Protein 5B8F (pdb70)

InterPro domains:
  IPR003526 2-C-methyl-D-erythritol 2,4-cyclodiphosphate synthase [MF_00107] (1-156)
  IPR003526 2-C-methyl-D-erythritol 2,4-cyclodiphosphate synthase [PF02542] (1-154)
  IPR003526 2-C-methyl-D-erythritol 2,4-cyclodiphosphate synthase [PTHR43181] (1-156)
  IPR003526 2-C-methyl-D-erythritol 2,4-cyclodiphosphate synthase [TIGR00151] (2-155)
  IPR003526 2-C-methyl-D-erythritol 2,4-cyclodiphosphate synthase [cd00554] (2-154)
  IPR020555 2-C-methyl-D-erythritol 2,4-cyclodiphosphate synthase, conserved site [PS01350] (35-50)
  IPR036571 2-C-methyl-D-erythritol 2,4-cyclodiphosphate synthase superfamily [G3DSA:3.30.1330.50] (1-157)
  IPR036571 2-C-methyl-D-erythritol 2,4-cyclodiphosphate synthase superfamily [SSF69765] (1-155)

Foldseek 3Di:
DDKFKFKFKDKWFWAADQFEAELNDTGGDRTYTDDQASRHQNLQGVLRGLCRRLVNHGLCVVVPSVDNVRGNNDSLVSLLVSLVVSVVSFKAFQAKEKEKEAPDDDCVVCQLVSLVSNCVSRVHDSVRYYYYYDYPCLDDCRSVRRIMMMMMMTMIDGD/DKFKFKFKFKWFWDQDQWEAELNDTGGDRTYTDDQESRHQHLQGVLRGLCRRLVNHGLCVVVPSPDNVRRNNDSLVSLLVSLVVSVVSFKAFQAKEKEKEAPDDDCVVCQLVSLVSVCVSRVHDSVRYHYYYDYPCLDDCRSVRGIMMMMMMTMIDGD/DPDDAFDKFKFKFKFKFFWAADQFAAELNDTGGDRTYTDDQARNHQHLQGVLRGLCRRLVNHGLCSVDPCVDPVCRRNDSLVSSLVSLVVSVVSFKAFQAKEKEKEAPDDDCVVCFLVSLVSVCVSRVHDSVRYYYYYDYPCLDDCRSVRGIMMMMMMTMITGD

Nearest PDB structures (foldseek):
  5b8f-assembly1_B  TM=1.006E+00  e=1.164E-39  Pseudomonas aeruginosa PAO1
  2gzl-assembly1_A-3  TM=9.829E-01  e=2.157E-30  Escherichia coli
  1t0a-assembly1_C  TM=9.832E-01  e=1.492E-29  Shewanella oneidensis MR-1
  5iwx-assembly1_A  TM=9.856E-01  e=6.471E-29  Bacillus subtilis subsp. subtilis str. 168
  8xhu-assembly1_B  TM=9.749E-01  e=6.629E-24  Helicobacter pylori 26695

Sequence (481 aa):
HHMRIGHGYDDVHHRFGEGDFITLGGVRIPHKHGLVAHSDGDVVLLHHALSDALLLGAAALGDIGKHFPDTDPRFKGADSRALLRHVVAIVAEKGWKVGNVDATIVAQAPKMAPHIETMRGLIAEDLGVAVDQVNVKATTTERLGFTGREEGIAVHAVALLMMARHMRIIGHGYDVHHRFGEGDFITLGGVRRIPHKHGLVAHSDGDVVLLHHALSDALLGAAALGDIGKHFPDTDPRFKGADSRALLRHVVAIVAEKGWKVGNVDATIVAQAPKMAPHIETMRGLIAEEDLGVAVDDQVNVKATTTERLGFTGREEEGIAVHAVALLMARAHHHHHHMRIIGHGYDVHRFGEGDFITLGGVRIPHKHGLVAHSSDGDVLLHALSDALLLGAAALGDIGKHFPDTDPRFKGADSRALLRHVVAIIVAEKGWKVGNVDATIVAQAPKMAPHIETMRGLIAEDLGVAVDDQVNVKATTTERLGFTGREEGIAVHAVALLMAR

Radius of gyration: 20.6 Å; Cα contacts (8 Å, |Δi|>4): 1347; chains: 3; bounding box: 56×55×56 Å

Secondary structure (DSSP, 8-state):
--EEEEEEEEEEEEES-SEEEETTEEEE-SSEE--SSS--HHHHHHHHHHHHHTT---HHHHS-TT-GGGTT--HHHHHHHHHHHHHHTTEEEEEEEEEEE-SSS--GGGHHHHHHHHHHHHTS-GGGEEEEEE--TT-HHHHTTSEEEEEEEEEEEE-/-EEEEEEEEEEEEES-SEEEETTEEEE-SSEE--SSS--HHHHHHHHHHHHHTT---HHHHS-TT-GGGTT--HHHHHHHHHHHHHHTTEEEEEEEEEEE-SSS--GGGHHHHHHHHHHHHTS-GGGEEEEEE--TT-HHHHTTSEEEEEEEEEEEE-/-----S-EEEEEEEEEEEEES-SEEEETTEEEE-S-EE-SSS---HHHHHHHHHHHHHTT---HHHHS-TT-GGGTT--HHHHHHHHHHHHHHTTEEEEEEEEEEE-SSS--GGGHHHHHHHHHHHHTS-GGGEEEEEE--TT-HHHHTTSEEEEEEEEEEEE-

Structure (mmCIF, N/CA/C/O backbone):
data_5B8F
#
_entry.id   5B8F
#
_cell.length_a   80.560
_cell.length_b   100.210
_cell.length_c   54.810
_cell.angle_alpha   90.000
_cell.angle_beta   90.000
_cell.angle_gamma   90.000
#
_symmetry.space_group_name_H-M   'P 21 21 2'
#
loop_
_entity.id
_entity.type
_entity.pdbx_description
1 polymer '2-C-methyl-D-erythritol 2,4-cyclodiphosphate synthase'
2 non-polymer 'MAGNESIUM ION'
3 non-polymer "CYTIDINE-5'-MONOPHOSPHATE"
4 non-polymer (4S)-2-METHYL-2,4-PENTANEDIOL
5 non-polymer 'PHOSPHATE ION'
6 water water
#
loop_
_atom_site.group_PDB
_atom_site.id
_atom_site.type_symbol
_atom_site.label_atom_id
_atom_site.label_alt_id
_atom_site.label_comp_id
_atom_site.label_asym_id
_atom_site.label_entity_id
_atom_site.label_seq_id
_atom_site.pdbx_PDB_ins_code
_atom_site.Cartn_x
_atom_site.Cartn_y
_atom_site.Cartn_z
_atom_site.occupancy
_atom_site.B_iso_or_equiv
_atom_site.auth_seq_id
_atom_site.auth_comp_id
_atom_site.auth_asym_id
_atom_site.auth_atom_id
_atom_site.pdbx_PDB_model_num
ATOM 1 N N . HIS A 1 6 ? 41.500 12.865 8.485 1.00 48.75 -1 HIS A N 1
ATOM 2 C CA . HIS A 1 6 ? 40.888 12.389 9.723 1.00 44.66 -1 HIS A CA 1
ATOM 3 C C . HIS A 1 6 ? 39.388 12.220 9.518 1.00 39.47 -1 HIS A C 1
ATOM 4 O O . HIS A 1 6 ? 38.651 13.204 9.466 1.00 53.64 -1 HIS A O 1
ATOM 6 N N . HIS A 1 7 ? 38.921 10.981 9.396 1.00 35.75 0 HIS A N 1
ATOM 7 C CA . HIS A 1 7 ? 37.542 10.831 8.983 1.00 29.47 0 HIS A CA 1
ATOM 8 C C . HIS A 1 7 ? 36.516 10.837 10.107 1.00 25.39 0 HIS A C 1
ATOM 9 O O . HIS A 1 7 ? 36.747 10.394 11.231 1.00 25.81 0 HIS A O 1
ATOM 16 N N . MET A 1 8 ? 35.361 11.376 9.761 1.00 20.17 1 MET A N 1
ATOM 17 C CA . MET A 1 8 ? 34.275 11.554 10.708 1.00 17.42 1 MET A CA 1
ATOM 18 C C . MET A 1 8 ? 32.958 11.259 10.016 1.00 14.44 1 MET A C 1
ATOM 19 O O . MET A 1 8 ? 32.869 11.294 8.778 1.00 15.25 1 MET A O 1
ATOM 24 N N . ARG A 1 9 ? 31.935 10.995 10.824 1.00 12.56 2 ARG A N 1
ATOM 25 C CA . ARG A 1 9 ? 30.593 10.667 10.312 1.00 11.39 2 ARG A CA 1
ATOM 26 C C . ARG A 1 9 ? 29.535 11.323 11.165 1.00 10.58 2 ARG A C 1
ATOM 27 O O . ARG A 1 9 ? 29.681 11.368 12.388 1.00 12.64 2 ARG A O 1
ATOM 35 N N . ILE A 1 10 ? 28.445 11.772 10.548 1.00 9.95 3 ILE A N 1
ATOM 36 C CA . ILE A 1 10 ? 27.305 12.349 11.265 1.00 11.13 3 ILE A CA 1
ATOM 37 C C . ILE A 1 10 ? 26.112 11.409 11.290 1.00 9.29 3 ILE A C 1
ATOM 38 O O . ILE A 1 10 ? 25.873 10.663 10.331 1.00 9.42 3 ILE A O 1
ATOM 43 N N . GLY A 1 11 ? 25.337 11.462 12.375 1.00 8.94 4 GLY A N 1
ATOM 44 C CA . GLY A 1 11 ? 24.077 10.740 12.416 1.00 9.55 4 GLY A CA 1
ATOM 45 C C . GLY A 1 11 ? 23.020 11.502 13.203 1.00 8.93 4 GLY A C 1
ATOM 46 O O . GLY A 1 11 ? 23.348 12.367 14.035 1.00 8.92 4 GLY A O 1
ATOM 47 N N . HIS A 1 12 ? 21.754 11.164 12.971 1.00 8.54 5 HIS A N 1
ATOM 48 C CA . HIS A 1 12 ? 20.628 11.823 13.636 1.00 9.01 5 HIS A CA 1
ATOM 49 C C . HIS A 1 12 ? 19.588 10.777 13.976 1.00 9.18 5 HIS A C 1
ATOM 50 O O . HIS A 1 12 ? 19.231 9.951 13.134 1.00 10.54 5 HIS A O 1
ATOM 57 N N . GLY A 1 13 ? 19.094 10.820 15.203 1.00 8.46 6 GLY A N 1
ATOM 58 C CA . GLY A 1 13 ? 18.017 9.932 15.633 1.00 8.45 6 GLY A CA 1
ATOM 59 C C . GLY A 1 13 ? 16.820 10.720 16.136 1.00 9.02 6 GLY A C 1
ATOM 60 O O . GLY A 1 13 ? 16.963 11.739 16.817 1.00 9.04 6 GLY A O 1
ATOM 61 N N . TYR A 1 14 ? 15.631 10.250 15.777 1.00 10.00 7 TYR A N 1
ATOM 62 C CA . TYR A 1 14 ? 14.377 10.831 16.278 1.00 9.66 7 TYR A CA 1
ATOM 63 C C . TYR A 1 14 ? 13.485 9.699 16.731 1.00 10.55 7 TYR A C 1
ATOM 64 O O . TYR A 1 14 ? 13.249 8.765 15.959 1.00 12.02 7 TYR A O 1
ATOM 73 N N . ASP A 1 15 ? 13.000 9.741 17.972 1.00 10.48 8 ASP A N 1
ATOM 74 C CA A ASP A 1 15 ? 12.147 8.680 18.513 0.60 10.97 8 ASP A CA 1
ATOM 75 C CA B ASP A 1 15 ? 12.087 8.700 18.399 0.40 11.00 8 ASP A CA 1
ATOM 76 C C . ASP A 1 15 ? 11.021 9.296 19.321 1.00 10.62 8 ASP A C 1
ATOM 77 O O . ASP A 1 15 ? 11.185 10.381 19.900 1.00 11.58 8 ASP A O 1
ATOM 86 N N . VAL A 1 16 ? 9.893 8.593 19.376 1.00 11.06 9 VAL A N 1
ATOM 87 C CA . VAL A 1 16 ? 8.694 9.015 20.089 1.00 11.98 9 VAL A CA 1
ATOM 88 C C . VAL A 1 16 ? 8.096 7.837 20.820 1.00 12.89 9 VAL A C 1
ATOM 89 O O . VAL A 1 16 ? 7.963 6.774 20.215 1.00 14.64 9 VAL A O 1
ATOM 93 N N . HIS A 1 17 ? 7.736 7.999 22.096 1.00 13.37 10 HIS A N 1
ATOM 94 C CA A HIS A 1 17 ? 6.861 7.022 22.751 0.70 14.55 10 HIS A CA 1
ATOM 95 C CA B HIS A 1 17 ? 6.903 7.008 22.781 0.30 14.09 10 HIS A CA 1
ATOM 96 C C . HIS A 1 17 ? 5.678 7.711 23.391 1.00 14.47 10 HIS A C 1
ATOM 97 O O . HIS A 1 17 ? 5.790 8.852 23.878 1.00 14.47 10 HIS A O 1
ATOM 110 N N . ARG A 1 18 ? 4.526 7.039 23.354 1.00 16.61 11 ARG A N 1
ATOM 111 C CA . ARG A 1 18 ? 3.312 7.512 24.021 1.00 18.69 11 ARG A CA 1
ATOM 112 C C . ARG A 1 18 ? 3.357 7.250 25.522 1.00 18.64 11 ARG A C 1
ATOM 113 O O . ARG A 1 18 ? 3.963 6.274 25.975 1.00 19.91 11 ARG A O 1
ATOM 121 N N . PHE A 1 19 ? 2.671 8.091 26.286 1.00 18.18 12 PHE A N 1
ATOM 122 C CA . PHE A 1 19 ? 2.431 7.789 27.686 1.00 18.90 12 PHE A CA 1
ATOM 123 C C . PHE A 1 19 ? 1.392 6.675 27.823 1.00 20.81 12 PHE A C 1
ATOM 124 O O . PHE A 1 19 ? 0.475 6.535 26.997 1.00 21.37 12 PHE A O 1
ATOM 132 N N . GLY A 1 20 ? 1.547 5.883 28.877 1.00 22.00 13 GLY A N 1
ATOM 133 C CA . GLY A 1 20 ? 0.572 4.871 29.237 1.00 24.76 13 GLY A CA 1
ATOM 134 C C . GLY A 1 20 ? 0.561 4.676 30.743 1.00 27.13 13 GLY A C 1
ATOM 135 O O . GLY A 1 20 ? 1.149 5.461 31.480 1.00 26.33 13 GLY A O 1
ATOM 136 N N . GLU A 1 21 ? -0.095 3.625 31.212 1.00 30.81 14 GLU A N 1
ATOM 137 C CA . GLU A 1 21 ? -0.166 3.401 32.646 1.00 34.24 14 GLU A CA 1
ATOM 138 C C . GLU A 1 21 ? 1.221 3.080 33.201 1.00 33.09 14 GLU A C 1
ATOM 139 O O . GLU A 1 21 ? 2.028 2.432 32.536 1.00 33.57 14 GLU A O 1
ATOM 145 N N . GLY A 1 22 ? 1.506 3.562 34.406 1.00 31.72 15 GLY A N 1
ATOM 146 C CA . GLY A 1 22 ? 2.790 3.308 35.041 1.00 31.10 15 GLY A CA 1
ATOM 147 C C . GLY A 1 22 ? 3.170 4.368 36.055 1.00 30.24 15 GLY A C 1
ATOM 148 O O . GLY A 1 22 ? 2.510 5.397 36.138 1.00 31.01 15 GLY A O 1
ATOM 149 N N . ASP A 1 23 ? 4.234 4.119 36.819 1.00 28.93 16 ASP A N 1
ATOM 150 C CA . ASP A 1 23 ? 4.610 4.978 37.937 1.00 28.58 16 ASP A CA 1
ATOM 151 C C . ASP A 1 23 ? 5.942 5.685 37.738 1.00 25.46 16 ASP A C 1
ATOM 152 O O . ASP A 1 23 ? 6.419 6.387 38.625 1.00 25.50 16 ASP A O 1
ATOM 157 N N . PHE A 1 24 ? 6.561 5.466 36.589 1.00 22.42 17 PHE A N 1
ATOM 158 C CA . PHE A 1 24 ? 7.848 6.085 36.299 1.00 21.09 17 PHE A CA 1
ATOM 159 C C . PHE A 1 24 ? 8.149 5.999 34.824 1.00 19.40 17 PHE A C 1
ATOM 160 O O . PHE A 1 24 ? 7.591 5.156 34.108 1.00 18.99 17 PHE A O 1
ATOM 168 N N . ILE A 1 25 ? 9.040 6.872 34.377 1.00 17.94 18 ILE A N 1
ATOM 169 C CA . ILE A 1 25 ? 9.615 6.770 33.040 1.00 16.24 18 ILE A CA 1
ATOM 170 C C . ILE A 1 25 ? 11.104 6.544 33.188 1.00 15.66 18 ILE A C 1
ATOM 171 O O . ILE A 1 25 ? 11.690 6.860 34.232 1.00 16.52 18 ILE A O 1
ATOM 176 N N . THR A 1 26 ? 11.726 6.017 32.139 1.00 15.83 19 THR A N 1
ATOM 177 C CA . THR A 1 26 ? 13.168 5.830 32.135 1.00 15.22 19 THR A CA 1
ATOM 178 C C . THR A 1 26 ? 13.738 6.651 30.985 1.00 14.20 19 THR A C 1
ATOM 179 O O . THR A 1 26 ? 13.375 6.408 29.841 1.00 14.63 19 THR A O 1
ATOM 183 N N . LEU A 1 27 ? 14.595 7.624 31.302 1.00 14.04 20 LEU A N 1
ATOM 184 C CA . LEU A 1 27 ? 15.253 8.439 30.276 1.00 13.80 20 LEU A CA 1
ATOM 185 C C . LEU A 1 27 ? 16.736 8.577 30.573 1.00 13.41 20 LEU A C 1
ATOM 186 O O . LEU A 1 27 ? 17.120 8.919 31.693 1.00 13.93 20 LEU A O 1
ATOM 191 N N . GLY A 1 28 ? 17.573 8.310 29.572 1.00 12.77 21 GLY A N 1
ATOM 192 C CA . GLY A 1 28 ? 19.012 8.393 29.766 1.00 12.97 21 GLY A CA 1
ATOM 193 C C . GLY A 1 28 ? 19.516 7.458 30.849 1.00 13.67 21 GLY A C 1
ATOM 194 O O . GLY A 1 28 ? 20.530 7.736 31.488 1.00 14.89 21 GLY A O 1
ATOM 195 N N . GLY A 1 29 ? 18.803 6.346 31.063 1.00 13.32 22 GLY A N 1
ATOM 196 C CA . GLY A 1 29 ? 19.182 5.363 32.073 1.00 14.18 22 GLY A CA 1
ATOM 197 C C . GLY A 1 29 ? 18.670 5.696 33.464 1.00 14.64 22 GLY A C 1
ATOM 198 O O . GLY A 1 29 ? 18.913 4.940 34.401 1.00 16.64 22 GLY A O 1
ATOM 199 N N . VAL A 1 30 ? 17.939 6.813 33.592 1.00 14.65 23 VAL A N 1
ATOM 200 C CA . VAL A 1 30 ? 17.458 7.282 34.901 1.00 15.69 23 VAL A CA 1
ATOM 201 C C . VAL A 1 30 ? 15.969 7.026 35.086 1.00 16.20 23 VAL A C 1
ATOM 202 O O . VAL A 1 30 ? 15.170 7.429 34.230 1.00 16.05 23 VAL A O 1
ATOM 206 N N . ARG A 1 31 ? 15.590 6.414 36.215 1.00 18.31 24 ARG A N 1
ATOM 207 C CA . ARG A 1 31 ? 14.180 6.233 36.534 1.00 20.93 24 ARG A CA 1
ATOM 208 C C . ARG A 1 31 ? 13.628 7.483 37.203 1.00 19.76 24 ARG A C 1
ATOM 209 O O . ARG A 1 31 ? 14.099 7.877 38.271 1.00 20.79 24 ARG A O 1
ATOM 217 N N . ILE A 1 32 ? 12.647 8.116 36.558 1.00 19.11 25 ILE A N 1
ATOM 218 C CA . ILE A 1 32 ? 12.030 9.342 37.065 1.00 17.90 25 ILE A CA 1
ATOM 219 C C . ILE A 1 32 ? 10.589 9.026 37.459 1.00 19.14 25 ILE A C 1
ATOM 220 O O . ILE A 1 32 ? 9.781 8.672 36.594 1.00 18.84 25 ILE A O 1
ATOM 225 N N . PRO A 1 33 ? 10.266 9.112 38.763 1.00 20.06 26 PRO A N 1
ATOM 226 C CA . PRO A 1 33 ? 8.869 8.913 39.154 1.00 20.70 26 PRO A CA 1
ATOM 227 C C . PRO A 1 33 ? 7.960 9.858 38.37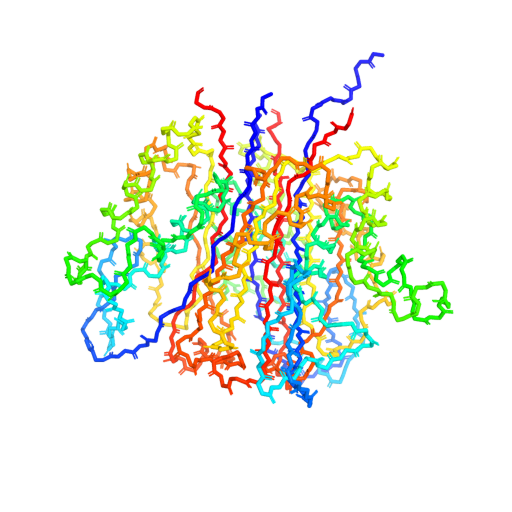4 1.00 21.16 26 PRO A C 1
ATOM 228 O O . PRO A 1 33 ? 8.293 11.034 38.197 1.00 20.66 26 PRO A O 1
ATOM 232 N N . HIS A 1 34 ? 6.827 9.346 37.914 1.00 21.00 27 HIS A N 1
ATOM 233 C CA . HIS A 1 34 ? 5.919 10.141 37.107 1.00 21.79 27 HIS A CA 1
ATOM 234 C C . HIS A 1 34 ? 4.507 9.551 37.158 1.00 23.98 27 HIS A C 1
ATOM 235 O O . HIS A 1 34 ? 4.336 8.374 37.494 1.00 24.65 27 HIS A O 1
ATOM 242 N N . LYS A 1 35 ? 3.508 10.363 36.815 1.00 25.11 28 LYS A N 1
ATOM 243 C CA . LYS A 1 35 ? 2.095 9.952 36.818 1.00 26.23 28 LYS A CA 1
ATOM 244 C C . LYS A 1 35 ? 1.772 8.893 35.761 1.00 26.01 28 LYS A C 1
ATOM 245 O O . LYS A 1 35 ? 0.765 8.187 35.859 1.00 27.29 28 LYS A O 1
ATOM 247 N N . HIS A 1 36 ? 2.629 8.792 34.750 1.00 24.78 29 HIS A N 1
ATOM 248 C CA . HIS A 1 36 ? 2.459 7.823 33.675 1.00 25.01 29 HIS A CA 1
ATOM 249 C C . HIS A 1 36 ? 3.781 7.162 33.362 1.00 22.09 29 HIS A C 1
ATOM 250 O O . HIS A 1 36 ? 4.835 7.714 33.668 1.00 22.74 29 HIS A O 1
ATOM 257 N N . GLY A 1 37 ? 3.729 5.989 32.740 1.00 20.53 30 GLY A N 1
ATOM 258 C CA . GLY A 1 37 ? 4.920 5.412 32.141 1.00 19.88 30 GLY A CA 1
ATOM 259 C C . GLY A 1 37 ? 4.974 5.691 30.649 1.00 18.98 30 GLY A C 1
ATOM 260 O O . GLY A 1 37 ? 4.114 6.374 30.104 1.00 18.51 30 GLY A O 1
ATOM 261 N N . LEU A 1 38 ? 5.979 5.141 29.986 1.00 18.97 31 LEU A N 1
ATOM 262 C CA . LEU A 1 38 ? 6.057 5.209 28.536 1.00 18.91 31 LEU A CA 1
ATOM 263 C C . LEU A 1 38 ? 5.796 3.825 27.952 1.00 20.07 31 LEU A C 1
ATOM 264 O O . LEU A 1 38 ? 6.288 2.825 28.464 1.00 20.69 31 LEU A O 1
ATOM 269 N N . VAL A 1 39 ? 5.006 3.775 26.891 1.00 21.09 32 VAL A N 1
ATOM 270 C CA . VAL A 1 39 ? 4.671 2.517 26.239 1.00 22.75 32 VAL A CA 1
ATOM 271 C C . VAL A 1 39 ? 5.753 2.100 25.258 1.00 22.20 32 VAL A C 1
ATOM 272 O O . VAL A 1 39 ? 6.083 2.847 24.354 1.00 22.39 32 VAL A O 1
ATOM 276 N N . ALA A 1 40 ? 6.259 0.880 25.390 1.00 22.32 33 ALA A N 1
ATOM 277 C CA . ALA A 1 40 ? 7.324 0.427 24.498 1.00 22.48 33 ALA A CA 1
ATOM 278 C C . ALA A 1 40 ? 7.553 -1.059 24.682 1.00 22.77 33 ALA A C 1
ATOM 279 O O . ALA A 1 40 ? 7.244 -1.596 25.745 1.00 23.58 33 ALA A O 1
ATOM 281 N N . HIS A 1 41 ? 8.108 -1.707 23.661 1.00 22.51 34 HIS A N 1
ATOM 282 C CA . HIS A 1 41 ? 8.497 -3.110 23.773 1.00 22.28 34 HIS A CA 1
ATOM 283 C C . HIS A 1 41 ? 9.608 -3.246 24.798 1.00 21.68 34 HIS A C 1
ATOM 284 O O . HIS A 1 41 ? 9.587 -4.149 25.633 1.00 22.10 34 HIS A O 1
ATOM 291 N N . SER A 1 42 ? 10.576 -2.339 24.706 1.00 19.99 35 SER A N 1
ATOM 292 C CA . SER A 1 42 ? 11.701 -2.264 25.630 1.00 19.38 35 SER A CA 1
ATOM 293 C C . SER A 1 42 ? 11.276 -1.530 26.902 1.00 18.48 35 SER A C 1
ATOM 294 O O . SER A 1 42 ? 10.077 -1.365 27.170 1.00 18.31 35 SER A O 1
ATOM 297 N N . ASP A 1 43 ? 12.252 -1.051 27.667 1.00 17.61 36 ASP A N 1
ATOM 298 C CA . ASP A 1 43 ? 11.945 -0.209 28.821 1.00 17.10 36 ASP A CA 1
ATOM 299 C C . ASP A 1 43 ? 11.429 1.196 28.449 1.00 17.42 36 ASP A C 1
ATOM 300 O O . ASP A 1 43 ? 11.081 1.981 29.324 1.00 18.71 36 ASP A O 1
ATOM 305 N N . GLY A 1 44 ? 11.418 1.533 27.164 1.00 16.68 37 GLY A N 1
ATOM 306 C CA . GLY A 1 44 ? 10.824 2.791 26.742 1.00 16.52 37 GLY A CA 1
ATOM 307 C C . GLY A 1 44 ? 11.711 4.025 26.820 1.00 15.17 37 GLY A C 1
ATOM 308 O O . GLY A 1 44 ? 11.216 5.146 26.787 1.00 15.37 37 GLY A O 1
ATOM 309 N N . ASP A 1 45 ? 13.022 3.833 26.918 1.00 13.04 38 ASP A N 1
ATOM 310 C CA . ASP A 1 45 ? 13.940 4.954 27.109 1.00 12.12 38 ASP A CA 1
ATOM 311 C C . ASP A 1 45 ? 14.117 5.678 25.774 1.00 11.65 38 ASP A C 1
ATOM 312 O O . ASP A 1 45 ? 15.023 5.354 25.003 1.00 11.97 38 ASP A O 1
ATOM 317 N N . VAL A 1 46 ? 13.246 6.651 25.495 1.00 11.42 39 VAL A N 1
ATOM 318 C CA A VAL A 1 46 ? 13.212 7.386 24.223 0.56 11.88 39 VAL A CA 1
ATOM 319 C CA B VAL A 1 46 ? 13.254 7.252 24.172 0.44 11.67 39 VAL A CA 1
ATOM 320 C C . VAL A 1 46 ? 14.559 8.039 23.935 1.00 11.32 39 VAL A C 1
ATOM 321 O O . VAL A 1 46 ? 15.002 8.156 22.791 1.00 10.79 39 VAL A O 1
ATOM 328 N N . LEU A 1 47 ? 15.192 8.536 24.991 1.00 10.65 40 LEU A N 1
ATOM 329 C CA . LEU A 1 47 ? 16.482 9.219 24.842 1.00 9.98 40 LEU A CA 1
ATOM 330 C C . LEU A 1 47 ? 17.592 8.250 24.403 1.00 10.01 40 LEU A C 1
ATOM 331 O O . LEU A 1 47 ? 18.348 8.547 23.466 1.00 10.12 40 LEU A O 1
ATOM 336 N N . LEU A 1 48 ? 17.706 7.096 25.053 1.00 10.72 41 LEU A N 1
ATOM 337 C CA . LEU A 1 48 ? 18.730 6.156 24.619 1.00 10.53 41 LEU A CA 1
ATOM 338 C C . LEU A 1 48 ? 18.394 5.567 23.244 1.00 11.32 41 LEU A C 1
ATOM 339 O O . LEU A 1 48 ? 19.309 5.275 22.467 1.00 11.64 41 LEU A O 1
ATOM 344 N N . HIS A 1 49 ? 17.111 5.391 22.928 1.00 11.17 42 HIS A N 1
ATOM 345 C CA A HIS A 1 49 ? 16.753 4.931 21.582 0.58 10.44 42 HIS A CA 1
ATOM 346 C CA B HIS A 1 49 ? 16.670 4.961 21.598 0.42 11.33 42 HIS A CA 1
ATOM 347 C C . HIS A 1 49 ? 17.180 5.927 20.510 1.00 10.71 42 HIS A C 1
ATOM 348 O O . HIS A 1 49 ? 17.766 5.530 19.496 1.00 10.39 42 HIS A O 1
ATOM 361 N N . ALA A 1 50 ? 16.906 7.209 20.710 1.00 10.40 43 ALA A N 1
ATOM 362 C CA . ALA A 1 50 ? 17.316 8.195 19.716 1.00 9.96 43 ALA A CA 1
ATOM 363 C C . ALA A 1 50 ? 18.839 8.281 19.603 1.00 9.78 43 ALA A C 1
ATOM 364 O O . ALA A 1 50 ? 19.362 8.401 18.484 1.00 10.10 43 ALA A O 1
ATOM 366 N N . LEU A 1 51 ? 19.550 8.219 20.731 1.00 9.78 44 LEU A N 1
ATOM 367 C CA . LEU A 1 51 ? 21.022 8.200 20.682 1.00 9.94 44 LEU A CA 1
ATOM 368 C C . LEU A 1 51 ? 21.512 6.972 19.926 1.00 9.83 44 LEU A C 1
ATOM 369 O O . LEU A 1 51 ? 22.444 7.058 19.109 1.00 10.27 44 LEU A O 1
ATOM 374 N N . SER A 1 52 ? 20.886 5.819 20.180 1.00 10.14 45 SER A N 1
ATOM 375 C CA . SER A 1 52 ? 21.272 4.594 19.468 1.00 10.86 45 SER A CA 1
ATOM 376 C C . SER A 1 52 ? 21.097 4.747 17.966 1.00 9.86 45 SER A C 1
ATOM 377 O O . SER A 1 52 ? 21.959 4.325 17.188 1.00 10.83 45 SER A O 1
ATOM 380 N N . ASP A 1 53 ? 19.982 5.344 17.557 1.00 9.69 46 ASP A N 1
ATOM 381 C CA . ASP A 1 53 ? 19.737 5.520 16.138 1.00 10.00 46 ASP A CA 1
ATOM 382 C C . ASP A 1 53 ? 20.683 6.554 15.520 1.00 10.19 46 ASP A C 1
ATOM 383 O O . ASP A 1 53 ? 21.037 6.433 14.345 1.00 10.16 46 ASP A O 1
ATOM 388 N N . ALA A 1 54 ? 21.095 7.572 16.271 1.00 10.25 47 ALA A N 1
ATOM 389 C CA . ALA A 1 54 ? 22.082 8.519 15.737 1.00 9.21 47 ALA A CA 1
ATOM 390 C C . ALA A 1 54 ? 23.410 7.817 15.499 1.00 9.79 47 ALA A C 1
ATOM 391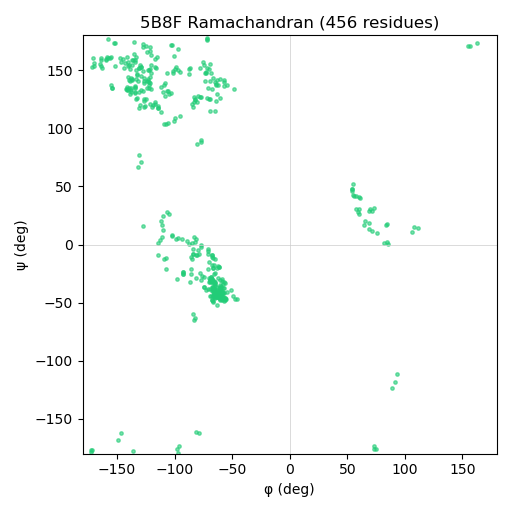 O O . ALA A 1 54 ? 24.058 8.068 14.482 1.00 10.68 47 ALA A O 1
ATOM 393 N N . LEU A 1 55 ? 23.817 6.936 16.419 1.00 9.45 48 LEU A N 1
ATOM 394 C CA A LEU A 1 55 ? 25.077 6.235 16.267 0.53 9.85 48 LEU A CA 1
ATOM 395 C CA B LEU A 1 55 ? 25.082 6.193 16.272 0.47 9.77 48 LEU A CA 1
ATOM 396 C C . LEU A 1 55 ? 25.015 5.219 15.108 1.00 9.90 48 LEU A C 1
ATOM 397 O O . LEU A 1 55 ? 25.932 5.163 14.260 1.00 10.07 48 LEU A O 1
ATOM 406 N N . LEU A 1 56 ? 23.944 4.415 15.077 1.00 9.28 49 LEU A N 1
ATOM 407 C CA . LEU A 1 56 ? 23.765 3.465 13.964 1.00 9.55 49 LEU A CA 1
ATOM 408 C C . LEU A 1 56 ? 23.669 4.225 12.637 1.00 9.48 49 LEU A C 1
ATOM 409 O O . LEU A 1 56 ? 24.205 3.776 11.628 1.00 9.87 49 LEU A O 1
ATOM 414 N N . GLY A 1 57 ? 22.983 5.366 12.643 1.00 8.46 50 GLY A N 1
ATOM 415 C CA . GLY A 1 57 ? 22.819 6.130 11.413 1.00 8.36 50 GLY A CA 1
ATOM 416 C C . GLY A 1 57 ? 24.144 6.666 10.881 1.00 8.33 50 GLY A C 1
ATOM 417 O O . GLY A 1 57 ? 24.446 6.575 9.677 1.00 9.12 50 GLY A O 1
ATOM 418 N N . ALA A 1 58 ? 24.975 7.191 11.784 1.00 9.06 51 ALA A N 1
ATOM 419 C CA . ALA A 1 58 ? 26.300 7.666 11.392 1.00 9.29 51 ALA A CA 1
ATOM 420 C C . ALA A 1 58 ? 27.147 6.551 10.809 1.00 9.60 51 ALA A C 1
ATOM 421 O O . ALA A 1 58 ? 27.920 6.794 9.877 1.00 10.72 51 ALA A O 1
ATOM 423 N N . ALA A 1 59 ? 27.015 5.336 11.350 1.00 9.66 52 ALA A N 1
ATOM 424 C CA . ALA A 1 59 ? 27.835 4.191 10.908 1.00 9.64 52 ALA A CA 1
ATOM 425 C C . ALA A 1 59 ? 27.194 3.420 9.742 1.00 10.07 52 ALA A C 1
ATOM 426 O O . ALA A 1 59 ? 27.723 2.405 9.298 1.00 12.23 52 ALA A O 1
ATOM 428 N N . ALA A 1 60 ? 26.058 3.908 9.255 1.00 9.47 53 ALA A N 1
ATOM 429 C CA . ALA A 1 60 ? 25.279 3.238 8.204 1.00 10.42 53 ALA A CA 1
ATOM 430 C C . ALA A 1 60 ? 24.960 1.788 8.580 1.00 10.83 53 ALA A C 1
ATOM 431 O O . ALA A 1 60 ? 25.095 0.845 7.756 1.00 12.46 53 ALA A O 1
ATOM 433 N N . LEU A 1 61 ? 24.482 1.616 9.814 1.00 10.44 54 LEU A N 1
ATOM 434 C CA . LEU A 1 61 ? 24.063 0.296 10.297 1.00 11.31 54 LEU A CA 1
ATOM 435 C C . LEU A 1 61 ? 22.548 0.206 10.524 1.00 11.90 54 LEU A C 1
ATOM 436 O O . LEU A 1 61 ? 22.073 -0.698 11.225 1.00 13.63 54 LEU A O 1
ATOM 441 N N . GLY A 1 62 ? 21.775 1.103 9.902 1.00 11.27 55 GLY A N 1
ATOM 442 C CA . GLY A 1 62 ? 20.324 1.011 9.953 1.00 11.81 55 GLY A CA 1
ATOM 443 C C . GLY A 1 62 ? 19.691 1.729 11.125 1.00 12.21 55 GLY A C 1
ATOM 444 O O . GLY A 1 62 ? 19.877 2.936 11.279 1.00 12.22 55 GLY A O 1
ATOM 445 N N . ASP A 1 63 ? 18.922 1.002 11.936 1.00 13.30 56 ASP A N 1
ATOM 446 C CA . ASP A 1 63 ? 18.332 1.590 13.139 1.00 13.97 56 ASP A CA 1
ATOM 447 C C . ASP A 1 63 ? 18.146 0.492 14.179 1.00 13.62 56 ASP A C 1
ATOM 448 O O . ASP A 1 63 ? 18.396 -0.683 13.902 1.00 13.79 56 ASP A O 1
ATOM 453 N N . ILE A 1 64 ? 17.751 0.878 15.388 1.00 14.73 57 ILE A N 1
ATOM 454 C CA . ILE A 1 64 ? 17.766 -0.068 16.484 1.00 16.87 57 ILE A CA 1
ATOM 455 C C . ILE A 1 64 ? 16.699 -1.147 16.252 1.00 18.04 57 ILE A C 1
ATOM 456 O O . ILE A 1 64 ? 16.898 -2.295 16.650 1.00 19.94 57 ILE A O 1
ATOM 461 N N . GLY A 1 65 ? 15.622 -0.809 15.537 1.00 17.12 58 GLY A N 1
ATOM 462 C CA . GLY A 1 65 ? 14.565 -1.768 15.223 1.00 18.87 58 GLY A CA 1
ATOM 463 C C . GLY A 1 65 ? 15.020 -2.906 14.326 1.00 20.06 58 GLY A C 1
ATOM 464 O O . GLY A 1 65 ? 14.412 -3.978 14.329 1.00 22.30 58 GLY A O 1
ATOM 465 N N . LYS A 1 66 ? 16.077 -2.671 13.544 1.00 19.02 59 LYS A N 1
ATOM 466 C CA . LYS A 1 66 ? 16.668 -3.715 12.698 1.00 19.69 59 LYS A CA 1
ATOM 467 C C . LYS A 1 66 ? 17.426 -4.711 13.551 1.00 19.04 59 LYS A C 1
ATOM 468 O O . LYS A 1 66 ? 17.376 -5.911 13.301 1.00 21.35 59 LYS A O 1
ATOM 474 N N . HIS A 1 67 ? 18.128 -4.215 14.569 1.00 16.79 60 HIS A N 1
ATOM 475 C CA . HIS A 1 67 ? 18.990 -5.054 15.400 1.00 17.43 60 HIS A CA 1
ATOM 476 C C . HIS A 1 67 ? 18.254 -5.704 16.553 1.00 18.58 60 HIS A C 1
ATOM 477 O O . HIS A 1 67 ? 18.595 -6.825 16.959 1.00 19.62 60 HIS A O 1
ATOM 484 N N . PHE A 1 68 ? 17.247 -5.003 17.067 1.00 18.54 61 PHE A N 1
ATOM 485 C CA . PHE A 1 68 ? 16.453 -5.480 18.207 1.00 20.79 61 PHE A CA 1
ATOM 486 C C . PHE A 1 68 ? 14.968 -5.378 17.862 1.00 17.83 61 PHE A C 1
ATOM 487 O O . PHE A 1 68 ? 14.258 -4.533 18.391 1.00 20.41 61 PHE A O 1
ATOM 495 N N . PRO A 1 69 ? 14.497 -6.250 16.959 1.00 19.79 62 PRO A N 1
ATOM 496 C CA . PRO A 1 69 ? 13.114 -6.188 16.475 1.00 20.30 62 PRO A CA 1
ATOM 497 C C . PRO A 1 69 ? 12.070 -6.417 17.577 1.00 19.26 62 PRO A C 1
ATOM 498 O O . PRO A 1 69 ? 12.242 -7.287 18.449 1.00 19.83 62 PRO A O 1
ATOM 502 N N . ASP A 1 70 ? 10.968 -5.678 17.518 1.00 21.00 63 ASP A N 1
ATOM 503 C CA . ASP A 1 70 ? 9.963 -5.819 18.564 1.00 22.49 63 ASP A CA 1
ATOM 504 C C . ASP A 1 70 ? 9.131 -7.091 18.381 1.00 23.04 63 ASP A C 1
ATOM 505 O O . ASP A 1 70 ? 8.257 -7.389 19.193 1.00 24.32 63 ASP A O 1
ATOM 510 N N . THR A 1 71 ? 9.429 -7.847 17.326 1.00 22.48 64 THR A N 1
ATOM 511 C CA . THR A 1 71 ? 8.824 -9.167 17.105 1.00 23.27 64 THR A CA 1
ATOM 512 C C . THR A 1 71 ? 9.545 -10.285 17.856 1.00 23.18 64 THR A C 1
ATOM 513 O O . THR A 1 71 ? 9.073 -11.431 17.892 1.00 24.25 64 THR A O 1
ATOM 517 N N . ASP A 1 72 ? 10.691 -9.959 18.445 1.00 20.99 65 ASP A N 1
ATOM 518 C CA . ASP A 1 72 ? 11.491 -10.929 19.208 1.00 21.52 65 ASP A CA 1
ATOM 519 C C . ASP A 1 72 ? 11.243 -10.770 20.707 1.00 21.11 65 ASP A C 1
ATOM 520 O O . ASP A 1 72 ? 11.679 -9.772 21.309 1.00 20.62 65 ASP A O 1
ATOM 525 N N . PRO A 1 73 ? 10.536 -11.741 21.321 1.00 21.22 66 PRO A N 1
ATOM 526 C CA . PRO A 1 73 ? 10.203 -11.570 22.741 1.00 21.14 66 PRO A CA 1
ATOM 527 C C . PRO A 1 73 ? 11.425 -11.490 23.651 1.00 19.23 66 PRO A C 1
ATOM 528 O O . PRO A 1 73 ? 11.310 -10.996 24.777 1.00 19.37 66 PRO A O 1
ATOM 532 N N . ARG A 1 74 ? 12.579 -11.946 23.184 1.00 18.75 67 ARG A N 1
ATOM 533 C CA . ARG A 1 74 ? 13.777 -11.885 24.020 1.00 18.05 67 ARG A CA 1
ATOM 534 C C . ARG A 1 74 ? 14.148 -10.450 24.391 1.00 18.10 67 ARG A C 1
ATOM 535 O O . ARG A 1 74 ? 14.885 -10.239 25.355 1.00 18.66 67 ARG A O 1
ATOM 543 N N . PHE A 1 75 ? 13.649 -9.463 23.634 1.00 17.34 68 PHE A N 1
ATOM 544 C CA . PHE A 1 75 ? 13.982 -8.059 23.910 1.00 17.40 68 PHE A CA 1
ATOM 545 C C . PHE A 1 75 ? 12.859 -7.315 24.634 1.00 18.64 68 PHE A C 1
ATOM 546 O O . PHE A 1 75 ? 12.948 -6.104 24.853 1.00 18.59 68 PHE A O 1
ATOM 554 N N . LYS A 1 76 ? 11.825 -8.045 25.055 1.00 19.79 69 LYS A N 1
ATOM 555 C CA . LYS A 1 76 ? 10.746 -7.439 25.826 1.00 21.63 69 LYS A CA 1
ATOM 556 C C . LYS A 1 76 ? 11.278 -6.905 27.155 1.00 21.92 69 LYS A C 1
ATOM 557 O O . LYS A 1 76 ? 11.970 -7.610 27.898 1.00 22.98 69 LYS A O 1
ATOM 563 N N . GLY A 1 77 ? 10.955 -5.646 27.437 1.00 21.93 70 GLY A N 1
ATOM 564 C CA . GLY A 1 77 ? 11.402 -4.978 28.642 1.00 21.32 70 GLY A CA 1
ATOM 565 C C . GLY A 1 77 ? 12.892 -4.700 28.690 1.00 20.15 70 GLY A C 1
ATOM 566 O O . GLY A 1 77 ? 13.416 -4.37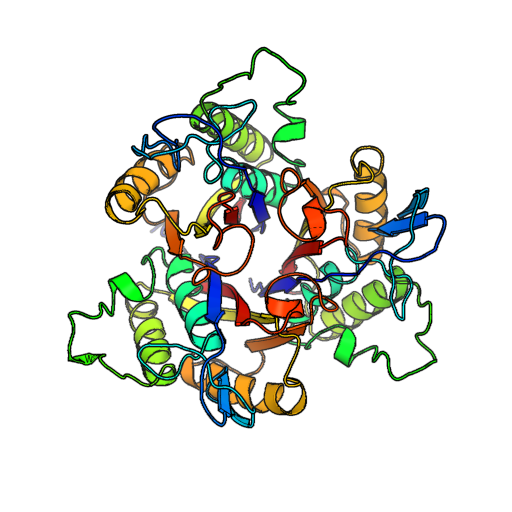4 29.760 1.00 20.28 70 GLY A O 1
ATOM 567 N N . ALA A 1 78 ? 13.580 -4.835 27.555 1.00 18.85 71 ALA A N 1
ATOM 568 C CA . ALA A 1 78 ? 15.043 -4.712 27.557 1.00 17.80 71 ALA A CA 1
ATOM 569 C C . ALA A 1 78 ? 15.519 -3.372 28.112 1.00 17.53 71 ALA A C 1
ATOM 570 O O . ALA A 1 78 ? 14.922 -2.309 27.871 1.00 18.14 71 ALA A O 1
ATOM 572 N N . ASP A 1 79 ? 16.612 -3.456 28.855 1.00 16.59 72 ASP A N 1
ATOM 573 C CA . ASP A 1 79 ? 17.314 -2.288 29.354 1.00 16.48 72 ASP A CA 1
ATOM 574 C C . ASP A 1 79 ? 17.972 -1.576 28.175 1.00 15.27 72 ASP A C 1
ATOM 575 O O . ASP A 1 79 ? 18.876 -2.125 27.550 1.00 15.76 72 ASP A O 1
ATOM 580 N N . SER A 1 80 ? 17.529 -0.355 27.868 1.00 13.90 73 SER A N 1
ATOM 581 C CA . SER A 1 80 ? 18.041 0.358 26.706 1.00 13.80 73 SER A CA 1
ATOM 582 C C . SER A 1 80 ? 19.514 0.713 26.851 1.00 13.82 73 SER A C 1
ATOM 583 O O . SER A 1 80 ? 20.168 0.960 25.846 1.00 14.37 73 SER A O 1
ATOM 586 N N . ARG A 1 81 ? 20.059 0.692 28.070 1.00 13.79 74 ARG A N 1
ATOM 587 C CA . ARG A 1 81 ? 21.491 0.899 28.218 1.00 14.64 74 ARG A CA 1
ATOM 588 C C . ARG A 1 81 ? 22.251 -0.281 27.619 1.00 14.85 74 ARG A C 1
ATOM 589 O O . ARG A 1 81 ? 23.325 -0.108 27.025 1.00 14.32 74 ARG A O 1
ATOM 597 N N . ALA A 1 82 ? 21.719 -1.488 27.812 1.00 15.59 75 ALA A N 1
ATOM 598 C CA . ALA A 1 82 ? 22.326 -2.677 27.224 1.00 15.45 75 ALA A CA 1
ATOM 599 C C . ALA A 1 82 ? 22.215 -2.657 25.699 1.00 14.57 75 ALA A C 1
ATOM 600 O O . ALA A 1 82 ? 23.153 -3.038 25.000 1.00 14.71 75 ALA A O 1
ATOM 602 N N . LEU A 1 83 ? 21.087 -2.183 25.174 1.00 13.18 76 LEU A N 1
ATOM 603 C CA . LEU A 1 83 ? 20.943 -2.066 23.730 1.00 13.68 76 LEU A CA 1
ATOM 604 C C . LEU A 1 83 ? 21.961 -1.062 23.194 1.00 13.86 76 LEU A C 1
ATOM 605 O O . LEU A 1 83 ? 22.603 -1.310 22.163 1.00 13.68 76 LEU A O 1
ATOM 610 N N . LEU A 1 84 ? 22.108 0.070 23.890 1.00 12.67 77 LEU A N 1
ATOM 611 C CA . LEU A 1 84 ? 23.081 1.091 23.492 1.00 12.06 77 LEU A CA 1
ATOM 612 C C . LEU A 1 84 ? 24.525 0.558 23.536 1.00 12.65 77 LEU A C 1
ATOM 613 O O . LEU A 1 84 ? 25.324 0.827 22.631 1.00 12.49 77 LEU A O 1
ATOM 618 N N . ARG A 1 85 ? 24.864 -0.207 24.574 1.00 13.81 78 ARG A N 1
ATOM 619 C CA . ARG A 1 85 ? 26.209 -0.769 24.630 1.00 14.46 78 ARG A CA 1
ATOM 620 C C . ARG A 1 85 ? 26.467 -1.706 23.443 1.00 14.45 78 ARG A C 1
ATOM 621 O O . ARG A 1 85 ? 27.588 -1.746 22.906 1.00 15.23 78 ARG A O 1
ATOM 629 N N . HIS A 1 86 ? 25.458 -2.471 23.021 1.00 14.42 79 HIS A N 1
ATOM 630 C CA . HIS A 1 86 ? 25.637 -3.290 21.823 1.00 14.40 79 HIS A CA 1
ATOM 631 C C . HIS A 1 86 ? 25.877 -2.421 20.580 1.00 13.38 79 HIS A C 1
ATOM 632 O O . HIS A 1 86 ? 26.755 -2.726 19.745 1.00 13.42 79 HIS A O 1
ATOM 639 N N . VAL A 1 87 ? 25.109 -1.345 20.447 1.00 12.85 80 VAL A N 1
ATOM 640 C CA . VAL A 1 87 ? 25.308 -0.421 19.337 1.00 12.43 80 VAL A CA 1
ATOM 641 C C . VAL A 1 87 ? 26.734 0.109 19.304 1.00 12.42 80 VAL A C 1
ATOM 642 O O . VAL A 1 87 ? 27.370 0.113 18.257 1.00 13.65 80 VAL A O 1
ATOM 646 N N . VAL A 1 88 ? 27.233 0.548 20.456 1.00 12.33 81 VAL A N 1
ATOM 647 C CA . VAL A 1 88 ? 28.602 1.054 20.559 1.00 13.27 81 VAL A CA 1
ATOM 648 C C . VAL A 1 88 ? 29.591 -0.015 20.114 1.00 14.00 81 VAL A C 1
ATOM 649 O O . VAL A 1 88 ? 30.548 0.278 19.381 1.00 14.07 81 VAL A O 1
ATOM 653 N N . ALA A 1 89 ? 29.348 -1.262 20.517 1.00 13.71 82 ALA A N 1
ATOM 654 C CA . ALA A 1 89 ? 30.268 -2.342 20.135 1.00 14.67 82 ALA A CA 1
ATOM 655 C C . ALA A 1 89 ? 30.291 -2.587 18.612 1.00 14.74 82 ALA A C 1
ATOM 656 O O . ALA A 1 89 ? 31.371 -2.762 18.008 1.00 15.78 82 ALA A O 1
ATOM 658 N N . ILE A 1 90 ? 29.126 -2.631 17.971 1.00 13.76 83 ILE A N 1
ATOM 659 C CA . ILE A 1 90 ? 29.140 -2.941 16.543 1.00 14.20 83 ILE A CA 1
ATOM 660 C C . ILE A 1 90 ? 29.559 -1.728 15.717 1.00 14.62 83 ILE A C 1
ATOM 661 O O . ILE A 1 90 ? 30.098 -1.893 14.633 1.00 16.34 83 ILE A O 1
ATOM 666 N N . VAL A 1 91 ? 29.368 -0.519 16.236 1.00 12.85 84 VAL A N 1
ATOM 667 C CA . VAL A 1 91 ? 29.949 0.664 15.595 1.00 14.00 84 VAL A CA 1
ATOM 668 C C . VAL A 1 91 ? 31.478 0.630 15.685 1.00 14.62 84 VAL A C 1
ATOM 669 O O . VAL A 1 91 ? 32.166 0.935 14.702 1.00 14.00 84 VAL A O 1
ATOM 673 N N . ALA A 1 92 ? 32.010 0.193 16.829 1.00 15.62 85 ALA A N 1
ATOM 674 C CA . ALA A 1 92 ? 33.455 0.073 16.988 1.00 16.74 85 ALA A CA 1
ATOM 675 C C . ALA A 1 92 ? 34.018 -0.989 16.032 1.00 18.71 85 ALA A C 1
ATOM 676 O O . ALA A 1 92 ? 35.089 -0.813 15.447 1.00 19.54 85 ALA A O 1
ATOM 678 N N . GLU A 1 93 ? 33.290 -2.093 15.877 1.00 19.81 86 GLU A N 1
ATOM 679 C CA . GLU A 1 93 ? 33.688 -3.173 14.975 1.00 22.66 86 GLU A CA 1
ATOM 680 C C . GLU A 1 93 ? 33.826 -2.658 13.541 1.00 22.28 86 GLU A C 1
ATOM 681 O O . GLU A 1 93 ? 34.647 -3.146 12.761 1.00 23.71 86 GLU A O 1
ATOM 687 N N . LYS A 1 94 ? 33.019 -1.658 13.208 1.00 21.77 87 LYS A N 1
ATOM 688 C CA . LYS A 1 94 ? 33.052 -1.054 11.895 1.00 21.55 87 LYS A CA 1
ATOM 689 C C . LYS A 1 94 ? 34.128 0.032 11.773 1.00 22.12 87 LYS A C 1
ATOM 690 O O . LYS A 1 94 ? 34.333 0.589 10.691 1.00 24.41 87 LYS A O 1
ATOM 696 N N . GLY A 1 95 ? 34.821 0.322 12.873 1.00 20.37 88 GLY A N 1
ATOM 697 C CA . GLY A 1 95 ? 35.975 1.213 12.850 1.00 19.22 88 GLY A CA 1
ATOM 698 C C . GLY A 1 95 ? 35.781 2.606 13.432 1.00 18.07 88 GLY A C 1
ATOM 699 O O . GLY A 1 95 ? 36.653 3.463 13.267 1.00 18.90 88 GLY A O 1
ATOM 700 N N . TRP A 1 96 ? 34.660 2.837 14.120 1.00 16.38 89 TRP A N 1
ATOM 701 C CA . TRP A 1 96 ? 34.309 4.177 14.616 1.00 16.78 89 TRP A CA 1
ATOM 702 C C . TRP A 1 96 ? 34.133 4.207 16.134 1.00 15.73 89 TRP A C 1
ATOM 703 O O . TRP A 1 96 ? 33.632 3.240 16.731 1.00 16.19 89 TRP A O 1
ATOM 714 N N . LYS A 1 97 ? 34.548 5.314 16.755 1.00 14.66 90 LYS A N 1
ATOM 715 C CA . LYS A 1 97 ? 34.223 5.597 18.156 1.00 15.27 90 LYS A CA 1
ATOM 716 C C . LYS A 1 97 ? 33.470 6.925 18.234 1.00 13.15 90 LYS A C 1
ATOM 717 O O . LYS A 1 97 ? 33.410 7.667 17.254 1.00 12.87 90 LYS A O 1
ATOM 723 N N . VAL A 1 98 ? 32.915 7.229 19.400 1.00 13.07 91 VAL A N 1
ATOM 724 C CA . VAL A 1 98 ? 32.137 8.452 19.571 1.00 12.62 91 VAL A CA 1
ATOM 725 C C . VAL A 1 98 ? 33.028 9.684 19.731 1.00 12.39 91 VAL A C 1
ATOM 726 O O . VAL A 1 98 ? 33.940 9.694 20.547 1.00 14.19 91 VAL A O 1
ATOM 730 N N . GLY A 1 99 ? 32.779 10.705 18.911 1.00 10.91 92 GLY A N 1
ATOM 731 C CA . GLY A 1 99 ? 33.394 12.015 19.090 1.00 11.31 92 GLY A CA 1
ATOM 732 C C . GLY A 1 99 ? 32.608 12.818 20.125 1.00 11.19 92 GLY A C 1
ATOM 733 O O . GLY A 1 99 ? 33.109 13.151 21.202 1.00 12.53 92 GLY A O 1
ATOM 734 N N . ASN A 1 100 ? 31.364 13.148 19.803 1.00 9.86 93 ASN A N 1
ATOM 735 C CA . ASN A 1 100 ? 30.477 13.728 20.809 1.00 9.70 93 ASN A CA 1
ATOM 736 C C . ASN A 1 100 ? 29.033 13.448 20.424 1.00 9.55 93 ASN A C 1
ATOM 737 O O . ASN A 1 100 ? 28.732 13.116 19.264 1.00 9.58 93 ASN A O 1
ATOM 742 N N . VAL A 1 101 ? 28.144 13.561 21.398 1.00 9.05 94 VAL A N 1
ATOM 743 C CA . VAL A 1 101 ? 26.698 13.489 21.145 1.00 8.71 94 VAL A CA 1
ATOM 744 C C . VAL A 1 101 ? 25.979 14.666 21.799 1.00 8.56 94 VAL A C 1
ATOM 745 O O . VAL A 1 101 ? 26.454 15.233 22.791 1.00 8.96 94 VAL A O 1
ATOM 749 N N . ASP A 1 102 ? 24.824 15.015 21.233 1.00 7.38 95 ASP A N 1
ATOM 750 C CA . ASP A 1 102 ? 23.967 16.079 21.769 1.00 7.79 95 ASP A CA 1
ATOM 751 C C . ASP A 1 102 ? 22.527 15.628 21.576 1.00 8.61 95 ASP A C 1
ATOM 752 O O . ASP A 1 102 ? 22.171 15.125 20.529 1.00 10.60 95 ASP A O 1
ATOM 757 N N . ALA A 1 103 ? 21.700 15.757 22.596 1.00 9.48 96 ALA A N 1
ATOM 758 C CA . ALA A 1 103 ? 20.322 15.294 22.511 1.00 9.58 96 ALA A CA 1
ATOM 759 C C . ALA A 1 103 ? 19.384 16.300 23.159 1.00 8.63 96 ALA A C 1
ATOM 760 O O . ALA A 1 103 ? 19.777 17.009 24.096 1.00 10.27 96 ALA A O 1
ATOM 762 N N . THR A 1 104 ? 18.155 16.338 22.654 1.00 8.45 97 THR A N 1
ATOM 763 C CA . THR A 1 104 ? 17.111 17.190 23.202 1.00 9.58 97 THR A CA 1
ATOM 764 C C . THR A 1 104 ? 15.888 16.363 23.544 1.00 9.53 97 THR A C 1
ATOM 765 O O . THR A 1 104 ? 15.298 15.727 22.666 1.00 10.07 97 THR A O 1
ATOM 769 N N . ILE A 1 105 ? 15.526 16.365 24.824 1.00 10.92 98 ILE A N 1
ATOM 770 C CA . ILE A 1 105 ? 14.283 15.756 25.288 1.00 10.73 98 ILE A CA 1
ATOM 771 C C . ILE A 1 105 ? 13.150 16.745 25.094 1.00 10.95 98 ILE A C 1
ATOM 772 O O . ILE A 1 105 ? 13.185 17.842 25.640 1.00 12.80 98 ILE A O 1
ATOM 777 N N . VAL A 1 106 ? 12.127 16.354 24.344 1.00 10.14 99 VAL A N 1
ATOM 778 C CA . VAL A 1 106 ? 11.007 17.250 24.091 1.00 10.27 99 VAL A CA 1
ATOM 779 C C . VAL A 1 106 ? 9.834 16.713 24.901 1.00 10.75 99 VAL A C 1
ATOM 780 O O . VAL A 1 106 ? 9.215 15.700 24.553 1.00 11.38 99 VAL A O 1
ATOM 784 N N . ALA A 1 107 ? 9.564 17.381 26.011 1.00 10.96 100 ALA A N 1
ATOM 785 C CA . ALA A 1 107 ? 8.599 16.912 26.999 1.00 11.96 100 ALA A CA 1
ATOM 786 C C . ALA A 1 107 ? 8.022 18.070 27.795 1.00 12.34 100 ALA A C 1
ATOM 787 O O . ALA A 1 107 ? 8.753 18.960 28.245 1.00 12.88 100 ALA A O 1
ATOM 789 N N . GLN A 1 108 ? 6.703 18.055 27.962 1.00 12.64 101 GLN A N 1
ATOM 790 C CA . GLN A 1 108 ? 6.049 19.087 28.728 1.00 14.72 101 GLN A CA 1
ATOM 791 C C . GLN A 1 108 ? 6.275 18.813 30.223 1.00 16.54 101 GLN A C 1
ATOM 792 O O . GLN A 1 108 ? 6.339 19.741 31.029 1.00 20.46 101 GLN A O 1
ATOM 798 N N . ALA A 1 109 ? 6.405 17.531 30.569 1.00 16.92 102 ALA A N 1
ATOM 799 C CA . ALA A 1 109 ? 6.494 17.050 31.959 1.00 17.78 102 ALA A CA 1
ATOM 800 C C . ALA A 1 109 ? 7.030 15.624 31.900 1.00 17.97 102 ALA A C 1
ATOM 801 O O . ALA A 1 109 ? 6.882 14.967 30.877 1.00 16.97 102 ALA A O 1
ATOM 803 N N . PRO A 1 110 ? 7.700 15.150 32.965 1.00 18.89 103 PRO A N 1
ATOM 804 C CA . PRO A 1 110 ? 8.148 15.875 34.158 1.00 18.90 103 PRO A CA 1
ATOM 805 C C . PRO A 1 110 ? 9.320 16.807 33.854 1.00 17.65 103 PRO A C 1
ATOM 806 O O . PRO A 1 110 ? 9.796 16.858 32.714 1.00 17.42 103 PRO A O 1
ATOM 810 N N . LYS A 1 111 ? 9.760 17.568 34.847 1.00 19.56 104 LYS A N 1
ATOM 811 C CA . LYS A 1 111 ? 10.954 18.382 34.685 1.00 20.43 104 LYS A CA 1
ATOM 812 C C . LYS A 1 111 ? 12.187 17.493 34.656 1.00 18.61 104 LYS A C 1
ATOM 813 O O . LYS A 1 111 ? 12.423 16.683 35.552 1.00 18.71 104 LYS A O 1
ATOM 819 N N . MET A 1 112 ? 12.984 17.649 33.613 1.00 17.05 105 MET A N 1
ATOM 820 C CA . MET A 1 112 ? 14.176 16.850 33.470 1.00 16.14 105 MET A CA 1
ATOM 821 C C . MET A 1 112 ? 15.372 17.447 34.195 1.00 16.43 105 MET A C 1
ATOM 822 O O . MET A 1 112 ? 16.339 16.734 34.461 1.00 16.97 105 MET A O 1
ATOM 827 N N . ALA A 1 113 ? 15.327 18.751 34.477 1.00 16.10 106 ALA A N 1
ATOM 828 C CA . ALA A 1 113 ? 16.504 19.477 35.003 1.00 17.15 106 ALA A CA 1
ATOM 829 C C . ALA A 1 113 ? 17.264 18.779 36.143 1.00 17.38 106 ALA A C 1
ATOM 830 O O . ALA A 1 113 ? 18.492 18.728 36.095 1.00 16.84 106 ALA A O 1
ATOM 832 N N . PRO A 1 114 ? 16.557 18.261 37.175 1.00 17.10 107 PRO A N 1
ATOM 833 C CA . PRO A 1 114 ? 17.299 17.649 38.292 1.00 17.04 107 PRO A CA 1
ATOM 834 C C . PRO A 1 114 ? 18.039 16.360 37.924 1.00 16.84 107 PRO A C 1
ATOM 835 O O . PRO A 1 114 ? 18.839 15.877 38.739 1.00 17.82 107 PRO A O 1
ATOM 839 N N . HIS A 1 115 ? 17.798 15.840 36.717 1.00 15.73 108 HIS A N 1
ATOM 840 C CA . HIS A 1 115 ? 18.302 14.520 36.317 1.00 15.13 108 HIS A CA 1
ATOM 841 C C . HIS A 1 115 ? 19.324 14.552 35.193 1.00 15.19 108 HIS A C 1
ATOM 842 O O . HIS A 1 115 ? 19.927 13.514 34.880 1.00 14.53 108 HIS A O 1
ATOM 849 N N . ILE A 1 116 ? 19.513 15.728 34.584 1.00 15.44 109 ILE A N 1
ATOM 850 C CA . ILE A 1 116 ? 20.356 15.846 33.396 1.00 16.02 109 ILE A CA 1
ATOM 851 C C . ILE A 1 116 ? 21.779 15.346 33.636 1.00 15.04 109 ILE A C 1
ATOM 852 O O . ILE A 1 116 ? 22.315 14.571 32.845 1.00 14.64 109 ILE A O 1
ATOM 857 N N . GLU A 1 117 ? 22.402 15.786 34.725 1.00 15.28 110 GLU A N 1
ATOM 858 C CA . GLU A 1 117 ? 23.790 15.406 34.959 1.00 15.60 110 GLU A CA 1
ATOM 859 C C . GLU A 1 117 ? 23.916 13.904 35.235 1.00 15.97 110 GLU A C 1
ATOM 860 O O . GLU A 1 117 ? 24.876 13.279 34.787 1.00 16.25 110 GLU A O 1
ATOM 866 N N . THR A 1 118 ? 22.940 13.321 35.933 1.00 15.58 111 THR A N 1
ATOM 867 C CA . THR A 1 118 ? 22.928 11.872 36.105 1.00 16.21 111 THR A CA 1
ATOM 868 C C . THR A 1 118 ? 22.880 11.155 34.746 1.00 14.64 111 THR A C 1
ATOM 869 O O . THR A 1 118 ? 23.643 10.198 34.512 1.00 15.03 111 THR A O 1
ATOM 873 N N . MET A 1 119 ? 21.988 11.603 33.855 1.00 13.79 112 MET A N 1
ATOM 874 C CA . MET A 1 119 ? 21.886 11.019 32.516 1.00 12.51 112 MET A CA 1
ATOM 875 C C . MET A 1 119 ? 23.203 11.110 31.765 1.00 13.32 112 MET A C 1
ATOM 876 O O . MET A 1 119 ? 23.622 10.139 31.136 1.00 13.60 112 MET A O 1
ATOM 881 N N . ARG A 1 120 ? 23.850 12.280 31.829 1.00 12.91 113 ARG A N 1
ATOM 882 C CA . ARG A 1 120 ? 25.113 12.449 31.111 1.00 13.22 113 ARG A CA 1
ATOM 883 C C . ARG A 1 120 ? 26.148 11.421 31.570 1.00 12.79 113 ARG A C 1
ATOM 884 O O . ARG A 1 120 ? 26.896 10.876 30.746 1.00 13.67 113 ARG A O 1
ATOM 892 N N . GLY A 1 121 ? 26.229 11.173 32.879 1.00 13.26 114 GLY A N 1
ATOM 893 C CA . GLY A 1 121 ? 27.228 10.237 33.354 1.00 13.78 114 GLY A CA 1
ATOM 894 C C . GLY A 1 121 ? 26.975 8.811 32.873 1.00 14.04 114 GLY A C 1
ATOM 895 O O . GLY A 1 121 ? 27.915 8.107 32.486 1.00 15.08 114 GLY A O 1
ATOM 896 N N . LEU A 1 122 ? 25.712 8.379 32.877 1.00 13.42 115 LEU A N 1
ATOM 897 C CA . LEU A 1 122 ? 25.398 7.002 32.448 1.00 13.46 115 LEU A CA 1
ATOM 898 C C . LEU A 1 122 ? 25.633 6.855 30.950 1.00 13.08 115 LEU A C 1
ATOM 899 O O . LEU A 1 122 ? 26.218 5.871 30.493 1.00 13.92 115 LEU A O 1
ATOM 904 N N . ILE A 1 123 ? 25.180 7.843 30.187 1.00 12.76 116 ILE A N 1
ATOM 905 C CA . ILE A 1 123 ? 25.373 7.826 28.745 1.00 12.19 116 ILE A CA 1
ATOM 906 C C . ILE A 1 123 ? 26.870 7.797 28.417 1.00 12.93 116 ILE A C 1
ATOM 907 O O . ILE A 1 123 ? 27.300 6.994 27.586 1.00 12.43 116 ILE A O 1
ATOM 912 N N . ALA A 1 124 ? 27.669 8.646 29.069 1.00 12.53 117 ALA A N 1
ATOM 913 C CA . ALA A 1 124 ? 29.117 8.656 28.808 1.00 13.03 117 ALA A CA 1
ATOM 914 C C . ALA A 1 124 ? 29.748 7.297 29.093 1.00 13.84 117 ALA A C 1
ATOM 915 O O . ALA A 1 124 ? 30.578 6.820 28.318 1.00 13.70 117 ALA A O 1
ATOM 917 N N . GLU A 1 125 ? 29.328 6.657 30.176 1.00 14.72 118 GLU A N 1
ATOM 918 C CA . GLU A 1 125 ? 29.836 5.329 30.495 1.00 16.84 118 GLU A CA 1
ATOM 919 C C . GLU A 1 125 ? 29.500 4.321 29.379 1.00 16.37 118 GLU A C 1
ATOM 920 O O . GLU A 1 125 ? 30.371 3.574 28.928 1.00 17.77 118 GLU A O 1
ATOM 926 N N . ASP A 1 126 ? 28.251 4.307 28.924 1.00 14.89 119 ASP A N 1
ATOM 927 C CA . ASP A 1 126 ? 27.844 3.360 27.890 1.00 14.86 119 ASP A CA 1
ATOM 928 C C . ASP A 1 126 ? 28.510 3.636 26.550 1.00 14.62 119 ASP A C 1
ATOM 929 O O . ASP A 1 126 ? 28.697 2.703 25.752 1.00 15.51 119 ASP A O 1
ATOM 934 N N . LEU A 1 127 ? 28.826 4.910 26.290 1.00 14.09 120 LEU A N 1
ATOM 935 C CA . LEU A 1 127 ? 29.463 5.294 25.038 1.00 13.83 120 LEU A CA 1
ATOM 936 C C . LEU A 1 127 ? 30.967 5.154 25.083 1.00 14.14 120 LEU A C 1
ATOM 937 O O . LEU A 1 127 ? 31.621 5.296 24.058 1.00 15.90 120 LEU A O 1
ATOM 942 N N . GLY A 1 128 ? 31.531 4.921 26.267 1.00 14.79 121 GLY A N 1
ATOM 943 C CA . GLY A 1 128 ? 32.977 4.848 26.392 1.00 16.36 121 GLY A CA 1
ATOM 944 C C . GLY A 1 128 ? 33.705 6.185 26.247 1.00 16.01 121 GLY A C 1
ATOM 945 O O . GLY A 1 128 ? 34.863 6.223 25.808 1.00 17.23 121 GLY A O 1
ATOM 946 N N . VAL A 1 129 ? 33.035 7.281 26.615 1.00 15.43 122 VAL A N 1
ATOM 947 C CA . VAL A 1 129 ? 33.613 8.611 26.474 1.00 15.09 122 VAL A CA 1
ATOM 948 C C . VAL A 1 129 ? 33.604 9.365 27.802 1.00 15.93 122 VAL A C 1
ATOM 949 O O . VAL A 1 129 ? 33.023 8.914 28.797 1.00 17.00 122 VAL A O 1
ATOM 953 N N . ALA A 1 130 ? 34.273 10.513 27.826 1.00 15.76 123 ALA A N 1
ATOM 954 C CA . ALA A 1 130 ? 34.199 11.397 28.977 1.00 15.11 123 ALA A CA 1
ATOM 955 C C . ALA A 1 130 ? 32.846 12.114 29.001 1.00 14.42 123 ALA A C 1
ATOM 956 O O . ALA A 1 130 ? 32.198 12.301 27.952 1.00 13.68 123 ALA A O 1
ATOM 958 N N . VAL A 1 131 ? 32.412 12.520 30.189 1.00 14.90 124 VAL A N 1
ATOM 959 C CA . VAL A 1 131 ? 31.140 13.232 30.321 1.00 14.92 124 VAL A CA 1
ATOM 960 C C . VAL A 1 131 ? 31.115 14.508 29.462 1.00 14.36 124 VAL A C 1
ATOM 961 O O . VAL A 1 131 ? 30.070 14.879 28.921 1.00 13.55 124 VAL A O 1
ATOM 965 N N . ASP A 1 132 ? 32.262 15.156 29.285 1.00 14.53 125 ASP A N 1
ATOM 966 C CA . ASP A 1 132 ? 32.312 16.373 28.477 1.00 14.52 125 ASP A CA 1
ATOM 967 C C . ASP A 1 132 ? 32.049 16.132 26.974 1.00 13.08 125 ASP A C 1
ATOM 968 O O . ASP A 1 132 ? 31.884 17.081 26.212 1.00 13.67 125 ASP A O 1
ATOM 973 N N . GLN A 1 133 ? 31.986 14.878 26.549 1.00 12.06 126 GLN A N 1
ATOM 974 C CA . GLN A 1 133 ? 31.621 14.562 25.161 1.00 12.13 126 GLN A CA 1
ATOM 975 C C . GLN A 1 133 ? 30.117 14.290 24.999 1.00 10.89 126 GLN A C 1
ATOM 976 O O . GLN A 1 133 ? 29.666 13.945 23.912 1.00 10.91 126 GLN A O 1
ATOM 982 N N . VAL A 1 134 ? 29.357 14.463 26.079 1.00 10.75 127 VAL A N 1
ATOM 983 C CA . VAL A 1 134 ? 27.920 14.194 26.092 1.00 9.98 127 VAL A CA 1
ATOM 984 C C . VAL A 1 134 ? 27.142 15.408 26.541 1.00 9.03 127 VAL A C 1
ATOM 985 O O . VAL A 1 134 ? 27.417 15.938 27.624 1.00 10.21 127 VAL A O 1
ATOM 989 N N . ASN A 1 135 ? 26.171 15.846 25.731 1.00 8.95 128 ASN A N 1
ATOM 990 C CA . ASN A 1 135 ? 25.262 16.913 26.145 1.00 9.46 128 ASN A CA 1
ATOM 991 C C . ASN A 1 135 ? 23.825 16.421 26.091 1.00 8.94 128 ASN A C 1
ATOM 992 O O . ASN A 1 135 ? 23.413 15.794 25.107 1.00 9.76 128 ASN A O 1
ATOM 997 N N . VAL A 1 136 ? 23.050 16.726 27.139 1.00 8.52 129 VAL A N 1
ATOM 998 C CA . VAL A 1 136 ? 21.604 16.462 27.139 1.00 9.30 129 VAL A CA 1
ATOM 999 C C . VAL A 1 136 ? 20.901 17.744 27.547 1.00 10.19 129 VAL A C 1
ATOM 1000 O O . VAL A 1 136 ? 21.297 18.372 28.533 1.00 11.13 129 VAL A O 1
ATOM 1004 N N . LYS A 1 137 ? 19.869 18.113 26.804 1.00 9.99 130 LYS A N 1
ATOM 1005 C CA . LYS A 1 137 ? 19.047 19.251 27.184 1.00 11.49 130 LYS A CA 1
ATOM 1006 C C . LYS A 1 137 ? 17.574 18.890 27.024 1.00 10.67 130 LYS A C 1
ATOM 1007 O O . LYS A 1 137 ? 17.234 17.868 26.443 1.00 10.28 130 LYS A O 1
ATOM 1013 N N . ALA A 1 138 ? 16.705 19.679 27.631 1.00 14.00 131 ALA A N 1
ATOM 1014 C CA . ALA A 1 138 ? 15.286 19.396 27.579 1.00 15.23 131 ALA A CA 1
ATOM 1015 C C . ALA A 1 138 ? 14.554 20.666 27.219 1.00 16.41 131 ALA A C 1
ATOM 1016 O O . ALA A 1 138 ? 14.997 21.767 27.575 1.00 20.33 131 ALA A O 1
ATOM 1018 N N . THR A 1 139 ? 13.466 20.519 26.484 1.00 14.42 132 THR A N 1
ATOM 1019 C CA . THR A 1 139 ? 12.644 21.674 26.151 1.00 14.87 132 THR A CA 1
ATOM 1020 C C . THR A 1 139 ? 11.165 21.300 26.060 1.00 13.76 132 THR A C 1
ATOM 1021 O O . THR A 1 139 ? 10.820 20.129 25.861 1.00 14.67 132 THR A O 1
ATOM 1025 N N . THR A 1 140 ? 10.287 22.277 26.238 1.00 14.84 133 THR A N 1
ATOM 1026 C CA . THR A 1 140 ? 8.877 22.047 25.975 1.00 15.55 133 THR A CA 1
ATOM 1027 C C . THR A 1 140 ? 8.545 22.662 24.631 1.00 15.89 133 THR A C 1
ATOM 1028 O O . THR A 1 140 ? 9.371 23.372 24.033 1.00 18.01 133 THR A O 1
ATOM 1032 N N . THR A 1 141 ? 7.328 22.395 24.169 1.00 14.67 134 THR A N 1
ATOM 1033 C CA . THR A 1 141 ? 6.773 23.030 22.986 1.00 13.67 134 THR A CA 1
ATOM 1034 C C . THR A 1 141 ? 5.645 23.987 23.385 1.00 14.19 134 THR A C 1
ATOM 1035 O O . THR A 1 141 ? 4.730 24.241 22.602 1.00 14.62 134 THR A O 1
ATOM 1039 N N . GLU A 1 142 ? 5.686 24.473 24.623 1.00 14.71 135 GLU A N 1
ATOM 1040 C CA . GLU A 1 142 ? 4.757 25.521 25.054 1.00 16.06 135 GLU A CA 1
ATOM 1041 C C . GLU A 1 142 ? 3.304 25.062 24.934 1.00 15.34 135 GLU A C 1
ATOM 1042 O O . GLU A 1 142 ? 2.420 25.824 24.512 1.00 14.95 135 GLU A O 1
ATOM 1048 N N . ARG A 1 143 ? 3.087 23.802 25.323 1.00 13.86 136 ARG A N 1
ATOM 1049 C CA . ARG A 1 143 ? 1.772 23.132 25.314 1.00 13.74 136 ARG A CA 1
ATOM 1050 C C . ARG A 1 143 ? 1.190 22.959 23.902 1.00 12.73 136 ARG A C 1
ATOM 1051 O O . ARG A 1 143 ? 0.013 22.630 23.754 1.00 13.86 136 ARG A O 1
ATOM 1059 N N . LEU A 1 144 ? 2.028 23.098 22.868 1.00 11.73 137 LEU A N 1
ATOM 1060 C CA . LEU A 1 144 ? 1.597 22.799 21.506 1.00 12.17 137 LEU A CA 1
ATOM 1061 C C . LEU A 1 144 ? 1.942 21.381 21.057 1.00 12.05 137 LEU A C 1
ATOM 1062 O O . LEU A 1 144 ? 2.979 20.811 21.436 1.00 12.51 137 LEU A O 1
ATOM 1067 N N . GLY A 1 145 ? 1.100 20.826 20.194 1.00 11.75 138 GLY A N 1
ATOM 1068 C CA . GLY A 1 145 ? 1.409 19.534 19.596 1.00 12.18 138 GLY A CA 1
ATOM 1069 C C . GLY A 1 145 ? 1.258 18.358 20.550 1.00 12.18 138 GLY A C 1
ATOM 1070 O O . GLY A 1 145 ? 0.802 18.504 21.672 1.00 11.80 138 GLY A O 1
ATOM 1071 N N . PHE A 1 146 ? 1.650 17.171 20.103 1.00 13.54 139 PHE A N 1
ATOM 1072 C CA . PHE A 1 146 ? 1.407 15.985 20.926 1.00 13.29 139 PHE A CA 1
ATOM 1073 C C . PHE A 1 146 ? 2.273 15.981 22.186 1.00 12.64 139 PHE A C 1
ATOM 1074 O O . PHE A 1 146 ? 1.856 15.448 23.211 1.00 12.99 139 PHE A O 1
ATOM 1082 N N . THR A 1 147 ? 3.455 16.580 22.149 1.00 12.27 140 THR A N 1
ATOM 1083 C CA . THR A 1 147 ? 4.216 16.652 23.402 1.00 12.95 140 THR A CA 1
ATOM 1084 C C . THR A 1 147 ? 3.599 17.703 24.325 1.00 12.16 140 THR A C 1
ATOM 1085 O O . THR A 1 147 ? 3.536 17.515 25.557 1.00 11.92 140 THR A O 1
ATOM 1089 N N . GLY A 1 148 ? 3.108 18.794 23.753 1.00 12.37 141 GLY A N 1
ATOM 1090 C CA . GLY A 1 148 ? 2.504 19.837 24.562 1.00 12.82 141 GLY A CA 1
ATOM 1091 C C . GLY A 1 148 ? 1.238 19.406 25.282 1.00 13.19 141 GLY A C 1
ATOM 1092 O O . GLY A 1 148 ? 0.930 19.910 26.373 1.00 13.54 141 GLY A O 1
ATOM 1093 N N . ARG A 1 149 ? 0.478 18.517 24.644 1.00 12.87 142 ARG A N 1
ATOM 1094 C CA . ARG A 1 149 ? -0.738 17.963 25.249 1.00 12.32 142 ARG A CA 1
ATOM 1095 C C . ARG A 1 149 ? -0.424 16.800 26.200 1.00 13.00 142 ARG A C 1
ATOM 1096 O O . ARG A 1 149 ? -1.339 16.174 26.732 1.00 14.45 142 ARG A O 1
ATOM 1104 N N . GLU A 1 150 ? 0.856 16.499 26.374 1.00 12.94 143 GLU A N 1
ATOM 1105 C CA . GLU A 1 150 ? 1.325 15.410 27.239 1.00 12.32 143 GLU A CA 1
ATOM 1106 C C . GLU A 1 150 ? 0.799 14.050 26.758 1.00 13.01 143 GLU A C 1
ATOM 1107 O O . GLU A 1 150 ? 0.422 13.188 27.547 1.00 14.66 143 GLU A O 1
ATOM 1113 N N . GLU A 1 151 ? 0.782 13.864 25.439 1.00 12.48 144 GLU A N 1
ATOM 1114 C CA . GLU A 1 151 ? 0.419 12.576 24.859 1.00 12.97 144 GLU A CA 1
ATOM 1115 C C . GLU A 1 151 ? 1.620 11.638 24.774 1.00 12.61 144 GLU A C 1
ATOM 1116 O O . GLU A 1 151 ? 1.465 10.429 24.740 1.00 13.26 144 GLU A O 1
ATOM 1122 N N . GLY A 1 152 ? 2.821 12.216 24.721 1.00 12.66 145 GLY A N 1
ATOM 1123 C CA . GLY A 1 152 ? 4.047 11.446 24.620 1.00 12.90 145 GLY A CA 1
ATOM 1124 C C . GLY A 1 152 ? 5.271 12.320 24.755 1.00 12.28 145 GLY A C 1
ATOM 1125 O O . GLY A 1 152 ? 5.143 13.532 24.979 1.00 12.41 145 GLY A O 1
ATOM 1126 N N . ILE A 1 153 ? 6.442 11.693 24.642 1.00 11.36 146 ILE A N 1
ATOM 1127 C CA . ILE A 1 153 ? 7.750 12.349 24.689 1.00 11.04 146 ILE A CA 1
ATOM 1128 C C . ILE A 1 153 ? 8.494 12.042 23.398 1.00 10.58 146 ILE A C 1
ATOM 1129 O O . ILE A 1 153 ? 8.450 10.906 22.903 1.00 12.29 146 ILE A O 1
ATOM 1134 N N . ALA A 1 154 ? 9.147 13.060 22.841 1.00 10.09 147 ALA A N 1
ATOM 1135 C CA . ALA A 1 154 ? 10.016 12.906 21.676 1.00 10.56 147 ALA A CA 1
ATOM 1136 C C . ALA A 1 154 ? 11.456 13.244 22.030 1.00 10.33 147 ALA A C 1
ATOM 1137 O O . ALA A 1 154 ? 11.690 14.013 22.940 1.00 10.86 147 ALA A O 1
ATOM 1139 N N . VAL A 1 155 ? 12.415 12.643 21.329 1.00 9.37 148 VAL A N 1
ATOM 1140 C CA . VAL A 1 155 ? 13.819 13.017 21.482 1.00 8.87 148 VAL A CA 1
ATOM 1141 C C . VAL A 1 155 ? 14.462 13.149 20.118 1.00 8.83 148 VAL A C 1
ATOM 1142 O O . VAL A 1 155 ? 14.267 12.279 19.243 1.00 9.23 148 VAL A O 1
ATOM 1146 N N . HIS A 1 156 ? 15.236 14.225 19.951 1.00 8.60 149 HIS A N 1
ATOM 1147 C CA . HIS A 1 156 ? 16.165 14.376 18.824 1.00 7.80 149 HIS A CA 1
ATOM 1148 C C . HIS A 1 156 ? 17.571 14.192 19.322 1.00 8.79 149 HIS A C 1
ATOM 1149 O O . HIS A 1 156 ? 17.943 14.838 20.305 1.00 10.59 149 HIS A O 1
ATOM 1156 N N . ALA A 1 157 ? 18.370 13.387 18.640 1.00 8.51 150 ALA A N 1
ATOM 1157 C CA . ALA A 1 157 ? 19.778 13.238 19.022 1.00 8.63 150 ALA A CA 1
ATOM 1158 C C . ALA A 1 157 ? 20.673 13.344 17.802 1.00 8.38 150 ALA A C 1
ATOM 1159 O O . ALA A 1 157 ? 20.304 12.877 16.723 1.00 9.43 150 ALA A O 1
ATOM 1161 N N . VAL A 1 158 ? 21.864 13.910 17.982 1.00 8.03 151 VAL A N 1
ATOM 1162 C CA . VAL A 1 158 ? 22.868 13.927 16.923 1.00 8.07 151 VAL A CA 1
ATOM 1163 C C . VAL A 1 158 ? 24.175 13.368 17.458 1.00 8.93 151 VAL A C 1
ATOM 1164 O O . VAL A 1 158 ? 24.499 13.498 18.636 1.00 8.93 151 VAL A O 1
ATOM 1168 N N . ALA A 1 159 ? 24.936 12.733 16.567 1.00 9.11 152 ALA A N 1
ATOM 1169 C CA . ALA A 1 159 ? 26.198 12.117 16.925 1.00 9.22 152 ALA A CA 1
ATOM 1170 C C . ALA A 1 159 ? 27.235 12.412 15.869 1.00 8.46 152 ALA A C 1
ATOM 1171 O O . ALA A 1 159 ? 26.933 12.425 14.670 1.00 9.98 152 ALA A O 1
ATOM 1173 N N . LEU A 1 160 ? 28.464 12.632 16.322 1.00 9.07 153 LEU A N 1
ATOM 1174 C CA . LEU A 1 160 ? 29.610 12.698 15.434 1.00 9.74 153 LEU A CA 1
ATOM 1175 C C . LEU A 1 160 ? 30.551 11.561 15.805 1.00 10.44 153 LEU A C 1
ATOM 1176 O O . LEU A 1 160 ? 30.989 11.479 16.952 1.00 11.55 153 LEU A O 1
ATOM 1181 N N . LEU A 1 161 ? 30.850 10.698 14.838 1.00 11.40 154 LEU A N 1
ATOM 1182 C CA . LEU A 1 161 ? 31.804 9.603 15.027 1.00 11.68 154 LEU A CA 1
ATOM 1183 C C . LEU A 1 161 ? 33.178 9.973 14.503 1.00 13.00 154 LEU A C 1
ATOM 1184 O O . LEU A 1 161 ? 33.281 10.747 13.558 1.00 12.85 154 LEU A O 1
ATOM 1189 N N . MET A 1 162 ? 34.223 9.403 15.108 1.00 14.39 155 MET A N 1
ATOM 1190 C CA A MET A 1 162 ? 35.611 9.576 14.675 0.41 15.98 155 MET A CA 1
ATOM 1191 C CA B MET A 1 162 ? 35.581 9.583 14.610 0.59 16.21 155 MET A CA 1
ATOM 1192 C C . MET A 1 162 ? 36.223 8.214 14.409 1.00 16.94 155 MET A C 1
ATOM 1193 O O . MET A 1 162 ? 35.781 7.226 14.993 1.00 16.44 155 MET A O 1
ATOM 1202 N N . ALA A 1 163 ? 37.256 8.164 13.571 1.00 20.09 156 ALA A N 1
ATOM 1203 C CA . ALA A 1 163 ? 37.950 6.912 13.310 1.00 23.16 156 ALA A CA 1
ATOM 1204 C C . ALA A 1 163 ? 38.572 6.390 14.600 1.00 25.65 156 ALA A C 1
ATOM 1205 O O . ALA A 1 163 ? 39.140 7.158 15.381 1.00 25.92 156 ALA A O 1
ATOM 1207 N N . ARG A 1 164 ? 38.440 5.083 14.823 1.00 28.17 157 ARG A N 1
ATOM 1208 C CA . ARG A 1 164 ? 39.140 4.410 15.903 1.00 32.37 157 ARG A CA 1
ATOM 1209 C C . ARG A 1 164 ? 40.632 4.381 15.629 1.00 35.32 157 ARG A C 1
ATOM 1210 O O . ARG A 1 164 ? 41.055 4.201 14.480 1.00 35.67 157 ARG A O 1
ATOM 1219 N N . HIS B 1 7 ? 39.914 18.708 15.587 1.00 28.89 0 HIS B N 1
ATOM 1220 C CA . HIS B 1 7 ? 38.735 18.192 16.280 1.00 26.59 0 HIS B CA 1
ATOM 1221 C C . HIS B 1 7 ? 37.508 19.065 16.005 1.00 22.67 0 HIS B C 1
ATOM 1222 O O . HIS B 1 7 ? 37.586 20.291 15.872 1.00 21.68 0 HIS B O 1
ATOM 1224 N N . MET B 1 8 ? 36.374 18.396 15.881 1.00 19.21 1 MET B N 1
ATOM 1225 C CA . MET B 1 8 ? 35.105 19.054 15.616 1.00 17.00 1 MET B CA 1
ATOM 1226 C C . MET B 1 8 ? 34.032 18.495 16.544 1.00 15.06 1 MET B C 1
ATOM 1227 O O . MET B 1 8 ? 34.202 17.428 17.125 1.00 16.47 1 MET B O 1
ATOM 1232 N N . ARG B 1 9 ? 32.946 19.240 16.698 1.00 11.87 2 ARG B N 1
ATOM 1233 C CA . ARG B 1 9 ? 31.833 18.860 17.566 1.00 10.61 2 ARG B CA 1
ATOM 1234 C C . ARG B 1 9 ? 30.517 19.181 16.879 1.00 9.75 2 ARG B C 1
ATOM 1235 O O . ARG B 1 9 ? 30.408 20.244 16.266 1.00 10.43 2 ARG B O 1
ATOM 1243 N N . ILE B 1 10 ? 29.516 18.304 17.028 1.00 9.74 3 ILE B N 1
ATOM 1244 C CA A ILE B 1 10 ? 28.179 18.524 16.481 0.62 9.62 3 ILE B CA 1
ATOM 1245 C CA B ILE B 1 10 ? 28.174 18.531 16.474 0.38 9.66 3 ILE B CA 1
ATOM 1246 C C . ILE B 1 10 ? 27.193 18.976 17.553 1.00 9.58 3 ILE B C 1
ATOM 1247 O O . ILE B 1 10 ? 27.276 18.526 18.679 1.00 9.77 3 ILE B O 1
ATOM 1256 N N . GLY B 1 11 ? 26.246 19.849 17.192 1.00 8.21 4 GLY B N 1
ATOM 1257 C CA . GLY B 1 11 ? 25.161 20.215 18.093 1.00 7.91 4 GLY B CA 1
ATOM 1258 C C . GLY B 1 11 ? 23.860 20.415 17.338 1.00 8.18 4 GLY B C 1
ATOM 1259 O O . GLY B 1 11 ? 23.859 20.701 16.117 1.00 8.32 4 GLY B O 1
ATOM 1260 N N . HIS B 1 12 ? 22.741 20.267 18.050 1.00 7.76 5 HIS B N 1
ATOM 1261 C CA . HIS B 1 12 ? 21.422 20.464 17.465 1.00 8.64 5 HIS B CA 1
ATOM 1262 C C . HIS B 1 12 ? 20.510 21.202 18.430 1.00 9.05 5 HIS B C 1
ATOM 1263 O O . HIS B 1 12 ? 20.477 20.886 19.615 1.00 10.68 5 HIS B O 1
ATOM 1270 N N . GLY B 1 13 ? 19.793 22.201 17.930 1.00 8.17 6 GLY B N 1
ATOM 1271 C CA . GLY B 1 13 ? 18.809 22.912 18.733 1.00 8.17 6 GLY B CA 1
ATOM 1272 C C . GLY B 1 13 ? 17.438 22.891 18.119 1.00 8.09 6 GLY B C 1
ATOM 1273 O O . GLY B 1 13 ? 17.283 22.976 16.891 1.00 9.67 6 GLY B O 1
ATOM 1274 N N . TYR B 1 14 ? 16.432 22.740 18.969 1.00 10.28 7 TYR B N 1
ATOM 1275 C CA . TYR B 1 14 ? 15.052 22.756 18.524 1.00 11.00 7 TYR B CA 1
ATOM 1276 C C . TYR B 1 14 ? 14.300 23.654 19.483 1.00 12.18 7 TYR B C 1
ATOM 1277 O O . TYR B 1 14 ? 14.345 23.416 20.690 1.00 14.80 7 TYR B O 1
ATOM 1286 N N . ASP B 1 15 ? 13.604 24.672 18.974 1.00 11.81 8 ASP B N 1
ATOM 1287 C CA . ASP B 1 15 ? 12.826 25.549 19.852 1.00 11.66 8 ASP B CA 1
ATOM 1288 C C . ASP B 1 15 ? 11.468 25.840 19.221 1.00 11.11 8 ASP B C 1
ATOM 1289 O O . ASP B 1 15 ? 11.326 25.800 17.993 1.00 11.60 8 ASP B O 1
ATOM 1294 N N . VAL B 1 16 ? 10.485 26.148 20.067 1.00 12.49 9 VAL B N 1
ATOM 1295 C CA . VAL B 1 16 ? 9.109 26.397 19.663 1.00 13.60 9 VAL B CA 1
ATOM 1296 C C . VAL B 1 16 ? 8.567 27.530 20.493 1.00 14.24 9 VAL B C 1
ATOM 1297 O O . VAL B 1 16 ? 8.790 27.539 21.703 1.00 15.20 9 VAL B O 1
ATOM 1301 N N . HIS B 1 17 ? 7.896 28.500 19.872 1.00 14.13 10 HIS B N 1
ATOM 1302 C CA A HIS B 1 17 ? 7.103 29.459 20.643 0.66 15.71 10 HIS B CA 1
ATOM 1303 C CA B HIS B 1 17 ? 7.129 29.506 20.613 0.34 15.89 10 HIS B CA 1
ATOM 1304 C C . HIS B 1 17 ? 5.710 29.550 20.054 1.00 14.61 10 HIS B C 1
ATOM 1305 O O . HIS B 1 17 ? 5.526 29.411 18.831 1.00 13.75 10 HIS B O 1
ATOM 1318 N N . ARG B 1 18 ? 4.727 29.760 20.928 1.00 15.91 11 ARG B N 1
ATOM 1319 C CA . ARG B 1 18 ? 3.344 29.900 20.481 1.00 17.39 11 ARG B CA 1
ATOM 1320 C C . ARG B 1 18 ? 3.052 31.347 20.113 1.00 16.73 11 ARG B C 1
ATOM 1321 O O . ARG B 1 18 ? 3.690 32.260 20.627 1.00 17.60 11 ARG B O 1
ATOM 1329 N N . PHE B 1 19 ? 2.109 31.551 19.191 1.00 15.68 12 PHE B N 1
ATOM 1330 C CA . PHE B 1 19 ? 1.666 32.906 18.858 1.00 17.00 12 PHE B CA 1
ATOM 1331 C C . PHE B 1 19 ? 0.821 33.500 19.982 1.00 20.10 12 PHE B C 1
ATOM 1332 O O . PHE B 1 19 ? 0.080 32.794 20.688 1.00 21.81 12 PHE B O 1
ATOM 1340 N N . GLY B 1 20 ? 0.936 34.813 20.135 1.00 21.13 13 GLY B N 1
ATOM 1341 C CA . GLY B 1 20 ? 0.100 35.573 21.044 1.00 22.89 13 GLY B CA 1
ATOM 1342 C C . GLY B 1 20 ? -0.362 36.838 20.359 1.00 25.88 13 GLY B C 1
ATOM 1343 O O . GLY B 1 20 ? -0.065 37.075 19.189 1.00 26.54 13 GLY B O 1
ATOM 1344 N N . GLU B 1 21 ? -1.102 37.669 21.076 1.00 29.03 14 GLU B N 1
ATOM 1345 C CA . GLU B 1 21 ? -1.557 38.903 20.463 1.00 30.96 14 GLU B CA 1
ATOM 1346 C C . GLU B 1 21 ? -0.305 39.795 20.257 1.00 31.11 14 GLU B C 1
ATOM 1347 O O . GLU B 1 21 ? 0.626 39.760 21.063 1.00 31.14 14 GLU B O 1
ATOM 1353 N N . GLY B 1 22 ? -0.238 40.502 19.126 1.00 30.71 15 GLY B N 1
ATOM 1354 C CA . GLY B 1 22 ? 0.906 41.352 18.793 1.00 30.02 15 GLY B CA 1
ATOM 1355 C C . GLY B 1 22 ? 0.937 41.707 17.312 1.00 29.86 15 GLY B C 1
ATOM 1356 O O . GLY B 1 22 ? 0.118 41.181 16.569 1.00 30.70 15 GLY B O 1
ATOM 1357 N N . ASP B 1 23 ? 1.843 42.583 16.863 1.00 28.95 16 ASP B N 1
ATOM 1358 C CA . ASP B 1 23 ? 1.858 42.922 15.427 1.00 28.85 16 ASP B CA 1
ATOM 1359 C C . ASP B 1 23 ? 3.217 42.768 14.736 1.00 25.93 16 ASP B C 1
ATOM 1360 O O . ASP B 1 23 ? 3.409 43.247 13.615 1.00 25.59 16 ASP B O 1
ATOM 1365 N N . PHE B 1 24 ? 4.134 42.051 15.375 1.00 22.65 17 PHE B N 1
ATOM 1366 C CA . PHE B 1 24 ? 5.381 41.669 14.724 1.00 20.65 17 PHE B CA 1
ATOM 1367 C C . PHE B 1 24 ? 5.988 40.489 15.455 1.00 18.24 17 PHE B C 1
ATOM 1368 O O . PHE B 1 24 ? 5.677 40.255 16.631 1.00 18.47 17 PHE B O 1
ATOM 1376 N N . ILE B 1 25 ? 6.861 39.753 14.764 1.00 16.73 18 ILE B N 1
ATOM 1377 C CA . ILE B 1 25 ? 7.717 38.770 15.407 1.00 16.08 18 ILE B CA 1
ATOM 1378 C C . ILE B 1 25 ? 9.170 39.158 15.140 1.00 16.13 18 ILE B C 1
ATOM 1379 O O . ILE B 1 25 ? 9.452 39.937 14.238 1.00 16.69 18 ILE B O 1
ATOM 1384 N N . THR B 1 26 ? 10.088 38.595 15.916 1.00 14.83 19 THR B N 1
ATOM 1385 C CA . THR B 1 26 ? 11.520 38.826 15.714 1.00 14.27 19 THR B CA 1
ATOM 1386 C C . THR B 1 26 ? 12.167 37.493 15.412 1.00 13.82 19 THR B C 1
ATOM 1387 O O . THR B 1 26 ? 12.073 36.580 16.219 1.00 14.23 19 THR B O 1
ATOM 1391 N N . LEU B 1 27 ? 12.791 37.364 14.242 1.00 12.79 20 LEU B N 1
ATOM 1392 C CA . LEU B 1 27 ? 13.449 36.098 13.879 1.00 12.83 20 LEU B CA 1
ATOM 1393 C C . LEU B 1 27 ? 14.782 36.374 13.226 1.00 11.61 20 LEU B C 1
ATOM 1394 O O . LEU B 1 27 ? 14.863 37.194 12.313 1.00 11.96 20 LEU B O 1
ATOM 1399 N N . GLY B 1 28 ? 15.829 35.693 13.679 1.00 10.85 21 GLY B N 1
ATOM 1400 C CA . GLY B 1 28 ? 17.160 35.945 13.138 1.00 11.30 21 GLY B CA 1
ATOM 1401 C C . GLY B 1 28 ? 17.586 37.399 13.286 1.00 12.13 21 GLY B C 1
ATOM 1402 O O . GLY B 1 28 ? 18.340 37.920 12.461 1.00 13.35 21 GLY B O 1
ATOM 1403 N N . GLY B 1 29 ? 17.101 38.064 14.339 1.00 11.80 22 GLY B N 1
ATOM 1404 C CA . GLY B 1 29 ? 17.404 39.472 14.563 1.00 13.88 22 GLY B CA 1
ATOM 1405 C C . GLY B 1 29 ? 16.578 40.487 13.788 1.00 13.98 22 GLY B C 1
ATOM 1406 O O . GLY B 1 29 ? 16.814 41.695 13.908 1.00 15.59 22 GLY B O 1
ATOM 1407 N N . VAL B 1 30 ? 15.622 40.004 12.992 1.00 14.48 23 VAL B N 1
ATOM 1408 C CA . VAL B 1 30 ? 14.837 40.851 12.085 1.00 14.98 23 VAL B CA 1
ATOM 1409 C C . VAL B 1 30 ? 13.394 40.982 12.550 1.00 15.49 23 VAL B C 1
ATOM 1410 O O . VAL B 1 30 ? 12.746 39.973 12.849 1.00 14.69 23 VAL B O 1
ATOM 1414 N N . ARG B 1 31 ? 12.895 42.217 12.592 1.00 17.54 24 ARG B N 1
ATOM 1415 C CA A ARG B 1 31 ? 11.503 42.480 12.926 0.55 19.87 24 ARG B CA 1
ATOM 1416 C CA B ARG B 1 31 ? 11.502 42.480 12.924 0.45 19.88 24 ARG B CA 1
ATOM 1417 C C . ARG B 1 31 ? 10.629 42.250 11.699 1.00 19.20 24 ARG B C 1
ATOM 1418 O O . ARG B 1 31 ? 10.785 42.936 10.695 1.00 21.34 24 ARG B O 1
ATOM 1433 N N . ILE B 1 32 ? 9.723 41.275 11.788 1.00 17.14 25 ILE B N 1
ATOM 1434 C CA . ILE B 1 32 ? 8.826 40.930 10.689 1.00 17.09 25 ILE B CA 1
ATOM 1435 C C . ILE B 1 32 ? 7.382 41.232 11.066 1.00 17.79 25 ILE B C 1
ATOM 1436 O O . ILE B 1 32 ? 6.860 40.644 12.004 1.00 17.71 25 ILE B O 1
ATOM 1441 N N . PRO B 1 33 ? 6.726 42.147 10.335 1.00 20.05 26 PRO B N 1
ATOM 1442 C CA . PRO B 1 33 ? 5.312 42.439 10.613 1.00 20.82 26 PRO B CA 1
ATOM 1443 C C . PRO B 1 33 ? 4.471 41.166 10.518 1.00 21.40 26 PRO B C 1
ATOM 1444 O O . PRO B 1 33 ? 4.708 40.315 9.654 1.00 22.03 26 PRO B O 1
ATOM 1448 N N . HIS B 1 34 ? 3.519 41.018 11.430 1.00 21.41 27 HIS B N 1
ATOM 1449 C CA . HIS B 1 34 ? 2.651 39.855 11.417 1.00 21.08 27 HIS B CA 1
ATOM 1450 C C . HIS B 1 34 ? 1.379 40.150 12.201 1.00 23.47 27 HIS B C 1
ATOM 1451 O O . HIS B 1 34 ? 1.354 41.058 13.019 1.00 24.71 27 HIS B O 1
ATOM 1458 N N . LYS B 1 35 ? 0.328 39.379 11.948 1.00 24.02 28 LYS B N 1
ATOM 1459 C CA . LYS B 1 35 ? -0.947 39.547 12.644 1.00 25.41 28 LYS B CA 1
ATOM 1460 C C . LYS B 1 35 ? -0.893 39.122 14.113 1.00 24.83 28 LYS B C 1
ATOM 1461 O O . LYS B 1 35 ? -1.805 39.438 14.883 1.00 25.47 28 LYS B O 1
ATOM 1463 N N . HIS B 1 36 ? 0.163 38.390 14.481 1.00 23.78 29 HIS B N 1
ATOM 1464 C CA . HIS B 1 36 ? 0.403 37.952 15.857 1.00 23.68 29 HIS B CA 1
ATOM 1465 C C . HIS B 1 36 ? 1.853 38.186 16.249 1.00 21.25 29 HIS B C 1
ATOM 1466 O O . HIS B 1 36 ? 2.717 38.273 15.382 1.00 20.91 29 HIS B O 1
ATOM 1473 N N . GLY B 1 37 ? 2.104 38.255 17.553 1.00 19.91 30 GLY B N 1
ATOM 1474 C CA . GLY B 1 37 ? 3.451 38.202 18.089 1.00 19.09 30 GLY B CA 1
ATOM 1475 C C . GLY B 1 37 ? 3.762 36.778 18.539 1.00 18.46 30 GLY B C 1
ATOM 1476 O O . GLY B 1 37 ? 2.939 35.876 18.371 1.00 19.39 30 GLY B O 1
ATOM 1477 N N . LEU B 1 38 ? 4.958 36.559 19.074 1.00 18.44 31 LEU B N 1
ATOM 1478 C CA . LEU B 1 38 ? 5.302 35.281 19.696 1.00 18.76 31 LEU B CA 1
ATOM 1479 C C . LEU B 1 38 ? 5.375 35.450 21.219 1.00 19.76 31 LEU B C 1
ATOM 1480 O O . LEU B 1 38 ? 5.880 36.455 21.720 1.00 21.22 31 LEU B O 1
ATOM 1485 N N . VAL B 1 39 ? 4.854 34.470 21.941 1.00 20.94 32 VAL B N 1
ATOM 1486 C CA . VAL B 1 39 ? 4.874 34.487 23.402 1.00 21.45 32 VAL B CA 1
ATOM 1487 C C . VAL B 1 39 ? 6.216 33.982 23.905 1.00 22.00 32 VAL B C 1
ATOM 1488 O O . VAL B 1 39 ? 6.649 32.880 23.549 1.00 22.73 32 VAL B O 1
ATOM 1492 N N . ALA B 1 40 ? 6.877 34.780 24.736 1.00 20.45 33 ALA B N 1
ATOM 1493 C CA . ALA B 1 40 ? 8.206 34.422 25.221 1.00 21.14 33 ALA B CA 1
ATOM 1494 C C . ALA B 1 40 ? 8.659 35.337 26.335 1.00 20.86 33 ALA B C 1
ATOM 1495 O O . ALA B 1 40 ? 8.231 36.491 26.409 1.00 21.06 33 ALA B O 1
ATOM 1497 N N . HIS B 1 41 ? 9.538 34.823 27.188 1.00 20.70 34 HIS B N 1
ATOM 1498 C CA . HIS B 1 41 ? 10.150 35.627 28.237 1.00 21.13 34 HIS B CA 1
ATOM 1499 C C . HIS B 1 41 ? 11.064 36.665 27.607 1.00 20.19 34 HIS B C 1
ATOM 1500 O O . HIS B 1 41 ? 11.009 37.840 27.965 1.00 20.43 34 HIS B O 1
ATOM 1507 N N . SER B 1 42 ? 11.895 36.207 26.669 1.00 19.26 35 SER B N 1
ATOM 1508 C CA . SER B 1 42 ? 12.778 37.052 25.871 1.00 18.49 35 SER B CA 1
ATOM 1509 C C . SER B 1 42 ? 11.997 37.736 24.748 1.00 17.20 35 SER B C 1
ATOM 1510 O O . SER B 1 42 ? 10.773 37.777 24.774 1.00 17.10 35 SER B O 1
ATOM 1513 N N . ASP B 1 43 ? 12.710 38.239 23.743 1.00 15.31 36 ASP B N 1
ATOM 1514 C CA . ASP B 1 43 ? 12.054 38.795 22.558 1.00 13.97 36 ASP B CA 1
ATOM 1515 C C . ASP B 1 43 ? 11.410 37.717 21.664 1.00 14.64 36 ASP B C 1
ATOM 1516 O O . ASP B 1 43 ? 10.758 38.044 20.674 1.00 16.06 36 ASP B O 1
ATOM 1521 N N . GLY B 1 44 ? 11.579 36.442 22.004 1.00 13.89 37 GLY B N 1
ATOM 1522 C CA . GLY B 1 44 ? 10.872 35.400 21.289 1.00 13.99 37 GLY B CA 1
ATOM 1523 C C . GLY B 1 44 ? 11.499 34.913 19.994 1.00 13.70 37 GLY B C 1
ATOM 1524 O O . GLY B 1 44 ? 10.831 34.236 19.205 1.00 13.79 37 GLY B O 1
ATOM 1525 N N . ASP B 1 45 ? 12.782 35.212 19.790 1.00 11.98 38 ASP B N 1
ATOM 1526 C CA . ASP B 1 45 ? 13.457 34.869 18.549 1.00 10.54 38 ASP B CA 1
ATOM 1527 C C . ASP B 1 45 ? 13.805 33.381 18.542 1.00 9.75 38 ASP B C 1
ATOM 1528 O O . ASP B 1 45 ? 14.895 32.958 18.969 1.00 10.72 38 ASP B O 1
ATOM 1533 N N . VAL B 1 46 ? 12.867 32.582 18.035 1.00 9.79 39 VAL B N 1
ATOM 1534 C CA A VAL B 1 46 ? 13.022 31.139 18.125 0.48 11.01 39 VAL B CA 1
ATOM 1535 C CA B VAL B 1 46 ? 12.958 31.120 18.005 0.52 9.83 39 VAL B CA 1
ATOM 1536 C C . VAL B 1 46 ? 14.222 30.677 17.275 1.00 9.27 39 VAL B C 1
ATOM 1537 O O . VAL B 1 46 ? 14.868 29.670 17.614 1.00 9.82 39 VAL B O 1
ATOM 1544 N N . LEU B 1 47 ? 14.544 31.402 16.205 1.00 9.18 40 LEU B N 1
ATOM 1545 C CA . LEU B 1 47 ? 15.716 31.055 15.386 1.00 9.02 40 LEU B CA 1
ATOM 1546 C C . LEU B 1 47 ? 17.025 31.261 16.158 1.00 9.20 40 LEU B C 1
ATOM 1547 O O . LEU B 1 47 ? 17.888 30.367 16.185 1.00 9.53 40 LEU B O 1
ATOM 1552 N N . LEU B 1 48 ? 17.186 32.418 16.799 1.00 9.00 41 LEU B N 1
ATOM 1553 C CA . LEU B 1 48 ? 18.414 32.604 17.565 1.00 9.03 41 LEU B CA 1
ATOM 1554 C C . LEU B 1 48 ? 18.479 31.673 18.788 1.00 9.13 41 LEU B C 1
ATOM 1555 O O . LEU B 1 48 ? 19.570 31.222 19.162 1.00 10.04 41 LEU B O 1
ATOM 1560 N N . HIS B 1 49 ? 17.331 31.362 19.384 1.00 9.73 42 HIS B N 1
ATOM 1561 C CA A HIS B 1 49 ? 17.327 30.422 20.497 0.58 9.75 42 HIS B CA 1
ATOM 1562 C CA B HIS B 1 49 ? 17.264 30.427 20.506 0.42 10.35 42 HIS B CA 1
ATOM 1563 C C . HIS B 1 49 ? 17.779 29.046 20.066 1.00 9.01 42 HIS B C 1
ATOM 1564 O O . HIS B 1 49 ? 18.614 28.432 20.754 1.00 9.51 42 HIS B O 1
ATOM 1577 N N . ALA B 1 50 ? 17.257 28.550 18.938 1.00 9.00 43 ALA B N 1
ATOM 1578 C CA . ALA B 1 50 ? 17.674 27.238 18.458 1.00 8.66 43 ALA B CA 1
ATOM 1579 C C . ALA B 1 50 ? 19.164 27.216 18.107 1.00 8.74 43 ALA B C 1
ATOM 1580 O O . ALA B 1 50 ? 19.865 26.229 18.399 1.00 9.40 43 ALA B O 1
ATOM 1582 N N . LEU B 1 51 ? 19.649 28.291 17.480 1.00 9.26 44 LEU B N 1
ATOM 1583 C CA . LEU B 1 51 ? 21.075 28.371 17.149 1.00 10.16 44 LEU B CA 1
ATOM 1584 C C . LEU B 1 51 ? 21.903 28.372 18.430 1.00 9.74 44 LEU B C 1
ATOM 1585 O O . LEU B 1 51 ? 22.929 27.717 18.491 1.00 10.17 44 LEU B O 1
ATOM 1590 N N . SER B 1 52 ? 21.468 29.132 19.435 1.00 9.00 45 SER B N 1
ATOM 1591 C CA . SER B 1 52 ? 22.157 29.162 20.723 1.00 9.70 45 SER B CA 1
ATOM 1592 C C . SER B 1 52 ? 22.247 27.747 21.299 1.00 9.49 45 SER B C 1
ATOM 1593 O O . SER B 1 52 ? 23.322 27.333 21.780 1.00 10.05 45 SER B O 1
ATOM 1596 N N . ASP B 1 53 ? 21.139 27.005 21.263 1.00 9.53 46 ASP B N 1
ATOM 1597 C CA . ASP B 1 53 ? 21.157 25.664 21.844 1.00 9.33 46 ASP B CA 1
ATOM 1598 C C . ASP B 1 53 ? 22.020 24.692 21.023 1.00 8.71 46 ASP B C 1
ATOM 1599 O O . ASP B 1 53 ? 22.600 23.775 21.597 1.00 9.68 46 ASP B O 1
ATOM 1604 N N . ALA B 1 54 ? 22.105 24.880 19.704 1.00 8.43 47 ALA B N 1
ATOM 1605 C CA . ALA B 1 54 ? 22.998 24.030 18.918 1.00 8.31 47 ALA B CA 1
ATOM 1606 C C . ALA B 1 54 ? 24.470 24.279 19.309 1.00 8.96 47 ALA B C 1
ATOM 1607 O O . ALA B 1 54 ? 25.252 23.331 19.383 1.00 9.43 47 ALA B O 1
ATOM 1609 N N . LEU B 1 55 ? 24.848 25.553 19.480 1.00 8.96 48 LEU B N 1
ATOM 1610 C CA . LEU B 1 55 ? 26.213 25.886 19.905 1.00 9.16 48 LEU B CA 1
ATOM 1611 C C . LEU B 1 55 ? 26.517 25.330 21.291 1.00 9.42 48 LEU B C 1
ATOM 1612 O O . LEU B 1 55 ? 27.562 24.683 21.498 1.00 9.93 48 LEU B O 1
ATOM 1617 N N . LEU B 1 56 ? 25.638 25.624 22.247 1.00 9.14 49 LEU B N 1
ATOM 1618 C CA . LEU B 1 56 ? 25.826 25.104 23.611 1.00 8.83 49 LEU B CA 1
ATOM 1619 C C . LEU B 1 56 ? 25.834 23.576 23.636 1.00 9.18 49 LEU B C 1
ATOM 1620 O O . LEU B 1 56 ? 26.609 22.961 24.385 1.00 10.21 49 LEU B O 1
ATOM 1625 N N . GLY B 1 57 ? 24.970 22.959 22.821 1.00 9.03 50 GLY B N 1
ATOM 1626 C CA . GLY B 1 57 ? 24.907 21.506 22.805 1.00 9.74 50 GLY B CA 1
ATOM 1627 C C . GLY B 1 57 ? 26.208 20.915 22.289 1.00 9.53 50 GLY B C 1
ATOM 1628 O O . GLY B 1 57 ? 26.715 19.925 22.828 1.00 10.03 50 GLY B O 1
ATOM 1629 N N . ALA B 1 58 ? 26.735 21.482 21.204 1.00 9.22 51 ALA B N 1
ATOM 1630 C CA . ALA B 1 58 ? 27.993 20.983 20.641 1.00 9.57 51 ALA B CA 1
ATOM 1631 C C . ALA B 1 58 ? 29.136 21.087 21.665 1.00 10.05 51 ALA B C 1
ATOM 1632 O O . ALA B 1 58 ? 30.032 20.238 21.733 1.00 10.91 51 ALA B O 1
ATOM 1634 N N . ALA B 1 59 ? 29.103 22.147 22.463 1.00 9.75 52 ALA B N 1
ATOM 1635 C CA . ALA B 1 59 ? 30.166 22.432 23.428 1.00 10.33 52 ALA B CA 1
ATOM 1636 C C . ALA B 1 59 ? 29.950 21.748 24.782 1.00 10.58 52 ALA B C 1
ATOM 1637 O O . ALA B 1 59 ? 30.765 21.922 25.680 1.00 11.68 52 ALA B O 1
ATOM 1639 N N . ALA B 1 60 ? 28.856 20.992 24.930 1.00 10.48 53 ALA B N 1
ATOM 1640 C CA . ALA B 1 60 ? 28.443 20.372 26.206 1.00 10.69 53 ALA B CA 1
ATOM 1641 C C . ALA B 1 60 ? 28.336 21.416 27.316 1.00 10.64 53 ALA B C 1
ATOM 1642 O O . ALA B 1 60 ? 28.812 21.216 28.444 1.00 12.37 53 ALA B O 1
ATOM 1644 N N . LEU B 1 61 ? 27.666 22.527 26.999 1.00 10.14 54 LEU B N 1
ATOM 1645 C CA . LEU B 1 61 ? 27.397 23.597 27.964 1.00 10.86 54 LEU B CA 1
ATOM 1646 C C . LEU B 1 61 ? 25.907 23.693 28.324 1.00 11.76 54 LEU B C 1
ATOM 1647 O O . LEU B 1 61 ? 25.453 24.696 28.875 1.00 13.86 54 LEU B O 1
ATOM 1652 N N . GLY B 1 62 ? 25.143 22.644 28.024 1.00 10.90 55 GLY B N 1
ATOM 1653 C CA . GLY B 1 62 ? 23.753 22.596 28.468 1.00 11.82 55 GLY B CA 1
ATOM 1654 C C . GLY B 1 62 ? 22.765 23.165 27.467 1.00 11.95 55 GLY B C 1
ATOM 1655 O O . GLY B 1 62 ? 22.642 22.659 26.351 1.00 13.00 55 GLY B O 1
ATOM 1656 N N . ASP B 1 63 ? 22.060 24.221 27.862 1.00 12.51 56 ASP B N 1
ATOM 1657 C CA . ASP B 1 63 ? 21.129 24.915 26.965 1.00 13.39 56 ASP B CA 1
ATOM 1658 C C . ASP B 1 63 ? 21.022 26.363 27.426 1.00 14.16 56 ASP B C 1
ATOM 1659 O O . ASP B 1 63 ? 21.565 26.725 28.460 1.00 15.32 56 ASP B O 1
ATOM 1664 N N . ILE B 1 64 ? 20.335 27.195 26.660 1.00 14.13 57 ILE B N 1
ATOM 1665 C CA . ILE B 1 64 ? 20.395 28.622 26.914 1.00 15.87 57 ILE B CA 1
ATOM 1666 C C . ILE B 1 64 ? 19.707 28.958 28.239 1.00 18.17 57 ILE B C 1
ATOM 1667 O O . ILE B 1 64 ? 20.123 29.886 28.899 1.00 19.05 57 ILE B O 1
ATOM 1672 N N . GLY B 1 65 ? 18.721 28.164 28.661 1.00 19.04 58 GLY B N 1
ATOM 1673 C CA . GLY B 1 65 ? 18.048 28.395 29.931 1.00 21.39 58 GLY B CA 1
ATOM 1674 C C . GLY B 1 65 ? 18.940 28.204 31.144 1.00 21.73 58 GLY B C 1
ATOM 1675 O O . GLY B 1 65 ? 18.709 28.795 32.194 1.00 23.00 58 GLY B O 1
ATOM 1676 N N . LYS B 1 66 ? 19.980 27.390 31.001 1.00 20.98 59 LYS B N 1
ATOM 1677 C CA . LYS B 1 66 ? 20.973 27.235 32.063 1.00 20.96 59 LYS B CA 1
ATOM 1678 C C . LYS B 1 66 ? 21.704 28.556 32.280 1.00 19.78 59 LYS B C 1
ATOM 1679 O O . LYS B 1 66 ? 22.052 28.912 33.405 1.00 22.50 59 LYS B O 1
ATOM 1685 N N . HIS B 1 67 ? 21.903 29.303 31.202 1.00 18.86 60 HIS B N 1
ATOM 1686 C CA . HIS B 1 67 ? 22.714 30.513 31.265 1.00 17.51 60 HIS B CA 1
ATOM 1687 C C . HIS B 1 67 ? 21.878 31.769 31.412 1.00 17.52 60 HIS B C 1
ATOM 1688 O O . HIS B 1 67 ? 22.308 32.738 32.052 1.00 18.74 60 HIS B O 1
ATOM 1695 N N . PHE B 1 68 ? 20.667 31.729 30.876 1.00 17.60 61 PHE B N 1
ATOM 1696 C CA . PHE B 1 68 ? 19.737 32.860 30.960 1.00 17.86 61 PHE B CA 1
ATOM 1697 C C . PHE B 1 68 ? 18.365 32.370 31.446 1.00 18.49 61 PHE B C 1
ATOM 1698 O O . PHE B 1 68 ? 17.424 32.236 30.660 1.00 18.89 61 PHE B O 1
ATOM 1706 N N . PRO B 1 69 ? 18.240 32.107 32.758 1.00 19.76 62 PRO B N 1
ATOM 1707 C CA . PRO B 1 69 ? 17.005 31.492 33.265 1.00 20.44 62 PRO B CA 1
ATOM 1708 C C . PRO B 1 69 ? 15.779 32.393 33.084 1.00 21.49 62 PRO B C 1
ATOM 1709 O O . PRO B 1 69 ? 15.859 33.618 33.314 1.00 21.48 62 PRO B O 1
ATOM 1713 N N . ASP B 1 70 ? 14.661 31.802 32.678 1.00 24.16 63 ASP B N 1
ATOM 1714 C CA . ASP B 1 70 ? 13.411 32.539 32.516 1.00 27.60 63 ASP B CA 1
ATOM 1715 C C . ASP B 1 70 ? 12.872 33.075 33.842 1.00 27.60 63 ASP B C 1
ATOM 1716 O O . ASP B 1 70 ? 11.947 33.885 33.848 1.00 28.50 63 ASP B O 1
ATOM 1721 N N . THR B 1 71 ? 13.436 32.612 34.954 1.00 26.25 64 THR B N 1
ATOM 1722 C CA . THR B 1 71 ? 13.063 33.106 36.280 1.00 27.12 64 THR B CA 1
ATOM 1723 C C . THR B 1 71 ? 13.743 34.418 36.646 1.00 26.30 64 THR B C 1
ATOM 1724 O O . THR B 1 71 ? 13.416 35.037 37.659 1.00 27.18 64 THR B O 1
ATOM 1728 N N . ASP B 1 72 ? 14.693 34.842 35.826 1.00 23.68 65 ASP B N 1
ATOM 1729 C CA . ASP B 1 72 ? 15.415 36.096 36.078 1.00 22.28 65 ASP B CA 1
ATOM 1730 C C . ASP B 1 72 ? 14.775 37.239 35.293 1.00 20.89 65 ASP B C 1
ATOM 1731 O O . ASP B 1 72 ? 14.853 37.265 34.068 1.00 19.83 65 ASP B O 1
ATOM 1736 N N . PRO B 1 73 ? 14.127 38.194 35.995 1.00 20.54 66 PRO B N 1
ATOM 1737 C CA . PRO B 1 73 ? 13.442 39.296 35.301 1.00 20.39 66 PRO B CA 1
ATOM 1738 C C . PRO B 1 73 ? 14.376 40.156 34.475 1.00 19.02 66 PRO B C 1
ATOM 1739 O O . PRO B 1 73 ? 13.896 40.849 33.576 1.00 18.54 66 PRO B O 1
ATOM 1743 N N . ARG B 1 74 ? 15.678 40.111 34.754 1.00 18.20 67 ARG B N 1
ATOM 1744 C CA . ARG B 1 74 ? 16.616 40.909 33.971 1.00 17.53 67 ARG B CA 1
ATOM 1745 C C . ARG B 1 74 ? 16.664 40.514 32.506 1.00 17.82 67 ARG B C 1
ATOM 1746 O O . ARG B 1 74 ? 17.097 41.316 31.685 1.00 18.18 67 ARG B O 1
ATOM 1754 N N . PHE B 1 75 ? 16.223 39.301 32.164 1.00 17.91 68 PHE B N 1
ATOM 1755 C CA . PHE B 1 75 ? 16.250 38.878 30.764 1.00 17.37 68 PHE B CA 1
ATOM 1756 C C . PHE B 1 75 ? 14.873 38.958 30.105 1.00 16.85 68 PHE B C 1
ATOM 1757 O O . PHE B 1 75 ? 14.686 38.556 28.955 1.00 17.31 68 PHE B O 1
ATOM 1765 N N . LYS B 1 76 ? 13.913 39.532 30.812 1.00 18.06 69 LYS B N 1
ATOM 1766 C CA . LYS B 1 76 ? 12.596 39.733 30.217 1.00 19.20 69 LYS B CA 1
ATOM 1767 C C . LYS B 1 76 ? 12.688 40.696 29.028 1.00 18.66 69 LYS B C 1
ATOM 1768 O O . LYS B 1 76 ? 13.176 41.840 29.155 1.00 20.74 69 LYS B O 1
ATOM 1774 N N . GLY B 1 77 ? 12.233 40.231 27.865 1.00 17.78 70 GLY B N 1
ATOM 1775 C CA . GLY B 1 77 ? 12.313 41.024 26.651 1.00 18.10 70 GLY B CA 1
ATOM 1776 C C . GLY B 1 77 ? 13.701 41.109 26.027 1.00 17.61 70 GLY B C 1
ATOM 1777 O O . GLY B 1 77 ? 13.937 41.909 25.112 1.00 19.25 70 GLY B O 1
ATOM 1778 N N . ALA B 1 78 ? 14.633 40.302 26.520 1.00 16.33 71 ALA B N 1
ATOM 1779 C CA . ALA B 1 78 ? 16.017 40.431 26.083 1.00 15.43 71 ALA B CA 1
ATOM 1780 C C . ALA B 1 78 ? 16.175 40.208 24.583 1.00 14.76 71 ALA B C 1
ATOM 1781 O O . ALA B 1 78 ? 15.540 39.327 23.976 1.00 14.79 71 ALA B O 1
ATOM 1783 N N . ASP B 1 79 ? 17.069 40.997 24.002 1.00 14.18 72 ASP B N 1
ATOM 1784 C CA . ASP B 1 79 ? 17.510 40.831 22.615 1.00 13.61 72 ASP B CA 1
ATOM 1785 C C . ASP B 1 79 ? 18.253 39.514 22.461 1.00 12.74 72 ASP B C 1
ATOM 1786 O O . ASP B 1 79 ? 19.331 39.327 23.039 1.00 13.60 72 ASP B O 1
ATOM 1791 N N . SER B 1 80 ? 17.685 38.595 21.683 1.00 11.58 73 SER B N 1
ATOM 1792 C CA . SER B 1 80 ? 18.289 37.276 21.580 1.00 11.13 73 SER B CA 1
ATOM 1793 C C . SER B 1 80 ? 19.648 37.306 20.871 1.00 11.54 73 SER B C 1
ATOM 1794 O O . SER B 1 80 ? 20.419 36.356 20.999 1.00 11.94 73 SER B O 1
ATOM 1797 N N . ARG B 1 81 ? 19.946 38.376 20.133 1.00 11.35 74 ARG B N 1
ATOM 1798 C CA . ARG B 1 81 ? 21.297 38.537 19.582 1.00 11.79 74 ARG B CA 1
ATOM 1799 C C . ARG B 1 81 ? 22.344 38.736 20.671 1.00 12.20 74 ARG B C 1
ATOM 1800 O O . ARG B 1 81 ? 23.465 38.223 20.568 1.00 12.54 74 ARG B O 1
ATOM 1808 N N . ALA B 1 82 ? 21.984 39.490 21.704 1.00 12.21 75 ALA B N 1
ATOM 1809 C CA . ALA B 1 82 ? 22.906 39.724 22.800 1.00 11.88 75 ALA B CA 1
ATOM 1810 C C . ALA B 1 82 ? 23.101 38.407 23.574 1.00 12.12 75 ALA B C 1
ATOM 1811 O O . ALA B 1 82 ? 24.219 38.088 23.996 1.00 12.95 75 ALA B O 1
ATOM 1813 N N . LEU B 1 83 ? 22.026 37.633 23.734 1.00 11.75 76 LEU B N 1
ATOM 1814 C CA . LEU B 1 83 ? 22.149 36.323 24.376 1.00 12.45 76 LEU B CA 1
ATOM 1815 C C . LEU B 1 83 ? 23.081 35.421 23.554 1.00 11.31 76 LEU B C 1
ATOM 1816 O O . LEU B 1 83 ? 23.952 34.738 24.105 1.00 11.17 76 LEU B O 1
ATOM 1821 N N . LEU B 1 84 ? 22.877 35.404 22.234 1.00 10.81 77 LEU B N 1
ATOM 1822 C CA . LEU B 1 84 ? 23.708 34.607 21.346 1.00 10.41 77 LEU B CA 1
ATOM 1823 C C . LEU B 1 84 ? 25.194 35.019 21.421 1.00 10.89 77 LEU B C 1
ATOM 1824 O O . LEU B 1 84 ? 26.096 34.155 21.460 1.00 10.66 77 LEU B O 1
ATOM 1829 N N . ARG B 1 85 ? 25.456 36.322 21.439 1.00 10.99 78 ARG B N 1
ATOM 1830 C CA . ARG B 1 85 ? 26.845 36.784 21.541 1.00 11.60 78 ARG B CA 1
ATOM 1831 C C . ARG B 1 85 ? 27.492 36.265 22.830 1.00 11.66 78 ARG B C 1
ATOM 1832 O O . ARG B 1 85 ? 28.660 35.883 22.815 1.00 11.44 78 ARG B O 1
ATOM 1840 N N . HIS B 1 86 ? 26.746 36.210 23.933 1.00 11.29 79 HIS B N 1
ATOM 1841 C CA . HIS B 1 86 ? 27.310 35.622 25.153 1.00 11.63 79 HIS B CA 1
ATOM 1842 C C . HIS B 1 86 ? 27.602 34.122 24.987 1.00 11.46 79 HIS B C 1
ATOM 1843 O O . HIS B 1 86 ? 28.646 33.624 25.428 1.00 11.65 79 HIS B O 1
ATOM 1850 N N . VAL B 1 87 ? 26.677 33.407 24.370 1.00 10.49 80 VAL B N 1
ATOM 1851 C CA . VAL B 1 87 ? 26.882 31.983 24.088 1.00 10.81 80 VAL B CA 1
ATOM 1852 C C . VAL B 1 87 ? 28.166 31.778 23.274 1.00 10.38 80 VAL B C 1
ATOM 1853 O O . VAL B 1 87 ? 28.987 30.908 23.588 1.00 10.66 80 VAL B O 1
ATOM 1857 N N . VAL B 1 88 ? 28.341 32.583 22.228 1.00 9.81 81 VAL B N 1
ATOM 1858 C CA . VAL B 1 88 ? 29.539 32.479 21.406 1.00 9.97 81 VAL B CA 1
ATOM 1859 C C . VAL B 1 88 ? 30.791 32.688 22.269 1.00 11.26 81 VAL B C 1
ATOM 1860 O O . VAL B 1 88 ? 31.779 31.957 22.132 1.00 11.45 81 VAL B O 1
ATOM 1864 N N . ALA B 1 89 ? 30.739 33.648 23.186 1.00 11.59 82 ALA B N 1
ATOM 1865 C CA . ALA B 1 89 ? 31.902 33.918 24.017 1.00 12.27 82 ALA B CA 1
ATOM 1866 C C . ALA B 1 89 ? 32.221 32.745 24.957 1.00 12.50 82 ALA B C 1
ATOM 1867 O O . ALA B 1 89 ? 33.400 32.374 25.112 1.00 12.89 82 ALA B O 1
ATOM 1869 N N . ILE B 1 90 ? 31.211 32.167 25.602 1.00 12.52 83 ILE B N 1
ATOM 1870 C CA . ILE B 1 90 ? 31.533 31.091 26.533 1.00 11.93 83 ILE B CA 1
ATOM 1871 C C . ILE B 1 90 ? 31.896 29.790 25.811 1.00 11.80 83 ILE B C 1
ATOM 1872 O O . ILE B 1 90 ? 32.691 29.003 26.326 1.00 13.53 83 ILE B O 1
ATOM 1877 N N . VAL B 1 91 ? 31.367 29.580 24.613 1.00 11.35 84 VAL B N 1
ATOM 1878 C CA . VAL B 1 91 ? 31.815 28.461 23.773 1.00 11.26 84 VAL B CA 1
ATOM 1879 C 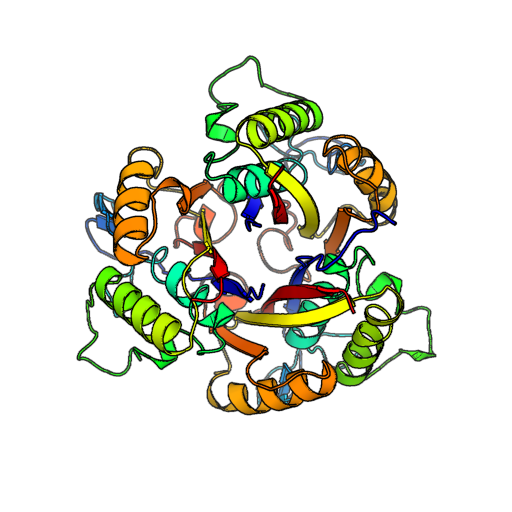C . VAL B 1 91 ? 33.286 28.644 23.369 1.00 11.90 84 VAL B C 1
ATOM 1880 O O . VAL B 1 91 ? 34.084 27.681 23.415 1.00 11.93 84 VAL B O 1
ATOM 1884 N N . ALA B 1 92 ? 33.667 29.884 23.033 1.00 11.55 85 ALA B N 1
ATOM 1885 C CA . ALA B 1 92 ? 35.063 30.162 22.732 1.00 12.54 85 ALA B CA 1
ATOM 1886 C C . ALA B 1 92 ? 35.966 29.944 23.953 1.00 14.31 85 ALA B C 1
ATOM 1887 O O . ALA B 1 92 ? 37.093 29.446 23.811 1.00 15.10 85 ALA B O 1
ATOM 1889 N N . GLU B 1 93 ? 35.494 30.324 25.140 1.00 13.97 86 GLU B N 1
ATOM 1890 C CA . GLU B 1 93 ? 36.311 30.149 26.351 1.00 15.63 86 GLU B CA 1
ATOM 1891 C C . GLU B 1 93 ? 36.586 28.675 26.595 1.00 15.98 86 GLU B C 1
ATOM 1892 O O . GLU B 1 93 ? 37.603 28.312 27.173 1.00 17.22 86 GLU B O 1
ATOM 1898 N N . LYS B 1 94 ? 35.667 27.825 26.153 1.00 16.92 87 LYS B N 1
ATOM 1899 C CA . LYS B 1 94 ? 35.858 26.393 26.295 1.00 18.59 87 LYS B CA 1
ATOM 1900 C C . LYS B 1 94 ? 36.783 25.824 25.202 1.00 19.60 87 LYS B C 1
ATOM 1901 O O . LYS B 1 94 ? 37.218 24.666 25.277 1.00 21.95 87 LYS B O 1
ATOM 1907 N N . GLY B 1 95 ? 37.117 26.647 24.207 1.00 18.25 88 GLY B N 1
ATOM 1908 C CA . GLY B 1 95 ? 38.049 26.237 23.167 1.00 16.41 88 GLY B CA 1
ATOM 1909 C C . GLY B 1 95 ? 37.459 25.958 21.789 1.00 16.55 88 GLY B C 1
ATOM 1910 O O . GLY B 1 95 ? 38.148 25.351 20.961 1.00 17.98 88 GLY B O 1
ATOM 1911 N N . TRP B 1 96 ? 36.219 26.394 21.526 1.00 14.71 89 TRP B N 1
ATOM 1912 C CA . TRP B 1 96 ? 35.533 26.080 20.266 1.00 13.61 89 TRP B CA 1
ATOM 1913 C C . TRP B 1 96 ? 35.094 27.340 19.538 1.00 12.98 89 TRP B C 1
ATOM 1914 O O . TRP B 1 96 ? 34.650 28.296 20.179 1.00 13.64 89 TRP B O 1
ATOM 1925 N N . LYS B 1 97 ? 35.195 27.326 18.206 1.00 13.57 90 LYS B N 1
ATOM 1926 C CA . LYS B 1 97 ? 34.664 28.397 17.355 1.00 13.64 90 LYS B CA 1
ATOM 1927 C C . LYS B 1 97 ? 33.701 27.760 16.355 1.00 11.93 90 LYS B C 1
ATOM 1928 O O . LYS B 1 97 ? 33.677 26.533 16.201 1.00 11.95 90 LYS B O 1
ATOM 1934 N N . VAL B 1 98 ? 32.898 28.572 15.682 1.00 12.25 91 VAL B N 1
ATOM 1935 C CA . VAL B 1 98 ? 31.881 28.047 14.762 1.00 10.99 91 VAL B CA 1
ATOM 1936 C C . VAL B 1 98 ? 32.520 27.663 13.439 1.00 11.18 91 VAL B C 1
ATOM 1937 O O . VAL B 1 98 ? 33.226 28.484 12.830 1.00 12.49 91 VAL B O 1
ATOM 1941 N N . GLY B 1 99 ? 32.281 26.431 12.990 1.00 9.99 92 GLY B N 1
ATOM 1942 C CA . GLY B 1 99 ? 32.621 26.037 11.631 1.00 9.81 92 GLY B CA 1
ATOM 1943 C C . GLY B 1 99 ? 31.529 26.438 10.643 1.00 10.10 92 GLY B C 1
ATOM 1944 O O . GLY B 1 99 ? 31.769 27.232 9.734 1.00 10.57 92 GLY B O 1
ATOM 1945 N N . ASN B 1 100 ? 30.318 25.933 10.833 1.00 9.63 93 ASN B N 1
ATOM 1946 C CA . ASN B 1 100 ? 29.178 26.419 10.047 1.00 8.40 93 ASN B CA 1
ATOM 1947 C C . ASN B 1 100 ? 27.900 26.077 10.804 1.00 8.55 93 ASN B C 1
ATOM 1948 O O . ASN B 1 100 ? 27.906 25.211 11.707 1.00 8.36 93 ASN B O 1
ATOM 1953 N N . VAL B 1 101 ? 26.816 26.778 10.444 1.00 8.66 94 VAL B N 1
ATOM 1954 C CA . VAL B 1 101 ? 25.486 26.472 10.971 1.00 8.47 94 VAL B CA 1
ATOM 1955 C C . VAL B 1 101 ? 24.479 26.389 9.837 1.00 8.38 94 VAL B C 1
ATOM 1956 O O . VAL B 1 101 ? 24.652 27.022 8.768 1.00 9.35 94 VAL B O 1
ATOM 1960 N N . ASP B 1 102 ? 23.442 25.588 10.061 1.00 8.28 95 ASP B N 1
ATOM 1961 C CA . ASP B 1 102 ? 22.338 25.475 9.113 1.00 8.54 95 ASP B CA 1
ATOM 1962 C C . ASP B 1 102 ? 21.056 25.435 9.932 1.00 8.85 95 ASP B C 1
ATOM 1963 O O . ASP B 1 102 ? 20.966 24.674 10.899 1.00 10.60 95 ASP B O 1
ATOM 1968 N N . ALA B 1 103 ? 20.084 26.270 9.589 1.00 8.44 96 ALA B N 1
ATOM 1969 C CA . ALA B 1 103 ? 18.836 26.343 10.364 1.00 8.70 96 ALA B CA 1
ATOM 1970 C C . ALA B 1 103 ? 17.622 26.323 9.455 1.00 8.90 96 ALA B C 1
ATOM 1971 O O . ALA B 1 103 ? 17.684 26.816 8.317 1.00 9.46 96 ALA B O 1
ATOM 1973 N N . THR B 1 104 ? 16.515 25.787 9.965 1.00 8.57 97 THR B N 1
ATOM 1974 C CA . THR B 1 104 ? 15.255 25.732 9.213 1.00 8.67 97 THR B CA 1
ATOM 1975 C C . THR B 1 104 ? 14.160 26.344 10.054 1.00 8.48 97 THR B C 1
ATOM 1976 O O . THR B 1 104 ? 13.868 25.852 11.154 1.00 9.39 97 THR B O 1
ATOM 1980 N N . ILE B 1 105 ? 13.565 27.419 9.547 1.00 8.53 98 ILE B N 1
ATOM 1981 C CA . ILE B 1 105 ? 12.377 28.005 10.156 1.00 9.68 98 ILE B CA 1
ATOM 1982 C C . ILE B 1 105 ? 11.165 27.200 9.681 1.00 9.50 98 ILE B C 1
ATOM 1983 O O . ILE B 1 105 ? 10.940 27.115 8.465 1.00 11.16 98 ILE B O 1
ATOM 1988 N N . VAL B 1 106 ? 10.363 26.665 10.612 1.00 9.90 99 VAL B N 1
ATOM 1989 C CA . VAL B 1 106 ? 9.172 25.909 10.255 1.00 10.41 99 VAL B CA 1
ATOM 1990 C C . VAL B 1 106 ? 7.959 26.768 10.638 1.00 10.28 99 VAL B C 1
ATOM 1991 O O . VAL B 1 106 ? 7.595 26.903 11.812 1.00 10.92 99 VAL B O 1
ATOM 1995 N N . ALA B 1 107 ? 7.350 27.370 9.624 1.00 11.08 100 ALA B N 1
ATOM 1996 C CA . ALA B 1 107 ? 6.303 28.361 9.832 1.00 11.71 100 ALA B CA 1
ATOM 1997 C C . ALA B 1 107 ? 5.390 28.414 8.624 1.00 12.32 100 ALA B C 1
ATOM 1998 O O . ALA B 1 107 ? 5.865 28.456 7.496 1.00 13.24 100 ALA B O 1
ATOM 2000 N N . GLN B 1 108 ? 4.084 28.440 8.868 1.00 13.34 101 GLN B N 1
ATOM 2001 C CA . GLN B 1 108 ? 3.110 28.561 7.809 1.00 15.13 101 GLN B CA 1
ATOM 2002 C C . GLN B 1 108 ? 3.053 30.010 7.305 1.00 16.13 101 GLN B C 1
ATOM 2003 O O . GLN B 1 108 ? 2.733 30.265 6.141 1.00 18.93 101 GLN B O 1
ATOM 2009 N N . ALA B 1 109 ? 3.403 30.940 8.197 1.00 16.14 102 ALA B N 1
ATOM 2010 C CA . ALA B 1 109 ? 3.273 32.385 8.015 1.00 17.24 102 ALA B CA 1
ATOM 2011 C C . ALA B 1 109 ? 3.993 33.045 9.198 1.00 16.93 102 ALA B C 1
ATOM 2012 O O . ALA B 1 109 ? 4.121 32.429 10.267 1.00 16.76 102 ALA B O 1
ATOM 2014 N N . PRO B 1 110 ? 4.510 34.268 9.023 1.00 17.85 103 PRO B N 1
ATOM 2015 C CA . PRO B 1 110 ? 4.553 35.081 7.801 1.00 18.58 103 PRO B CA 1
ATOM 2016 C C . PRO B 1 110 ? 5.552 34.542 6.774 1.00 19.00 103 PRO B C 1
ATOM 2017 O O . PRO B 1 110 ? 6.276 33.570 7.037 1.00 18.36 103 PRO B O 1
ATOM 2021 N N . LYS B 1 111 ? 5.597 35.170 5.608 1.00 20.14 104 LYS B N 1
ATOM 2022 C CA . LYS B 1 111 ? 6.574 34.816 4.588 1.00 19.90 104 LYS B CA 1
ATOM 2023 C C . LYS B 1 111 ? 7.978 35.233 5.031 1.00 18.58 104 LYS B C 1
ATOM 2024 O O . LYS B 1 111 ? 8.211 36.393 5.389 1.00 19.47 104 LYS B O 1
ATOM 2026 N N . MET B 1 112 ? 8.902 34.274 5.036 1.00 16.96 105 MET B N 1
ATOM 2027 C CA . MET B 1 112 ? 10.235 34.507 5.540 1.00 16.83 105 MET B CA 1
ATOM 2028 C C . MET B 1 112 ? 11.208 34.938 4.447 1.00 16.49 105 MET B C 1
ATOM 2029 O O . MET B 1 112 ? 12.205 35.613 4.731 1.00 16.05 105 MET B O 1
ATOM 2034 N N . ALA B 1 113 ? 10.923 34.552 3.203 1.00 16.55 106 ALA B N 1
ATOM 2035 C CA . ALA B 1 113 ? 11.891 34.720 2.116 1.00 17.85 106 ALA B CA 1
ATOM 2036 C C . ALA B 1 113 ? 12.516 36.125 2.011 1.00 18.26 106 ALA B C 1
ATOM 2037 O O . ALA B 1 113 ? 13.717 36.225 1.812 1.00 18.63 106 ALA B O 1
ATOM 2039 N N . PRO B 1 114 ? 11.709 37.202 2.128 1.00 18.14 107 PRO B N 1
ATOM 2040 C CA . PRO B 1 114 ? 12.316 38.528 1.944 1.00 18.99 107 PRO B CA 1
ATOM 2041 C C . PRO B 1 114 ? 13.322 38.932 3.027 1.00 17.17 107 PRO B C 1
ATOM 2042 O O . PRO B 1 114 ? 14.045 39.925 2.849 1.00 18.28 107 PRO B O 1
ATOM 2046 N N . HIS B 1 115 ? 13.372 38.172 4.115 1.00 15.43 108 HIS B N 1
ATOM 2047 C CA . HIS B 1 115 ? 14.141 38.546 5.300 1.00 15.27 108 HIS B CA 1
ATOM 2048 C C . HIS B 1 115 ? 15.378 37.698 5.524 1.00 14.65 108 HIS B C 1
ATOM 2049 O O . HIS B 1 115 ? 16.228 38.048 6.353 1.00 15.04 108 HIS B O 1
ATOM 2056 N N . ILE B 1 116 ? 15.484 36.587 4.800 1.00 14.95 109 ILE B N 1
ATOM 2057 C CA . ILE B 1 116 ? 16.528 35.595 5.083 1.00 15.05 109 ILE B CA 1
ATOM 2058 C C . ILE B 1 116 ? 17.948 36.135 4.918 1.00 13.64 109 ILE B C 1
ATOM 2059 O O . ILE B 1 116 ? 18.794 35.869 5.783 1.00 13.51 109 ILE B O 1
ATOM 2064 N N . GLU B 1 117 ? 18.234 36.869 3.847 1.00 14.42 110 GLU B N 1
ATOM 2065 C CA . GLU B 1 117 ? 19.604 37.367 3.667 1.00 14.32 110 GLU B CA 1
ATOM 2066 C C . GLU B 1 117 ? 19.996 38.359 4.773 1.00 14.55 110 GLU B C 1
ATOM 2067 O O . GLU B 1 117 ? 21.149 38.358 5.239 1.00 14.94 110 GLU B O 1
ATOM 2073 N N . THR B 1 118 ? 19.042 39.169 5.228 1.00 14.56 111 THR B N 1
ATOM 2074 C CA . THR B 1 118 ? 19.297 40.062 6.353 1.00 14.91 111 THR B CA 1
ATOM 2075 C C . THR B 1 118 ? 19.609 39.246 7.614 1.00 13.55 111 THR B C 1
ATOM 2076 O O . THR B 1 118 ? 20.577 39.539 8.315 1.00 13.27 111 THR B O 1
ATOM 2080 N N . MET B 1 119 ? 18.822 38.200 7.885 1.00 12.71 112 MET B N 1
ATOM 2081 C CA . MET B 1 119 ? 19.102 37.331 9.028 1.00 11.95 112 MET B CA 1
ATOM 2082 C C . MET B 1 119 ? 20.517 36.762 8.960 1.00 11.55 112 MET B C 1
ATOM 2083 O O . MET B 1 119 ? 21.226 36.727 9.965 1.00 12.20 112 MET B O 1
ATOM 2088 N N . ARG B 1 120 ? 20.914 36.277 7.784 1.00 11.11 113 ARG B N 1
ATOM 2089 C CA . ARG B 1 120 ? 22.210 35.609 7.659 1.00 11.67 113 ARG B CA 1
ATOM 2090 C C . ARG B 1 120 ? 23.332 36.571 8.035 1.00 10.59 113 ARG B C 1
ATOM 2091 O O . ARG B 1 120 ? 24.308 36.185 8.673 1.00 11.93 113 ARG B O 1
ATOM 2099 N N . GLY B 1 121 ? 23.207 37.822 7.599 1.00 11.68 114 GLY B N 1
ATOM 2100 C CA . GLY B 1 121 ? 24.212 38.811 7.921 1.00 12.39 114 GLY B CA 1
ATOM 2101 C C . GLY B 1 121 ? 24.347 39.087 9.411 1.00 12.24 114 GLY B C 1
ATOM 2102 O O . GLY B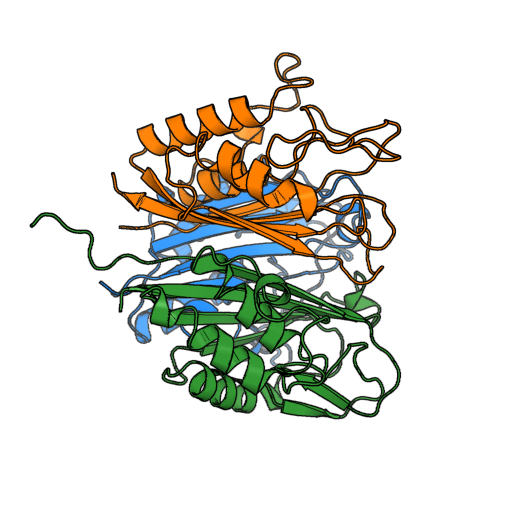 1 121 ? 25.469 39.191 9.945 1.00 13.16 114 GLY B O 1
ATOM 2103 N N . LEU B 1 122 ? 23.211 39.237 10.097 1.00 12.25 115 LEU B N 1
ATOM 2104 C CA . LEU B 1 122 ? 23.238 39.494 11.535 1.00 11.78 115 LEU B CA 1
ATOM 2105 C C . LEU B 1 122 ? 23.777 38.290 12.299 1.00 11.35 115 LEU B C 1
ATOM 2106 O O . LEU B 1 122 ? 24.615 38.434 13.193 1.00 11.26 115 LEU B O 1
ATOM 2111 N N . ILE B 1 123 ? 23.306 37.098 11.928 1.00 10.37 116 ILE B N 1
ATOM 2112 C CA . ILE B 1 123 ? 23.772 35.872 12.578 1.00 10.55 116 ILE B CA 1
ATOM 2113 C C . ILE B 1 123 ? 25.286 35.698 12.398 1.00 10.71 116 ILE B C 1
ATOM 2114 O O . ILE B 1 123 ? 26.003 35.365 13.353 1.00 11.24 116 ILE B O 1
ATOM 2119 N N . ALA B 1 124 ? 25.781 35.910 11.177 1.00 11.17 117 ALA B N 1
ATOM 2120 C CA . ALA B 1 124 ? 27.203 35.701 10.905 1.00 11.42 117 ALA B CA 1
ATOM 2121 C C . ALA B 1 124 ? 28.037 36.653 11.771 1.00 12.33 117 ALA B C 1
ATOM 2122 O O . ALA B 1 124 ? 29.048 36.256 12.350 1.00 12.38 117 ALA B O 1
ATOM 2124 N N . GLU B 1 125 ? 27.597 37.902 11.875 1.00 12.87 118 GLU B N 1
ATOM 2125 C CA A GLU B 1 125 ? 28.293 38.861 12.726 0.71 13.51 118 GLU B CA 1
ATOM 2126 C CA B GLU B 1 125 ? 28.269 38.875 12.734 0.29 14.25 118 GLU B CA 1
ATOM 2127 C C . GLU B 1 125 ? 28.326 38.387 14.191 1.00 13.12 118 GLU B C 1
ATOM 2128 O O . GLU B 1 125 ? 29.386 38.407 14.839 1.00 14.25 118 GLU B O 1
ATOM 2139 N N . ASP B 1 126 ? 27.186 37.936 14.713 1.00 12.05 119 ASP B N 1
ATOM 2140 C CA . ASP B 1 126 ? 27.128 37.518 16.100 1.00 11.49 119 ASP B CA 1
ATOM 2141 C C . ASP B 1 126 ? 27.967 36.273 16.364 1.00 11.40 119 ASP B C 1
ATOM 2142 O O . ASP B 1 126 ? 28.489 36.101 17.479 1.00 12.33 119 ASP B O 1
ATOM 2147 N N . LEU B 1 127 ? 28.069 35.402 15.360 1.00 11.25 120 LEU B N 1
ATOM 2148 C CA . LEU B 1 127 ? 28.835 34.169 15.485 1.00 11.21 120 LEU B CA 1
ATOM 2149 C C . LEU B 1 127 ? 30.314 34.372 15.219 1.00 12.20 120 LEU B C 1
ATOM 2150 O O . LEU B 1 127 ? 31.103 33.445 15.424 1.00 13.32 120 LEU B O 1
ATOM 2155 N N . GLY B 1 128 ? 30.694 35.556 14.747 1.00 12.31 121 GLY B N 1
ATOM 2156 C CA . GLY B 1 128 ? 32.085 35.792 14.393 1.00 13.08 121 GLY B CA 1
ATOM 2157 C C . GLY B 1 128 ? 32.580 35.045 13.164 1.00 13.50 121 GLY B C 1
ATOM 2158 O O . GLY B 1 128 ? 33.760 34.703 13.075 1.00 15.16 121 GLY B O 1
ATOM 2159 N N . VAL B 1 129 ? 31.685 34.795 12.206 1.00 12.11 122 VAL B N 1
ATOM 2160 C CA . VAL B 1 129 ? 32.037 34.062 11.001 1.00 11.67 122 VAL B CA 1
ATOM 2161 C C . VAL B 1 129 ? 31.624 34.829 9.753 1.00 12.25 122 VAL B C 1
ATOM 2162 O O . VAL B 1 129 ? 30.932 35.859 9.836 1.00 13.28 122 VAL B O 1
ATOM 2166 N N . ALA B 1 130 ? 32.032 34.320 8.595 1.00 12.54 123 ALA B N 1
ATOM 2167 C CA . ALA B 1 130 ? 31.564 34.872 7.330 1.00 12.87 123 ALA B CA 1
ATOM 2168 C C . ALA B 1 130 ? 30.129 34.461 7.026 1.00 12.73 123 ALA B C 1
ATOM 2169 O O . ALA B 1 130 ? 29.641 33.424 7.498 1.00 12.21 123 ALA B O 1
ATOM 2171 N N . VAL B 1 131 ? 29.467 35.243 6.189 1.00 12.81 124 VAL B N 1
ATOM 2172 C CA . VAL B 1 131 ? 28.109 34.891 5.779 1.00 12.23 124 VAL B CA 1
ATOM 2173 C C . VAL B 1 131 ? 28.081 33.500 5.114 1.00 11.36 124 VAL B C 1
ATOM 2174 O O . VAL B 1 131 ? 27.112 32.741 5.295 1.00 10.97 124 VAL B O 1
ATOM 2178 N N . ASP B 1 132 ? 29.141 33.123 4.394 1.00 11.39 125 ASP B N 1
ATOM 2179 C CA A ASP B 1 132 ? 29.184 31.824 3.732 0.47 12.26 125 ASP B CA 1
ATOM 2180 C CA B ASP B 1 132 ? 29.090 31.820 3.727 0.53 12.07 125 ASP B CA 1
ATOM 2181 C C . ASP B 1 132 ? 29.267 30.637 4.684 1.00 11.40 125 ASP B C 1
ATOM 2182 O O . ASP B 1 132 ? 29.260 29.490 4.250 1.00 12.09 125 ASP B O 1
ATOM 2191 N N . GLN B 1 133 ? 29.387 30.913 5.979 1.00 10.74 126 GLN B N 1
ATOM 2192 C CA . GLN B 1 133 ? 29.339 29.853 7.018 1.00 10.07 126 GLN B CA 1
ATOM 2193 C C . GLN B 1 133 ? 27.969 29.721 7.687 1.00 9.20 126 GLN B C 1
ATOM 2194 O O . GLN B 1 133 ? 27.812 28.924 8.628 1.00 9.75 126 GLN B O 1
ATOM 2200 N N . VAL B 1 134 ? 26.977 30.479 7.205 1.00 8.88 127 VAL B N 1
ATOM 2201 C CA . VAL B 1 134 ? 25.642 30.537 7.819 1.00 8.74 127 VAL B CA 1
ATOM 2202 C C . VAL B 1 134 ? 24.569 30.246 6.771 1.00 9.12 127 VAL B C 1
ATOM 2203 O O . VAL B 1 134 ? 24.484 30.965 5.767 1.00 9.95 127 VAL B O 1
ATOM 2207 N N . ASN B 1 135 ? 23.733 29.243 7.018 1.00 8.26 128 ASN B N 1
ATOM 2208 C CA . ASN B 1 135 ? 22.594 28.969 6.140 1.00 8.73 128 ASN B CA 1
ATOM 2209 C C . ASN B 1 135 ? 21.306 29.062 6.930 1.00 9.31 128 ASN B C 1
ATOM 2210 O O . ASN B 1 135 ? 21.221 28.510 8.037 1.00 9.05 128 ASN B O 1
ATOM 2215 N N . VAL B 1 136 ? 20.320 29.762 6.369 1.00 9.16 129 VAL B N 1
ATOM 2216 C CA . VAL B 1 136 ? 18.969 29.814 6.928 1.00 9.50 129 VAL B CA 1
ATOM 2217 C C . VAL B 1 136 ? 17.988 29.527 5.803 1.00 10.07 129 VAL B C 1
ATOM 2218 O O . VAL B 1 136 ? 18.096 30.119 4.727 1.00 11.53 129 VAL B O 1
ATOM 2222 N N . LYS B 1 137 ? 17.045 28.626 6.046 1.00 9.01 130 LYS B N 1
ATOM 2223 C CA . LYS B 1 137 ? 15.987 28.358 5.075 1.00 9.99 130 LYS B CA 1
ATOM 2224 C C . LYS B 1 137 ? 14.663 28.251 5.816 1.00 10.20 130 LYS B C 1
ATOM 2225 O O . LYS B 1 137 ? 14.654 28.025 7.033 1.00 10.51 130 LYS B O 1
ATOM 2231 N N . ALA B 1 138 ? 13.556 28.439 5.097 1.00 11.12 131 ALA B N 1
ATOM 2232 C CA . ALA B 1 138 ? 12.220 28.395 5.682 1.00 11.80 131 ALA B CA 1
ATOM 2233 C C . ALA B 1 138 ? 11.355 27.422 4.941 1.00 10.87 131 ALA B C 1
ATOM 2234 O O . ALA B 1 138 ? 11.447 27.301 3.713 1.00 12.08 131 ALA B O 1
ATOM 2236 N N . THR B 1 139 ? 10.501 26.724 5.680 1.00 11.02 132 THR B N 1
ATOM 2237 C CA . THR B 1 139 ? 9.575 25.797 5.059 1.00 12.08 132 THR B CA 1
ATOM 2238 C C . THR B 1 139 ? 8.270 25.726 5.839 1.00 11.59 132 THR B C 1
ATOM 2239 O O . THR B 1 139 ? 8.212 26.112 6.997 1.00 12.46 132 THR B O 1
ATOM 2243 N N . THR B 1 140 ? 7.211 25.244 5.193 1.00 13.14 133 THR B N 1
ATOM 2244 C CA . THR B 1 140 ? 5.958 24.977 5.889 1.00 12.88 133 THR B CA 1
ATOM 2245 C C . THR B 1 140 ? 5.802 23.483 6.126 1.00 12.76 133 THR B C 1
ATOM 2246 O O . THR B 1 140 ? 6.588 22.686 5.612 1.00 15.12 133 THR B O 1
ATOM 2250 N N . THR B 1 141 ? 4.791 23.115 6.906 1.00 12.02 134 THR B N 1
ATOM 2251 C CA . THR B 1 141 ? 4.370 21.723 7.042 1.00 11.72 134 THR B CA 1
ATOM 2252 C C . THR B 1 141 ? 3.066 21.470 6.272 1.00 12.24 134 THR B C 1
ATOM 2253 O O . THR B 1 141 ? 2.306 20.540 6.611 1.00 12.12 134 THR B O 1
ATOM 2257 N N . GLU B 1 142 ? 2.820 22.276 5.234 1.00 12.95 135 GLU B N 1
ATOM 2258 C CA . GLU B 1 142 ? 1.671 22.058 4.357 1.00 13.43 135 GLU B CA 1
ATOM 2259 C C . GLU B 1 142 ? 0.367 22.037 5.146 1.00 13.21 135 GLU B C 1
ATOM 2260 O O . GLU B 1 142 ? -0.540 21.239 4.862 1.00 13.49 135 GLU B O 1
ATOM 2266 N N . ARG B 1 143 ? 0.269 22.965 6.099 1.00 12.17 136 ARG B N 1
ATOM 2267 C CA . ARG B 1 143 ? -0.906 23.146 6.970 1.00 12.57 136 ARG B CA 1
ATOM 2268 C C . ARG B 1 143 ? -1.170 21.962 7.917 1.00 13.19 136 ARG B C 1
ATOM 2269 O O . ARG B 1 143 ? -2.268 21.826 8.473 1.00 14.47 136 ARG B O 1
ATOM 2277 N N . LEU B 1 144 ? -0.148 21.136 8.154 1.00 11.67 137 LEU B N 1
ATOM 2278 C CA . LEU B 1 144 ? -0.270 20.018 9.101 1.00 11.52 137 LEU B CA 1
ATOM 2279 C C . LEU B 1 144 ? 0.380 20.367 10.444 1.00 11.53 137 LEU B C 1
ATOM 2280 O O . LEU B 1 144 ? 1.381 21.098 10.498 1.00 11.65 137 LEU B O 1
ATOM 2285 N N . GLY B 1 145 ? -0.177 19.834 11.530 1.00 12.17 138 GLY B N 1
ATOM 2286 C CA . GLY B 1 145 ? 0.437 19.996 12.833 1.00 11.62 138 GLY B CA 1
ATOM 2287 C C . GLY B 1 145 ? 0.247 21.381 13.416 1.00 10.76 138 GLY B C 1
ATOM 2288 O O . GLY B 1 145 ? -0.417 22.236 12.827 1.00 11.88 138 GLY B O 1
ATOM 2289 N N . PHE B 1 146 ? 0.856 21.626 14.573 1.00 10.71 139 PHE B N 1
ATOM 2290 C CA . PHE B 1 146 ? 0.614 22.889 15.262 1.00 11.81 139 PHE B CA 1
ATOM 2291 C C . PHE B 1 146 ? 1.210 24.053 14.451 1.00 11.67 139 PHE B C 1
ATOM 2292 O O . PHE B 1 146 ? 0.644 25.156 14.491 1.00 11.72 139 PHE B O 1
ATOM 2300 N N . THR B 1 147 ? 2.312 23.842 13.710 1.00 11.17 140 THR B N 1
ATOM 2301 C CA . THR B 1 147 ? 2.761 24.954 12.855 1.00 11.58 140 THR B CA 1
ATOM 2302 C C . THR B 1 147 ? 1.806 25.166 11.682 1.00 11.19 140 THR B C 1
ATOM 2303 O O . THR B 1 147 ? 1.505 26.319 11.313 1.00 12.10 140 THR B O 1
ATOM 2307 N N . GLY B 1 148 ? 1.291 24.075 11.115 1.00 10.65 141 GLY B N 1
ATOM 2308 C CA . GLY B 1 148 ? 0.368 24.184 9.992 1.00 11.70 141 GLY B CA 1
ATOM 2309 C C . GLY B 1 148 ? -0.952 24.864 10.368 1.00 13.10 141 GLY B C 1
ATOM 2310 O O . GLY B 1 148 ? -1.558 25.538 9.542 1.00 15.02 141 GLY B O 1
ATOM 2311 N N . ARG B 1 149 ? -1.400 24.673 11.609 1.00 12.04 142 ARG B N 1
ATOM 2312 C CA . ARG B 1 149 ? -2.599 25.347 12.118 1.00 13.47 142 ARG B CA 1
ATOM 2313 C C . ARG B 1 149 ? -2.315 26.787 12.589 1.00 13.73 142 ARG B C 1
ATOM 2314 O O . ARG B 1 149 ? -3.201 27.453 13.140 1.00 15.41 142 ARG B O 1
ATOM 2322 N N . GLU B 1 150 ? -1.081 27.250 12.385 1.00 13.31 143 GLU B N 1
ATOM 2323 C CA A GLU B 1 150 ? -0.692 28.620 12.743 0.66 13.86 143 GLU B CA 1
ATOM 2324 C CA B GLU B 1 150 ? -0.675 28.613 12.744 0.34 13.90 143 GLU B CA 1
ATOM 2325 C C . GLU B 1 150 ? -0.825 28.877 14.243 1.00 13.12 143 GLU B C 1
ATOM 2326 O O . GLU B 1 150 ? -1.231 29.961 14.667 1.00 14.89 143 GLU B O 1
ATOM 2337 N N . GLU B 1 151 ? -0.458 27.878 15.051 1.00 12.06 144 GLU B N 1
ATOM 2338 C CA . GLU B 1 151 ? -0.482 27.993 16.514 1.00 11.90 144 GLU B CA 1
ATOM 2339 C C . GLU B 1 151 ? 0.868 28.453 17.052 1.00 11.96 144 GLU B C 1
ATOM 2340 O O . GLU B 1 151 ? 0.946 29.012 18.152 1.00 13.08 144 GLU B O 1
ATOM 2346 N N . GLY B 1 152 ? 1.933 28.218 16.282 1.00 12.15 145 GLY B N 1
ATOM 2347 C CA . GLY B 1 152 ? 3.280 28.611 16.683 1.00 12.56 145 GLY B CA 1
ATOM 2348 C C . GLY B 1 152 ? 4.281 28.402 15.568 1.00 11.74 145 GLY B C 1
ATOM 2349 O O . GLY B 1 152 ? 3.921 27.965 14.467 1.00 11.80 145 GLY B O 1
ATOM 2350 N N . ILE B 1 153 ? 5.548 28.677 15.877 1.00 11.72 146 ILE B N 1
ATOM 2351 C CA . ILE B 1 153 ? 6.684 28.545 14.942 1.00 10.95 146 ILE B CA 1
ATOM 2352 C C . ILE B 1 153 ? 7.725 27.684 15.622 1.00 10.06 146 ILE B C 1
ATOM 2353 O O . ILE B 1 153 ? 7.959 27.821 16.839 1.00 11.11 146 ILE B O 1
ATOM 2358 N N . ALA B 1 154 ? 8.328 26.782 14.847 1.00 9.88 147 ALA B N 1
ATOM 2359 C CA . ALA B 1 154 ? 9.420 25.936 15.329 1.00 10.01 147 ALA B CA 1
ATOM 2360 C C . ALA B 1 154 ? 10.681 26.238 14.532 1.00 9.43 147 ALA B C 1
ATOM 2361 O O . ALA B 1 154 ? 10.583 26.650 13.357 1.00 10.27 147 ALA B O 1
ATOM 2363 N N . VAL B 1 155 ? 11.843 26.008 15.146 1.00 8.86 148 VAL B N 1
ATOM 2364 C CA . VAL B 1 155 ? 13.098 26.051 14.397 1.00 8.46 148 VAL B CA 1
ATOM 2365 C C . VAL B 1 155 ? 13.964 24.867 14.762 1.00 8.24 148 VAL B C 1
ATOM 2366 O O . VAL B 1 155 ? 14.094 24.542 15.963 1.00 9.05 148 VAL B O 1
ATOM 2370 N N . HIS B 1 156 ? 14.563 24.244 13.733 1.00 8.71 149 HIS B N 1
ATOM 2371 C CA . HIS B 1 156 ? 15.667 23.305 13.887 1.00 8.78 149 HIS B CA 1
ATOM 2372 C C . HIS B 1 156 ? 16.972 23.942 13.461 1.00 9.03 149 HIS B C 1
ATOM 2373 O O . HIS B 1 156 ? 17.055 24.485 12.360 1.00 10.78 149 HIS B O 1
ATOM 2380 N N . ALA B 1 157 ? 18.018 23.815 14.271 1.00 7.58 150 ALA B N 1
ATOM 2381 C CA . ALA B 1 157 ? 19.330 24.304 13.871 1.00 7.81 150 ALA B CA 1
ATOM 2382 C C . ALA B 1 157 ? 20.389 23.256 14.157 1.00 7.84 150 ALA B C 1
ATOM 2383 O O . ALA B 1 157 ? 20.324 22.562 15.176 1.00 9.07 150 ALA B O 1
ATOM 2385 N N . VAL B 1 158 ? 21.372 23.140 13.271 1.00 7.36 151 VAL B N 1
ATOM 2386 C CA . VAL B 1 158 ? 22.537 22.305 13.534 1.00 7.66 151 VAL B CA 1
ATOM 2387 C C . VAL B 1 158 ? 23.801 23.148 13.441 1.00 8.38 151 VAL B C 1
ATOM 2388 O O . VAL B 1 158 ? 23.864 24.131 12.674 1.00 8.51 151 VAL B O 1
ATOM 2392 N N . ALA B 1 159 ? 24.812 22.758 14.210 1.00 8.85 152 ALA B N 1
ATOM 2393 C CA . ALA B 1 159 ? 26.074 23.489 14.235 1.00 9.87 152 ALA B CA 1
ATOM 2394 C C . ALA B 1 159 ? 27.227 22.511 14.235 1.00 9.19 152 ALA B C 1
ATOM 2395 O O . ALA B 1 159 ? 27.160 21.455 14.878 1.00 10.27 152 ALA B O 1
ATOM 2397 N N . LEU B 1 160 ? 28.296 22.883 13.542 1.00 8.70 153 LEU B N 1
ATOM 2398 C CA . LEU B 1 160 ? 29.578 22.187 13.631 1.00 10.13 153 LEU B CA 1
ATOM 2399 C C . LEU B 1 160 ? 30.585 23.174 14.182 1.00 10.36 153 LEU B C 1
ATOM 2400 O O . LEU B 1 160 ? 30.787 24.235 13.584 1.00 11.11 153 LEU B O 1
ATOM 2405 N N . LEU B 1 161 ? 31.192 22.829 15.313 1.00 10.36 154 LEU B N 1
ATOM 2406 C CA . LEU B 1 161 ? 32.242 23.648 15.932 1.00 10.55 154 LEU B CA 1
ATOM 2407 C C . LEU B 1 161 ? 33.600 23.081 15.577 1.00 11.66 154 LEU B C 1
ATOM 2408 O O . LEU B 1 161 ? 33.736 21.870 15.390 1.00 11.95 154 LEU B O 1
ATOM 2413 N N . MET B 1 162 ? 34.610 23.948 15.555 1.00 12.35 155 MET B N 1
ATOM 2414 C CA . MET B 1 162 ? 35.995 23.560 15.297 1.00 14.27 155 MET B CA 1
ATOM 2415 C C . MET B 1 162 ? 36.850 23.956 16.501 1.00 14.58 155 MET B C 1
ATOM 2416 O O . MET B 1 162 ? 36.593 24.986 17.119 1.00 14.64 155 MET B O 1
ATOM 2421 N N . ALA B 1 163 ? 37.896 23.187 16.796 1.00 17.12 156 ALA B N 1
ATOM 2422 C CA . ALA B 1 163 ? 38.795 23.529 17.892 1.00 19.19 156 ALA B CA 1
ATOM 2423 C C . ALA B 1 163 ? 39.516 24.820 17.575 1.00 22.97 156 ALA B C 1
ATOM 2424 O O . ALA B 1 163 ? 39.934 25.045 16.435 1.00 24.44 156 ALA B O 1
ATOM 2426 N N . ARG B 1 164 ? 39.676 25.663 18.590 1.00 25.04 157 ARG B N 1
ATOM 2427 C CA . ARG B 1 164 ? 40.453 26.883 18.434 1.00 27.07 157 ARG B CA 1
ATOM 2428 C C . ARG B 1 164 ? 41.928 26.586 18.598 1.00 31.16 157 ARG B C 1
ATOM 2429 O O . ARG B 1 164 ? 42.323 25.558 19.156 1.00 31.60 157 ARG B O 1
ATOM 2438 N N . ALA C 1 1 ? 50.448 29.894 0.615 0.71 13.18 -6 ALA C N 1
ATOM 2439 C CA . ALA C 1 1 ? 50.606 29.070 1.801 0.71 35.62 -6 ALA C CA 1
ATOM 2440 C C . ALA C 1 1 ? 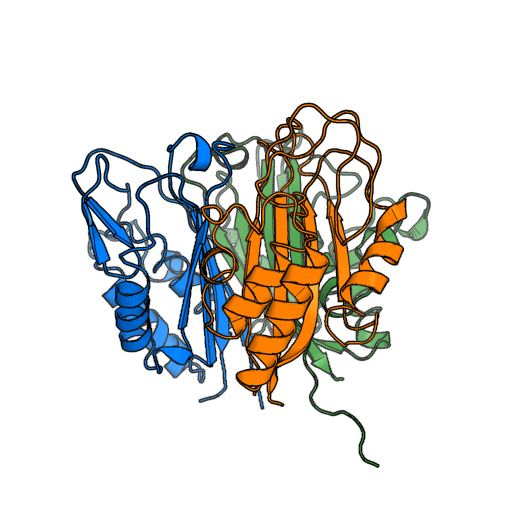49.541 29.419 2.820 0.71 29.39 -6 ALA C C 1
ATOM 2441 O O . ALA C 1 1 ? 48.824 30.415 2.652 0.71 19.64 -6 ALA C O 1
ATOM 2443 N N . HIS C 1 2 ? 49.465 28.604 3.874 0.70 25.55 -5 HIS C N 1
ATOM 2444 C CA . HIS C 1 2 ? 48.532 28.801 4.984 0.70 27.02 -5 HIS C CA 1
ATOM 2445 C C . HIS C 1 2 ? 47.086 28.904 4.494 0.70 39.06 -5 HIS C C 1
ATOM 2446 O O . HIS C 1 2 ? 46.369 29.845 4.829 0.70 38.69 -5 HIS C O 1
ATOM 2448 N N . HIS C 1 3 ? 46.669 27.928 3.695 0.60 24.99 -4 HIS C N 1
ATOM 2449 C CA . HIS C 1 3 ? 45.286 27.846 3.237 0.60 19.99 -4 HIS C CA 1
ATOM 2450 C C . HIS C 1 3 ? 44.529 26.821 4.079 0.60 42.12 -4 HIS C C 1
ATOM 2451 O O . HIS C 1 3 ? 45.140 25.984 4.745 0.60 33.90 -4 HIS C O 1
ATOM 2453 N N . HIS C 1 4 ? 43.202 26.887 4.043 0.62 30.81 -3 HIS C N 1
ATOM 2454 C CA . HIS C 1 4 ? 42.360 25.933 4.761 0.62 32.06 -3 HIS C CA 1
ATOM 2455 C C . HIS C 1 4 ? 42.355 24.569 4.071 0.62 38.23 -3 HIS C C 1
ATOM 2456 O O . HIS C 1 4 ? 42.331 24.490 2.846 0.62 25.79 -3 HIS C O 1
ATOM 2458 N N . HIS C 1 5 ? 42.377 23.496 4.859 0.86 48.33 -2 HIS C N 1
ATOM 2459 C CA . HIS C 1 5 ? 42.346 22.139 4.311 0.86 56.08 -2 HIS C CA 1
ATOM 2460 C C . HIS C 1 5 ? 41.544 21.192 5.205 0.86 54.05 -2 HIS C C 1
ATOM 2461 O O . HIS C 1 5 ? 41.454 21.404 6.416 0.86 55.50 -2 HIS C O 1
ATOM 2463 N N . HIS C 1 6 ? 40.961 20.159 4.596 1.00 48.96 -1 HIS C N 1
ATOM 2464 C CA . HIS C 1 6 ? 40.210 19.123 5.316 1.00 43.50 -1 HIS C CA 1
ATOM 2465 C C . HIS C 1 6 ? 39.019 19.707 6.080 1.00 38.97 -1 HIS C C 1
ATOM 2466 O O . HIS C 1 6 ? 38.626 19.201 7.131 1.00 38.06 -1 HIS C O 1
ATOM 2468 N N . HIS C 1 7 ? 38.454 20.779 5.543 1.00 35.42 0 HIS C N 1
ATOM 2469 C CA . HIS C 1 7 ? 37.281 21.380 6.137 1.00 33.56 0 HIS C CA 1
ATOM 2470 C C . HIS C 1 7 ? 36.079 20.443 5.947 1.00 25.27 0 HIS C C 1
ATOM 2471 O O . HIS C 1 7 ? 36.027 19.645 5.006 1.00 23.99 0 HIS C O 1
ATOM 2473 N N . MET C 1 8 ? 35.144 20.518 6.882 1.00 19.83 1 MET C N 1
ATOM 2474 C CA . MET C 1 8 ? 33.893 19.760 6.799 1.00 16.76 1 MET C CA 1
ATOM 2475 C C . MET C 1 8 ? 32.741 20.666 7.136 1.00 13.78 1 MET C C 1
ATOM 2476 O O . MET C 1 8 ? 32.939 21.692 7.765 1.00 16.01 1 MET C O 1
ATOM 2481 N N . ARG C 1 9 ? 31.548 20.301 6.675 1.00 10.61 2 ARG C N 1
ATOM 2482 C CA . ARG C 1 9 ? 30.350 21.125 6.862 1.00 10.04 2 ARG C CA 1
ATOM 2483 C C . ARG C 1 9 ? 29.147 20.250 7.191 1.00 9.49 2 ARG C C 1
ATOM 2484 O O . ARG C 1 9 ? 28.990 19.173 6.605 1.00 10.83 2 ARG C O 1
ATOM 2492 N N . ILE C 1 10 ? 28.301 20.735 8.103 1.00 9.91 3 ILE C N 1
ATOM 2493 C CA A ILE C 1 10 ? 27.048 20.049 8.452 0.61 11.38 3 ILE C CA 1
ATOM 2494 C CA B ILE C 1 10 ? 27.048 20.085 8.491 0.39 11.47 3 ILE C CA 1
ATOM 2495 C C . ILE C 1 10 ? 25.828 20.716 7.815 1.00 9.86 3 ILE C C 1
ATOM 2496 O O . ILE C 1 10 ? 25.761 21.929 7.685 1.00 9.72 3 ILE C O 1
ATOM 2505 N N . GLY C 1 11 ? 24.841 19.904 7.428 1.00 8.31 4 GLY C N 1
ATOM 2506 C CA . GLY C 1 11 ? 23.570 20.408 6.946 1.00 8.43 4 GLY C CA 1
ATOM 2507 C C . GLY C 1 11 ? 22.410 19.558 7.452 1.00 8.38 4 GLY C C 1
ATOM 2508 O O . GLY C 1 11 ? 22.580 18.359 7.739 1.00 8.69 4 GLY C O 1
ATOM 2509 N N . HIS C 1 12 ? 21.217 20.147 7.498 1.00 8.24 5 HIS C N 1
ATOM 2510 C CA . HIS C 1 12 ? 20.024 19.444 7.946 1.00 7.83 5 HIS C CA 1
ATOM 2511 C C . HIS C 1 12 ? 18.829 19.862 7.086 1.00 8.22 5 HIS C C 1
ATOM 2512 O O . HIS C 1 12 ? 18.618 21.043 6.841 1.00 9.71 5 HIS C O 1
ATOM 2519 N N . GLY C 1 13 ? 18.071 18.872 6.629 1.00 7.80 6 GLY C N 1
ATOM 2520 C CA . GLY C 1 13 ? 16.863 19.125 5.869 1.00 8.35 6 GLY C CA 1
ATOM 2521 C C . GLY C 1 13 ? 15.666 18.506 6.567 1.00 8.04 6 GLY C C 1
ATOM 2522 O O . GLY C 1 13 ? 15.741 17.371 7.047 1.00 9.53 6 GLY C O 1
ATOM 2523 N N . TYR C 1 14 ? 14.553 19.235 6.587 1.00 9.34 7 TYR C N 1
ATOM 2524 C CA . TYR C 1 14 ? 13.289 18.739 7.107 1.00 9.99 7 TYR C CA 1
ATOM 2525 C C . TYR C 1 14 ? 12.205 19.035 6.075 1.00 10.49 7 TYR C C 1
ATOM 2526 O O . TYR C 1 14 ? 11.958 20.208 5.745 1.00 13.22 7 TYR C O 1
ATOM 2535 N N . ASP C 1 15 ? 11.564 17.994 5.534 1.00 9.35 8 ASP C N 1
ATOM 2536 C CA . ASP C 1 15 ? 10.502 18.212 4.548 1.00 9.56 8 ASP C CA 1
ATOM 2537 C C . ASP C 1 15 ? 9.238 17.435 4.931 1.00 9.96 8 ASP C C 1
ATOM 2538 O O . ASP C 1 15 ? 9.302 16.391 5.606 1.00 9.84 8 ASP C O 1
ATOM 2543 N N . VAL C 1 16 ? 8.096 17.960 4.493 1.00 10.08 9 VAL C N 1
ATOM 2544 C CA . VAL C 1 16 ? 6.781 17.403 4.788 1.00 10.00 9 VAL C CA 1
ATOM 2545 C C . VAL C 1 16 ? 5.942 17.456 3.521 1.00 10.71 9 VAL C C 1
ATOM 2546 O O . VAL C 1 16 ? 5.881 18.498 2.871 1.00 12.44 9 VAL C O 1
ATOM 2550 N N . HIS C 1 17 ? 5.254 16.360 3.210 1.00 11.14 10 HIS C N 1
ATOM 2551 C CA . HIS C 1 17 ? 4.177 16.444 2.224 1.00 10.71 10 HIS C CA 1
ATOM 2552 C C . HIS C 1 17 ? 2.919 15.814 2.805 1.00 10.98 10 HIS C C 1
ATOM 2553 O O . HIS C 1 17 ? 2.998 14.833 3.560 1.00 11.86 10 HIS C O 1
ATOM 2560 N N . ARG C 1 18 ? 1.766 16.373 2.461 1.00 13.00 11 ARG C N 1
ATOM 2561 C CA . ARG C 1 18 ? 0.500 15.799 2.913 1.00 14.46 11 ARG C CA 1
ATOM 2562 C C . ARG C 1 18 ? 0.014 14.718 1.940 1.00 13.22 11 ARG C C 1
ATOM 2563 O O . ARG C 1 18 ? 0.330 14.753 0.746 1.00 12.98 11 ARG C O 1
ATOM 2571 N N . PHE C 1 19 ? -0.730 13.733 2.439 1.00 12.32 12 PHE C N 1
ATOM 2572 C CA . PHE C 1 19 ? -1.315 12.732 1.545 1.00 12.80 12 PHE C CA 1
ATOM 2573 C C . PHE C 1 19 ? -2.403 13.331 0.665 1.00 14.30 12 PHE C C 1
ATOM 2574 O O . PHE C 1 19 ? -3.129 14.254 1.065 1.00 15.58 12 PHE C O 1
ATOM 2582 N N . GLY C 1 20 ? -2.515 12.788 -0.540 1.00 13.60 13 GLY C N 1
ATOM 2583 C CA . GLY C 1 20 ? -3.590 13.119 -1.463 1.00 14.30 13 GLY C CA 1
ATOM 2584 C C . GLY C 1 20 ? -3.942 11.891 -2.271 1.00 14.47 13 GLY C C 1
ATOM 2585 O O . GLY C 1 20 ? -3.608 10.771 -1.891 1.00 14.51 13 GLY C O 1
ATOM 2586 N N . GLU C 1 21 ? -4.621 12.076 -3.389 1.00 14.62 14 GLU C N 1
ATOM 2587 C CA . GLU C 1 21 ? -5.013 10.910 -4.157 1.00 14.49 14 GLU C CA 1
ATOM 2588 C C . GLU C 1 21 ? -3.809 10.287 -4.878 1.00 15.42 14 GLU C C 1
ATOM 2589 O O . GLU C 1 21 ? -2.877 10.975 -5.295 1.00 16.52 14 GLU C O 1
ATOM 2595 N N . GLY C 1 22 ? -3.847 8.973 -5.022 1.00 14.57 15 GLY C N 1
ATOM 2596 C CA . GLY C 1 22 ? -2.825 8.279 -5.779 1.00 15.12 15 GLY C CA 1
ATOM 2597 C C . GLY C 1 22 ? -2.729 6.824 -5.347 1.00 14.18 15 GLY C C 1
ATOM 2598 O O . GLY C 1 22 ? -3.341 6.437 -4.351 1.00 15.08 15 GLY C O 1
ATOM 2599 N N . ASP C 1 23 ? -1.960 6.029 -6.086 1.00 13.31 16 ASP C N 1
ATOM 2600 C CA . ASP C 1 23 ? -1.823 4.584 -5.827 1.00 14.57 16 ASP C CA 1
ATOM 2601 C C . ASP C 1 23 ? -0.433 4.215 -5.359 1.00 12.98 16 ASP C C 1
ATOM 2602 O O . ASP C 1 23 ? -0.134 3.032 -5.162 1.00 13.09 16 ASP C O 1
ATOM 2607 N N . PHE C 1 24 ? 0.413 5.219 -5.168 1.00 10.96 17 PHE C N 1
ATOM 2608 C CA . PHE C 1 24 ? 1.766 4.977 -4.686 1.00 10.94 17 PHE C CA 1
ATOM 2609 C C . PHE C 1 24 ? 2.346 6.279 -4.188 1.00 10.78 17 PHE C C 1
ATOM 2610 O O . PHE C 1 24 ? 1.859 7.371 -4.554 1.00 11.69 17 PHE C O 1
ATOM 2618 N N . ILE C 1 25 ? 3.385 6.154 -3.372 1.00 10.79 18 ILE C N 1
ATOM 2619 C CA . ILE C 1 25 ? 4.264 7.262 -3.010 1.00 10.56 18 ILE C CA 1
ATOM 2620 C C . ILE C 1 25 ? 5.652 6.951 -3.568 1.00 9.70 18 ILE C C 1
ATOM 2621 O O . ILE C 1 25 ? 5.949 5.792 -3.884 1.00 11.21 18 ILE C O 1
ATOM 2626 N N . THR C 1 26 ? 6.490 7.975 -3.687 1.00 9.73 19 THR C N 1
ATOM 2627 C CA . THR C 1 26 ? 7.866 7.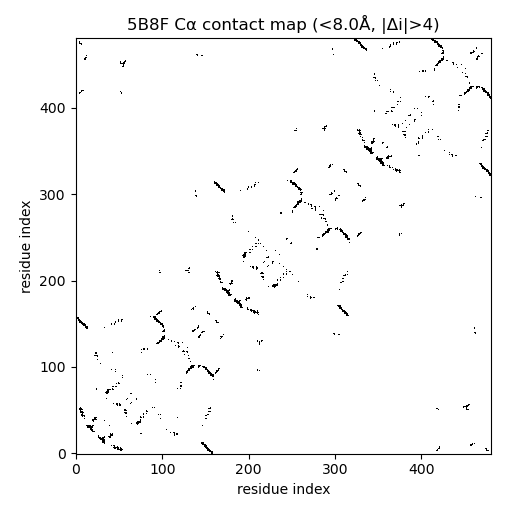799 -4.102 1.00 9.33 19 THR C CA 1
ATOM 2628 C C . THR C 1 26 ? 8.775 8.353 -3.005 1.00 9.54 19 THR C C 1
ATOM 2629 O O . THR C 1 26 ? 8.691 9.538 -2.660 1.00 10.65 19 THR C O 1
ATOM 2633 N N . LEU C 1 27 ? 9.636 7.499 -2.462 1.00 9.25 20 LEU C N 1
ATOM 2634 C CA . LEU C 1 27 ? 10.613 7.913 -1.456 1.00 9.34 20 LEU C CA 1
ATOM 2635 C C . LEU C 1 27 ? 11.975 7.336 -1.784 1.00 9.24 20 LEU C C 1
ATOM 2636 O O . LEU C 1 27 ? 12.105 6.125 -2.045 1.00 9.59 20 LEU C O 1
ATOM 2641 N N . GLY C 1 28 ? 13.006 8.180 -1.754 1.00 9.28 21 GLY C N 1
ATOM 2642 C CA . GLY C 1 28 ? 14.345 7.692 -2.052 1.00 9.26 21 GLY C CA 1
ATOM 2643 C C . GLY C 1 28 ? 14.447 7.108 -3.457 1.00 9.90 21 GLY C C 1
ATOM 2644 O O . GLY C 1 28 ? 15.283 6.231 -3.706 1.00 11.86 21 GLY C O 1
ATOM 2645 N N . GLY C 1 29 ? 13.586 7.570 -4.377 1.00 9.33 22 GLY C N 1
ATOM 2646 C CA . GLY C 1 29 ? 13.606 7.103 -5.755 1.00 10.08 22 GLY C CA 1
ATOM 2647 C C . GLY C 1 29 ? 12.821 5.811 -5.960 1.00 10.97 22 GLY C C 1
ATOM 2648 O O . GLY C 1 29 ? 12.794 5.248 -7.061 1.00 13.41 22 GLY C O 1
ATOM 2649 N N . VAL C 1 30 ? 12.192 5.310 -4.897 1.00 10.54 23 VAL C N 1
ATOM 2650 C CA . VAL C 1 30 ? 11.484 4.022 -4.949 1.00 10.88 23 VAL C CA 1
ATOM 2651 C C . VAL C 1 30 ? 9.971 4.228 -4.913 1.00 11.04 23 VAL C C 1
ATOM 2652 O O . VAL C 1 30 ? 9.468 4.920 -4.015 1.00 11.96 23 VAL C O 1
ATOM 2656 N N . ARG C 1 31 ? 9.243 3.644 -5.868 1.00 12.53 24 ARG C N 1
ATOM 2657 C CA . ARG C 1 31 ? 7.783 3.684 -5.817 1.00 13.62 24 ARG C CA 1
ATOM 2658 C C . ARG C 1 31 ? 7.247 2.631 -4.870 1.00 12.90 24 ARG C C 1
ATOM 2659 O O . ARG C 1 31 ? 7.523 1.435 -5.022 1.00 15.56 24 ARG C O 1
ATOM 2667 N N . ILE C 1 32 ? 6.485 3.084 -3.879 1.00 11.69 25 ILE C N 1
ATOM 2668 C CA . ILE C 1 32 ? 5.919 2.203 -2.854 1.00 10.87 25 ILE C CA 1
ATOM 2669 C C . ILE C 1 32 ? 4.405 2.207 -2.999 1.00 10.01 25 ILE C C 1
ATOM 2670 O O . ILE C 1 32 ? 3.791 3.239 -2.855 1.00 11.02 25 ILE C O 1
ATOM 2675 N N . PRO C 1 33 ? 3.795 1.048 -3.305 1.00 10.64 26 PRO C N 1
ATOM 2676 C CA . PRO C 1 33 ? 2.326 1.052 -3.384 1.00 11.49 26 PRO C CA 1
ATOM 2677 C C . PRO C 1 33 ? 1.665 1.532 -2.099 1.00 11.22 26 PRO C C 1
ATOM 2678 O O . PRO C 1 33 ? 2.089 1.158 -1.013 1.00 11.94 26 PRO C O 1
ATOM 2682 N N . HIS C 1 34 ? 0.648 2.372 -2.231 1.00 11.33 27 HIS C N 1
ATOM 2683 C CA . HIS C 1 34 ? -0.065 2.900 -1.090 1.00 11.69 27 HIS C CA 1
ATOM 2684 C C . HIS C 1 34 ? -1.399 3.457 -1.593 1.00 13.50 27 HIS C C 1
ATOM 2685 O O . HIS C 1 34 ? -1.519 3.892 -2.743 1.00 14.75 27 HIS C O 1
ATOM 2692 N N . LYS C 1 35 ? -2.414 3.465 -0.758 1.00 13.65 28 LYS C N 1
ATOM 2693 C CA . LYS C 1 35 ? -3.713 3.923 -1.239 1.00 14.99 28 LYS C CA 1
ATOM 2694 C C . LYS C 1 35 ? -3.832 5.436 -1.369 1.00 16.28 28 LYS C C 1
ATOM 2695 O O . LYS C 1 35 ? -4.869 5.921 -1.810 1.00 18.70 28 LYS C O 1
ATOM 2701 N N . HIS C 1 36 ? -2.780 6.168 -0.990 1.00 15.16 29 HIS C N 1
ATOM 2702 C CA . HIS C 1 36 ? -2.664 7.613 -1.221 1.00 15.02 29 HIS C CA 1
ATOM 2703 C C . HIS C 1 36 ? -1.337 7.934 -1.871 1.00 14.57 29 HIS C C 1
ATOM 2704 O O . HIS C 1 36 ? -0.359 7.204 -1.665 1.00 15.23 29 HIS C O 1
ATOM 2711 N N . GLY C 1 37 ? -1.295 9.027 -2.639 1.00 13.66 30 GLY C N 1
ATOM 2712 C CA . GLY C 1 37 ? -0.036 9.608 -3.059 1.00 13.26 30 GLY C CA 1
ATOM 2713 C C . GLY C 1 37 ? 0.343 10.738 -2.120 1.00 12.19 30 GLY C C 1
ATOM 2714 O O . GLY C 1 37 ? -0.307 10.939 -1.092 1.00 12.55 30 GLY C O 1
ATOM 2715 N N . LEU C 1 38 ? 1.401 11.470 -2.446 1.00 13.82 31 LEU C N 1
ATOM 2716 C CA . LEU C 1 38 ? 1.740 12.671 -1.676 1.00 13.83 31 LEU C CA 1
ATOM 2717 C C . LEU C 1 38 ? 1.511 13.886 -2.574 1.00 15.57 31 LEU C C 1
ATOM 2718 O O . LEU C 1 38 ? 1.905 13.871 -3.750 1.00 17.31 31 LEU C O 1
ATOM 2723 N N . VAL C 1 39 ? 0.882 14.929 -2.017 1.00 15.03 32 VAL C N 1
ATOM 2724 C CA . VAL C 1 39 ? 0.567 16.152 -2.761 1.00 15.41 32 VAL C CA 1
ATOM 2725 C C . VAL C 1 39 ? 1.869 16.905 -3.070 1.00 15.46 32 VAL C C 1
ATOM 2726 O O . VAL C 1 39 ? 2.633 17.221 -2.149 1.00 16.65 32 VAL C O 1
ATOM 2730 N N . ALA C 1 40 ? 2.124 17.204 -4.348 1.00 17.15 33 ALA C N 1
ATOM 2731 C CA . ALA C 1 40 ? 3.361 17.884 -4.751 1.00 20.37 33 ALA C CA 1
ATOM 2732 C C . ALA C 1 40 ? 3.293 18.305 -6.204 1.00 24.44 33 ALA C C 1
ATOM 2733 O O . ALA C 1 40 ? 2.518 17.750 -6.963 1.00 23.68 33 ALA C O 1
ATOM 2735 N N . HIS C 1 41 ? 4.137 19.263 -6.589 1.00 29.08 34 HIS C N 1
ATOM 2736 C CA . HIS C 1 41 ? 4.250 19.677 -7.988 1.00 32.89 34 HIS C CA 1
ATOM 2737 C C . HIS C 1 41 ? 4.809 18.559 -8.883 1.00 34.57 34 HIS C C 1
ATOM 2738 O O . HIS C 1 41 ? 4.434 18.454 -10.050 1.00 36.65 34 HIS C O 1
ATOM 2740 N N . SER C 1 42 ? 5.702 17.731 -8.347 1.00 33.01 35 SER C N 1
ATOM 2741 C CA A SER C 1 42 ? 6.242 16.606 -9.115 0.56 31.58 35 SER C CA 1
ATOM 2742 C CA B SER C 1 42 ? 6.257 16.613 -9.104 0.44 31.52 35 SER C CA 1
ATOM 2743 C C . SER C 1 42 ? 5.992 15.294 -8.373 1.00 27.60 35 SER C C 1
ATOM 2744 O O . SER C 1 42 ? 4.861 15.017 -7.981 1.00 26.92 35 SER C O 1
ATOM 2749 N N . ASP C 1 43 ? 7.032 14.481 -8.181 1.00 20.79 36 ASP C N 1
ATOM 2750 C CA . ASP C 1 43 ? 6.824 13.155 -7.591 1.00 16.82 36 ASP C CA 1
ATOM 2751 C C . ASP C 1 43 ? 6.670 13.111 -6.056 1.00 15.23 36 ASP C C 1
ATOM 2752 O O . ASP C 1 43 ? 6.401 12.054 -5.504 1.00 16.01 36 ASP C O 1
ATOM 2757 N N . GLY C 1 44 ? 6.830 14.235 -5.363 1.00 14.02 37 GLY C N 1
ATOM 2758 C CA . GLY C 1 44 ? 6.593 14.245 -3.922 1.00 13.73 37 GLY C CA 1
ATOM 2759 C C . GLY C 1 44 ? 7.598 13.466 -3.093 1.00 12.45 37 GLY C C 1
ATOM 2760 O O . GLY C 1 44 ? 7.270 12.973 -2.009 1.00 13.08 37 GLY C O 1
ATOM 2761 N N . ASP C 1 45 ? 8.830 13.357 -3.580 1.00 10.81 38 ASP C N 1
ATOM 2762 C CA . ASP C 1 45 ? 9.824 12.498 -2.914 1.00 9.86 38 ASP C CA 1
ATOM 2763 C C . ASP C 1 45 ? 10.418 13.249 -1.712 1.00 9.21 38 ASP C C 1
ATOM 2764 O O . ASP C 1 45 ? 11.471 13.912 -1.807 1.00 9.57 38 ASP C O 1
ATOM 2769 N N . VAL C 1 46 ? 9.726 13.138 -0.575 1.00 8.95 39 VAL C N 1
ATOM 2770 C CA . VAL C 1 46 ? 10.082 13.876 0.642 1.00 9.27 39 VAL C CA 1
ATOM 2771 C C . VAL C 1 46 ? 11.522 13.587 1.083 1.00 8.39 39 VAL C C 1
ATOM 2772 O O . VAL C 1 46 ? 12.234 14.442 1.635 1.00 8.53 39 VAL C O 1
ATOM 2776 N N . LEU C 1 47 ? 11.924 12.330 0.910 1.00 7.68 40 LEU C N 1
ATOM 2777 C CA . LEU C 1 47 ? 13.259 11.903 1.328 1.00 8.12 40 LEU C CA 1
ATOM 2778 C C . LEU C 1 47 ? 14.344 12.575 0.482 1.00 7.90 40 LEU C C 1
ATOM 2779 O O . LEU C 1 47 ? 15.314 13.117 1.024 1.00 8.39 40 LEU C O 1
ATOM 2784 N N . LEU C 1 48 ? 14.200 12.538 -0.851 1.00 8.00 41 LEU C N 1
ATOM 2785 C CA . LEU C 1 48 ? 15.221 13.183 -1.677 1.00 8.43 41 LEU C CA 1
ATOM 2786 C C . LEU C 1 48 ? 15.185 14.711 -1.481 1.00 8.42 41 LEU C C 1
ATOM 2787 O O . LEU C 1 48 ? 16.234 15.343 -1.574 1.00 8.79 41 LEU C O 1
ATOM 2792 N N . HIS C 1 49 ? 14.015 15.308 -1.226 1.00 8.94 42 HIS C N 1
ATOM 2793 C CA . HIS C 1 49 ? 13.992 16.751 -0.987 1.00 9.25 42 HIS C CA 1
ATOM 2794 C C . HIS C 1 49 ? 14.736 17.105 0.281 1.00 8.06 42 HIS C C 1
ATOM 2795 O O . HIS C 1 49 ? 15.509 18.073 0.308 1.00 8.87 42 HIS C O 1
ATOM 2802 N N . ALA C 1 50 ? 14.472 16.367 1.355 1.00 8.21 43 ALA C N 1
ATOM 2803 C CA . ALA C 1 50 ? 15.170 16.649 2.611 1.00 8.25 43 ALA C CA 1
ATOM 2804 C C . ALA C 1 50 ? 16.686 16.463 2.461 1.00 8.25 43 ALA C C 1
ATOM 2805 O O . ALA C 1 50 ? 17.454 17.279 2.972 1.00 8.98 43 ALA C O 1
ATOM 2807 N N . LEU C 1 51 ? 17.105 15.405 1.771 1.00 8.22 44 LEU C N 1
ATOM 2808 C CA . LEU C 1 51 ? 18.532 15.210 1.509 1.00 9.24 44 LEU C CA 1
ATOM 2809 C C . LEU C 1 51 ? 19.099 16.376 0.684 1.00 9.09 44 LEU C C 1
ATOM 2810 O O . LEU C 1 51 ? 20.200 16.862 0.963 1.00 9.62 44 LEU C O 1
ATOM 2815 N N . SER C 1 52 ? 18.359 16.801 -0.337 1.00 8.90 45 SER C N 1
ATOM 2816 C CA . SER C 1 52 ? 18.800 17.929 -1.167 1.00 8.54 45 SER C CA 1
ATOM 2817 C C . SER C 1 52 ? 19.014 19.193 -0.354 1.00 9.42 45 SER C C 1
ATOM 2818 O O . SER C 1 52 ? 20.046 19.896 -0.515 1.00 9.91 45 SER C O 1
ATOM 2821 N N . ASP C 1 53 ? 18.058 19.488 0.524 1.00 8.52 46 ASP C N 1
ATOM 2822 C CA . ASP C 1 53 ? 18.190 20.682 1.358 1.00 8.87 46 ASP C CA 1
ATOM 2823 C C . ASP C 1 53 ? 19.293 20.534 2.412 1.00 8.77 46 ASP C C 1
ATOM 2824 O O . ASP C 1 53 ? 19.903 21.532 2.787 1.00 9.78 46 ASP C O 1
ATOM 2829 N N . ALA C 1 54 ? 19.577 19.311 2.878 1.00 7.91 47 ALA C N 1
ATOM 2830 C CA . ALA C 1 54 ? 20.710 19.114 3.793 1.00 8.62 47 ALA C CA 1
ATOM 2831 C C . ALA C 1 54 ? 22.027 19.424 3.063 1.00 8.72 47 ALA C C 1
ATOM 2832 O O . ALA C 1 54 ? 22.926 20.040 3.653 1.00 9.11 47 ALA C O 1
ATOM 2834 N N . LEU C 1 55 ? 22.165 18.970 1.813 1.00 8.84 48 LEU C N 1
ATOM 2835 C CA A LEU C 1 55 ? 23.388 19.231 1.045 0.51 9.20 48 LEU C CA 1
ATOM 2836 C CA B LEU C 1 55 ? 23.392 19.231 1.066 0.49 9.51 48 LEU C CA 1
ATOM 2837 C C . LEU C 1 55 ? 23.543 20.735 0.794 1.00 9.07 48 LEU C C 1
ATOM 2838 O O . LEU C 1 55 ? 24.626 21.314 1.012 1.00 9.62 48 LEU C O 1
ATOM 2847 N N . LEU C 1 56 ? 22.468 21.366 0.300 1.00 9.28 49 LEU C N 1
ATOM 2848 C CA . LEU C 1 56 ? 22.521 22.798 0.030 1.00 9.52 49 LEU C CA 1
ATOM 2849 C C . LEU C 1 56 ? 22.757 23.586 1.312 1.00 9.72 49 LEU C C 1
ATOM 2850 O O . LEU C 1 56 ? 23.507 24.573 1.311 1.00 10.54 49 LEU C O 1
ATOM 2855 N N . GLY C 1 57 ? 22.104 23.160 2.401 1.00 9.57 50 GLY C N 1
ATOM 2856 C CA . GLY C 1 57 ? 22.282 23.841 3.675 1.00 8.86 50 GLY C CA 1
ATOM 2857 C C . GLY C 1 57 ? 23.712 23.788 4.186 1.00 8.42 50 GLY C C 1
ATOM 2858 O O . GLY C 1 57 ? 24.249 24.803 4.658 1.00 9.61 50 GLY C O 1
ATOM 2859 N N . ALA C 1 58 ? 24.335 22.609 4.100 1.00 8.51 51 ALA C N 1
ATOM 2860 C CA . ALA C 1 58 ? 25.729 22.451 4.504 1.00 8.58 51 ALA C CA 1
ATOM 2861 C C . ALA C 1 58 ? 26.653 23.384 3.722 1.00 9.31 51 ALA C C 1
ATOM 2862 O O . ALA C 1 58 ? 27.615 23.941 4.282 1.00 10.51 51 ALA C O 1
ATOM 2864 N N . ALA C 1 59 ? 26.344 23.574 2.439 1.00 9.33 52 ALA C N 1
ATOM 2865 C CA . ALA C 1 59 ? 27.159 24.419 1.552 1.00 10.11 52 ALA C CA 1
ATOM 2866 C C . ALA C 1 59 ? 26.810 25.922 1.616 1.00 10.33 52 ALA C C 1
ATOM 2867 O O . ALA C 1 59 ? 27.384 26.739 0.870 1.00 12.23 52 ALA C O 1
ATOM 2869 N N . ALA C 1 60 ? 25.846 26.269 2.471 1.00 10.05 53 ALA C N 1
ATOM 2870 C CA . ALA C 1 60 ? 25.292 27.625 2.573 1.00 11.04 53 ALA C CA 1
ATOM 2871 C C . ALA C 1 60 ? 24.795 28.136 1.215 1.00 11.73 53 ALA C C 1
ATOM 2872 O O . ALA C 1 60 ? 25.032 29.297 0.832 1.00 13.47 53 ALA C O 1
ATOM 2874 N N . LEU C 1 61 ? 24.049 27.266 0.526 1.00 11.08 54 LEU C N 1
ATOM 2875 C CA . LEU C 1 61 ? 23.488 27.574 -0.788 1.00 11.70 54 LEU C CA 1
ATOM 2876 C C . LEU C 1 61 ? 21.958 27.742 -0.732 1.00 11.97 54 LEU C C 1
ATOM 2877 O O . LEU C 1 61 ? 21.287 27.774 -1.757 1.00 13.28 54 LEU C O 1
ATOM 2882 N N . GLY C 1 62 ? 21.398 27.845 0.464 1.00 11.13 55 GLY C N 1
ATOM 2883 C CA . GLY C 1 62 ? 19.982 28.149 0.616 1.00 12.25 55 GLY C CA 1
ATOM 2884 C C . GLY C 1 62 ? 19.107 26.912 0.726 1.00 11.30 55 GLY C C 1
ATOM 2885 O O . GLY C 1 62 ? 19.169 26.178 1.736 1.00 11.85 55 GLY C O 1
ATOM 2886 N N . ASP C 1 63 ? 18.295 26.673 -0.307 1.00 11.66 56 ASP C N 1
ATOM 2887 C CA . ASP C 1 63 ? 17.426 25.502 -0.385 1.00 12.22 56 ASP C CA 1
ATOM 2888 C C . ASP C 1 63 ? 17.078 25.243 -1.855 1.00 12.97 56 ASP C C 1
ATOM 2889 O O . ASP C 1 63 ? 17.516 25.988 -2.738 1.00 14.33 56 ASP C O 1
ATOM 2894 N N . ILE C 1 64 ? 16.334 24.164 -2.127 1.00 14.05 57 ILE C N 1
ATOM 2895 C CA . ILE C 1 64 ? 16.037 23.791 -3.514 1.00 15.25 57 ILE C CA 1
ATOM 2896 C C . ILE C 1 64 ? 15.396 24.917 -4.318 1.00 18.45 57 ILE C C 1
ATOM 2897 O O . ILE C 1 64 ? 15.731 25.131 -5.502 1.00 19.72 57 ILE C O 1
ATOM 2902 N N . GLY C 1 65 ? 14.483 25.640 -3.679 1.00 19.99 58 GLY C N 1
ATOM 2903 C CA . GLY C 1 65 ? 13.743 26.694 -4.354 1.00 22.27 58 GLY C CA 1
ATOM 2904 C C . GLY C 1 65 ? 14.617 27.803 -4.908 1.00 23.70 58 GLY C C 1
ATOM 2905 O O . GLY C 1 65 ? 14.289 28.436 -5.923 1.00 24.81 58 GLY C O 1
ATOM 2906 N N . LYS C 1 66 ? 15.736 28.046 -4.240 1.00 23.72 59 LYS C N 1
ATOM 2907 C CA . LYS C 1 66 ? 16.659 29.086 -4.666 1.00 25.88 59 LYS C CA 1
ATOM 2908 C C . LYS C 1 66 ? 17.304 28.702 -6.000 1.00 25.71 59 LYS C C 1
ATOM 2909 O O . LYS C 1 66 ? 17.625 29.563 -6.816 1.00 26.48 59 LYS C O 1
ATOM 2915 N N . HIS C 1 67 ? 17.449 27.404 -6.246 1.00 25.60 60 HIS C N 1
ATOM 2916 C CA . HIS C 1 67 ? 18.143 26.953 -7.453 1.00 25.93 60 HIS C CA 1
ATOM 2917 C C . HIS C 1 67 ? 17.222 26.371 -8.508 1.00 28.06 60 HIS C C 1
ATOM 2918 O O . HIS C 1 67 ? 17.569 26.357 -9.697 1.00 27.30 60 HIS C O 1
ATOM 2925 N N . PHE C 1 68 ? 16.040 25.937 -8.078 1.00 31.82 61 PHE C N 1
ATOM 2926 C CA . PHE C 1 68 ? 15.023 25.405 -8.985 1.00 35.56 61 PHE C CA 1
ATOM 2927 C C . PHE C 1 68 ? 13.657 26.022 -8.715 1.00 39.14 61 PHE C C 1
ATOM 2928 O O . PHE C 1 68 ? 12.737 25.338 -8.282 1.00 39.85 61 PHE C O 1
ATOM 2936 N N . PRO C 1 69 ? 13.520 27.331 -8.971 1.00 42.37 62 PRO C N 1
ATOM 2937 C CA . PRO C 1 69 ? 12.225 27.977 -8.728 1.00 45.63 62 PRO C CA 1
ATOM 2938 C C . PRO C 1 69 ? 11.158 27.504 -9.711 1.00 49.22 62 PRO C C 1
ATOM 2939 O O . PRO C 1 69 ? 11.493 27.063 -10.811 1.00 49.18 62 PRO C O 1
ATOM 2943 N N . ASP C 1 70 ? 9.892 27.601 -9.316 1.00 52.60 63 ASP C N 1
ATOM 2944 C CA . ASP C 1 70 ? 8.789 27.122 -10.144 1.00 55.18 63 ASP C CA 1
ATOM 2945 C C . ASP C 1 70 ? 8.649 27.951 -11.416 1.00 56.92 63 ASP C C 1
ATOM 2946 O O . ASP C 1 70 ? 8.061 27.500 -12.395 1.00 57.89 63 ASP C O 1
ATOM 2948 N N . THR C 1 71 ? 9.201 29.159 -11.401 1.00 57.51 64 THR C N 1
ATOM 2949 C CA . THR C 1 71 ? 9.187 30.026 -12.576 1.00 57.75 64 THR C CA 1
ATOM 2950 C C . THR C 1 71 ? 10.115 29.505 -13.680 1.00 56.62 64 THR C C 1
ATOM 2951 O O . THR C 1 71 ? 10.109 30.028 -14.798 1.00 57.23 64 THR C O 1
ATOM 2953 N N . ASP C 1 72 ? 10.901 28.478 -13.356 1.00 54.29 65 ASP C N 1
ATOM 2954 C CA . ASP C 1 72 ? 11.883 27.906 -14.278 1.00 51.75 65 ASP C CA 1
ATOM 2955 C C . ASP C 1 72 ? 11.366 26.626 -14.938 1.00 48.88 65 ASP C C 1
ATOM 2956 O O . ASP C 1 72 ? 11.319 25.570 -14.309 1.00 48.72 65 ASP C O 1
ATOM 2961 N N . PRO C 1 73 ? 11.001 26.713 -16.223 1.00 46.19 66 PRO C N 1
ATOM 2962 C CA . PRO C 1 73 ? 10.481 25.574 -16.984 1.00 44.84 66 PRO C CA 1
ATOM 2963 C C . PRO C 1 73 ? 11.437 24.381 -17.054 1.00 42.96 66 PRO C C 1
ATOM 2964 O O . PRO C 1 73 ? 10.950 23.256 -17.141 1.00 42.86 66 PRO C O 1
ATOM 2968 N N . ARG C 1 74 ? 12.749 24.619 -17.010 1.00 41.11 67 ARG C N 1
ATOM 2969 C CA . ARG C 1 74 ? 13.738 23.538 -17.087 1.00 40.56 67 ARG C CA 1
ATOM 2970 C C . ARG C 1 74 ? 13.462 22.420 -16.093 1.00 37.73 67 ARG C C 1
ATOM 2971 O O . ARG C 1 74 ? 13.644 21.241 -16.404 1.00 37.36 67 ARG C O 1
ATOM 2979 N N . PHE C 1 75 ? 13.028 22.794 -14.896 1.00 35.68 68 PHE C N 1
ATOM 2980 C CA . PHE C 1 75 ? 12.904 21.840 -13.807 1.00 34.82 68 PHE C CA 1
ATOM 2981 C C . PHE C 1 75 ? 11.448 21.574 -13.441 1.00 33.42 68 PHE C C 1
ATOM 2982 O O . PHE C 1 75 ? 11.160 20.884 -12.460 1.00 31.96 68 PHE C O 1
ATOM 2990 N N . LYS C 1 76 ? 10.536 22.128 -14.233 1.00 34.21 69 LYS C N 1
ATOM 2991 C CA . LYS C 1 76 ? 9.114 21.852 -14.064 1.00 34.15 69 LYS C CA 1
ATOM 2992 C C . LYS C 1 76 ? 8.858 20.363 -14.248 1.00 31.82 69 LYS C C 1
ATOM 2993 O O . LYS C 1 76 ? 9.248 19.776 -15.263 1.00 32.35 69 LYS C O 1
ATOM 2995 N N . GLY C 1 77 ? 8.221 19.749 -13.256 1.00 29.23 70 GLY C N 1
ATOM 2996 C CA . GLY C 1 77 ? 7.915 18.332 -13.319 1.00 26.58 70 GLY C CA 1
ATOM 2997 C C . GLY C 1 77 ? 9.113 17.405 -13.186 1.00 23.75 70 GLY C C 1
ATOM 2998 O O . GLY C 1 77 ? 8.989 16.209 -13.435 1.00 23.96 70 GLY C O 1
ATOM 2999 N N . ALA C 1 78 ? 10.268 17.938 -12.793 1.00 21.74 71 ALA C N 1
ATOM 3000 C CA . ALA C 1 78 ? 11.492 17.129 -12.773 1.00 19.27 71 ALA C CA 1
ATOM 3001 C C . ALA C 1 78 ? 11.449 16.025 -11.713 1.00 17.64 71 ALA C C 1
ATOM 3002 O O . ALA C 1 78 ? 11.080 16.233 -10.551 1.00 18.81 71 ALA C O 1
ATOM 3004 N N . ASP C 1 79 ? 11.852 14.842 -12.146 1.00 16.76 72 ASP C N 1
ATOM 3005 C CA . ASP C 1 79 ? 12.149 13.712 -11.288 1.00 17.02 72 ASP C CA 1
ATOM 3006 C C . ASP C 1 79 ? 13.080 14.145 -10.127 1.00 14.89 72 ASP C C 1
ATOM 3007 O O . ASP C 1 79 ? 14.076 14.853 -10.354 1.00 15.19 72 ASP C O 1
ATOM 3012 N N . SER C 1 80 ? 12.773 13.744 -8.887 1.00 12.75 73 SER C N 1
ATOM 3013 C CA . SER C 1 80 ? 13.546 14.231 -7.761 1.00 11.51 73 SER C CA 1
ATOM 3014 C C . SER C 1 80 ? 14.959 13.651 -7.716 1.00 11.39 73 SER C C 1
ATOM 3015 O O . SER C 1 80 ? 15.826 14.257 -7.071 1.00 12.19 73 SER C O 1
ATOM 3018 N N . ARG C 1 81 ? 15.198 12.505 -8.368 1.00 11.08 74 ARG C N 1
ATOM 3019 C CA . ARG C 1 81 ? 16.577 12.002 -8.490 1.00 11.13 74 ARG C CA 1
ATOM 3020 C C . ARG C 1 81 ? 17.416 12.919 -9.386 1.00 11.61 74 ARG C C 1
ATOM 3021 O O . ARG C 1 81 ? 18.581 13.213 -9.082 1.00 11.65 74 ARG C O 1
ATOM 3029 N N . ALA C 1 82 ? 16.814 13.399 -10.467 1.00 11.82 75 ALA C N 1
ATOM 3030 C CA . ALA C 1 82 ? 17.501 14.337 -11.339 1.00 12.52 75 ALA C CA 1
ATOM 3031 C C . ALA C 1 82 ? 17.759 15.646 -10.598 1.00 12.52 75 ALA C C 1
ATOM 3032 O O . ALA C 1 82 ? 18.832 16.228 -10.722 1.00 13.68 75 ALA C O 1
ATOM 3034 N N . LEU C 1 83 ? 16.815 16.084 -9.768 1.00 13.05 76 LEU C N 1
ATOM 3035 C CA . LEU C 1 83 ? 17.059 17.286 -8.968 1.00 13.93 76 LEU C CA 1
ATOM 3036 C C . LEU C 1 83 ? 18.201 17.086 -7.984 1.00 12.69 76 LEU C C 1
ATOM 3037 O O . LEU C 1 83 ? 19.058 17.967 -7.835 1.00 12.97 76 LEU C O 1
ATOM 3042 N N . LEU C 1 84 ? 18.216 15.929 -7.316 1.00 10.99 77 LEU C N 1
ATOM 3043 C CA . LEU C 1 84 ? 19.281 15.643 -6.353 1.00 10.52 77 LEU C CA 1
ATOM 3044 C C . LEU C 1 84 ? 20.650 15.636 -7.074 1.00 10.78 77 LEU C C 1
ATOM 3045 O O . LEU C 1 84 ? 21.642 16.176 -6.549 1.00 12.33 77 LEU C O 1
ATOM 3050 N N . ARG C 1 85 ? 20.719 15.034 -8.261 1.00 11.54 78 ARG C N 1
ATOM 3051 C CA . ARG C 1 85 ? 22.001 15.006 -8.977 1.00 12.32 78 ARG C CA 1
ATOM 3052 C C . ARG C 1 85 ? 22.460 16.426 -9.341 1.00 12.78 78 ARG C C 1
ATOM 3053 O O . ARG C 1 85 ? 23.661 16.739 -9.296 1.00 13.09 78 ARG C O 1
ATOM 3061 N N . HIS C 1 86 ? 21.515 17.293 -9.696 1.00 12.64 79 HIS C N 1
ATOM 3062 C CA . HIS C 1 86 ? 21.862 18.679 -9.961 1.00 12.76 79 HIS C CA 1
ATOM 3063 C C . HIS C 1 86 ? 22.358 19.398 -8.688 1.00 12.14 79 HIS C C 1
ATOM 3064 O O . HIS C 1 86 ? 23.310 20.185 -8.742 1.00 12.73 79 HIS C O 1
ATOM 3071 N N . VAL C 1 87 ? 21.734 19.096 -7.553 1.00 12.19 80 VAL C N 1
ATOM 3072 C CA . VAL C 1 87 ? 22.195 19.648 -6.280 1.00 11.75 80 VAL C CA 1
ATOM 3073 C C . VAL C 1 87 ? 23.621 19.175 -5.982 1.00 11.34 80 VAL C C 1
ATOM 3074 O O . VAL C 1 87 ? 24.479 19.966 -5.583 1.00 11.85 80 VAL C O 1
ATOM 3078 N N . VAL C 1 88 ? 23.896 17.890 -6.206 1.00 10.89 81 VAL C N 1
ATOM 3079 C CA . VAL C 1 88 ? 25.237 17.372 -5.961 1.00 11.33 81 VAL C CA 1
ATOM 3080 C C . VAL C 1 88 ? 26.269 18.121 -6.836 1.00 12.34 81 VAL C C 1
ATOM 3081 O O . VAL C 1 88 ? 27.366 18.479 -6.365 1.00 12.24 81 VAL C O 1
ATOM 3085 N N . ALA C 1 89 ? 25.901 18.406 -8.087 1.00 12.56 82 ALA C N 1
ATOM 3086 C CA . ALA C 1 89 ? 26.806 19.126 -8.995 1.00 13.31 82 ALA C CA 1
ATOM 3087 C C . ALA C 1 89 ? 27.066 20.558 -8.532 1.00 13.50 82 ALA C C 1
ATOM 3088 O O . ALA C 1 89 ? 28.215 21.035 -8.605 1.00 14.76 82 ALA C O 1
ATOM 3090 N N . ILE C 1 90 ? 26.040 21.276 -8.075 1.00 13.61 83 ILE C N 1
ATOM 3091 C CA A ILE C 1 90 ? 26.175 22.648 -7.579 0.58 14.00 83 ILE C CA 1
ATOM 3092 C CA B ILE C 1 90 ? 26.367 22.653 -7.708 0.42 13.57 83 ILE C CA 1
ATOM 3093 C C . ILE C 1 90 ? 27.098 22.709 -6.359 1.00 13.34 83 ILE C C 1
ATOM 3094 O O . ILE C 1 90 ? 27.921 23.597 -6.187 1.00 14.71 83 ILE C O 1
ATOM 3103 N N . VAL C 1 91 ? 26.885 21.751 -5.460 1.00 12.12 84 VAL C N 1
ATOM 3104 C CA . VAL C 1 91 ? 27.662 21.672 -4.240 1.00 12.31 84 VAL C CA 1
ATOM 3105 C C . VAL C 1 91 ? 29.116 21.302 -4.572 1.00 12.47 84 VAL C C 1
ATOM 3106 O O . VAL C 1 91 ? 30.063 21.833 -3.962 1.00 12.45 84 VAL C O 1
ATOM 3110 N N . ALA C 1 92 ? 29.305 20.445 -5.567 1.00 13.04 85 ALA C N 1
ATOM 3111 C CA . ALA C 1 92 ? 30.673 20.083 -5.993 1.00 14.49 85 ALA C CA 1
ATOM 3112 C C . ALA C 1 92 ? 31.415 21.276 -6.589 1.00 15.00 85 ALA C C 1
ATOM 3113 O O . ALA C 1 92 ? 32.616 21.451 -6.343 1.00 15.63 85 ALA C O 1
ATOM 3115 N N . GLU C 1 93 ? 30.705 22.108 -7.359 1.00 16.24 86 GLU C N 1
ATOM 3116 C CA . GLU C 1 93 ? 31.279 23.305 -7.981 1.00 17.77 86 GLU C CA 1
ATOM 3117 C C . GLU C 1 93 ? 31.793 24.261 -6.904 1.00 17.07 86 GLU C C 1
ATOM 3118 O O . GLU C 1 93 ? 32.824 24.934 -7.066 1.00 18.43 86 GLU C O 1
ATOM 3124 N N . LYS C 1 94 ? 31.077 24.289 -5.781 1.00 16.32 87 LYS C N 1
ATOM 3125 C CA . LYS C 1 94 ? 31.459 25.136 -4.652 1.00 17.63 87 LYS C CA 1
ATOM 3126 C C . LYS C 1 94 ? 32.598 24.516 -3.821 1.00 18.20 87 LYS C C 1
ATOM 3127 O O . LYS C 1 94 ? 33.159 25.168 -2.943 1.00 20.54 87 LYS C O 1
ATOM 3133 N N . GLY C 1 95 ? 32.960 23.271 -4.113 1.00 17.05 88 GLY C N 1
ATOM 3134 C CA . GLY C 1 95 ? 34.137 22.674 -3.517 1.00 16.53 88 GLY C CA 1
ATOM 3135 C C . GLY C 1 95 ? 33.891 21.555 -2.527 1.00 16.53 88 GLY C C 1
ATOM 3136 O O . GLY C 1 95 ? 34.819 21.156 -1.813 1.00 17.24 88 GLY C O 1
ATOM 3137 N N . TRP C 1 96 ? 32.670 21.019 -2.503 1.00 14.79 89 TRP C N 1
ATOM 3138 C CA . TRP C 1 96 ? 32.283 20.047 -1.477 1.00 13.88 89 TRP C CA 1
ATOM 3139 C C . TRP C 1 96 ? 31.800 18.739 -2.082 1.00 13.43 89 TRP C C 1
ATOM 3140 O O . TRP C 1 96 ? 31.067 18.753 -3.075 1.00 14.76 89 TRP C O 1
ATOM 3151 N N . LYS C 1 97 ? 32.177 17.620 -1.457 1.00 14.09 90 LYS C N 1
ATOM 3152 C CA . LYS C 1 97 ? 31.614 16.306 -1.801 1.00 13.40 90 LYS C CA 1
ATOM 3153 C C . LYS C 1 97 ? 30.954 15.704 -0.565 1.00 12.80 90 LYS C C 1
ATOM 3154 O O . LYS C 1 97 ? 31.166 16.161 0.549 1.00 12.96 90 LYS C O 1
ATOM 3160 N N . VAL C 1 98 ? 30.164 14.664 -0.763 1.00 12.41 91 VAL C N 1
ATOM 3161 C CA . VAL C 1 98 ? 29.484 14.029 0.358 1.00 12.06 91 VAL C CA 1
ATOM 3162 C C . VAL C 1 98 ? 30.435 13.146 1.160 1.00 11.59 91 VAL C C 1
ATOM 3163 O O . VAL C 1 98 ? 31.095 12.262 0.591 1.00 13.17 91 VAL C O 1
ATOM 3167 N N . GLY C 1 99 ? 30.495 13.376 2.477 1.00 10.77 92 GLY C N 1
ATOM 3168 C CA . GLY C 1 99 ? 31.116 12.428 3.389 1.00 10.79 92 GLY C CA 1
ATOM 3169 C C . GLY C 1 99 ? 30.148 11.321 3.747 1.00 9.60 92 GLY C C 1
ATOM 3170 O O . GLY C 1 99 ? 30.409 10.140 3.483 1.00 10.90 92 GLY C O 1
ATOM 3171 N N . ASN C 1 100 ? 29.043 11.669 4.396 1.00 8.92 93 ASN C N 1
ATOM 3172 C CA . ASN C 1 100 ? 27.983 10.667 4.608 1.00 8.87 93 ASN C CA 1
ATOM 3173 C C . ASN C 1 100 ? 26.648 11.376 4.803 1.00 9.44 93 ASN C C 1
ATOM 3174 O O . ASN C 1 100 ? 26.611 12.581 5.086 1.00 9.19 93 ASN C O 1
ATOM 3179 N N . VAL C 1 101 ? 25.562 10.629 4.611 1.00 8.80 94 VAL C N 1
ATOM 3180 C CA . VAL C 1 101 ? 24.227 11.136 4.903 1.00 7.92 94 VAL C CA 1
ATOM 3181 C C . VAL C 1 101 ? 23.466 10.134 5.740 1.00 8.08 94 VAL C C 1
ATOM 3182 O O . VAL C 1 101 ? 23.728 8.922 5.666 1.00 8.16 94 VAL C O 1
ATOM 3186 N N . ASP C 1 102 ? 22.529 10.643 6.539 1.00 8.43 95 ASP C N 1
ATOM 3187 C CA . ASP C 1 102 ? 21.655 9.820 7.378 1.00 7.84 95 ASP C CA 1
ATOM 3188 C C . ASP C 1 102 ? 20.280 10.458 7.334 1.00 8.48 95 ASP C C 1
ATOM 3189 O O . ASP C 1 102 ? 20.162 11.674 7.427 1.00 11.66 95 ASP C O 1
ATOM 3194 N N . ALA C 1 103 ? 19.238 9.659 7.178 1.00 8.48 96 ALA C N 1
ATOM 3195 C CA . ALA C 1 103 ? 17.897 10.225 7.037 1.00 8.63 96 ALA C CA 1
ATOM 3196 C C . ALA C 1 103 ? 16.907 9.371 7.788 1.00 8.78 96 ALA C C 1
ATOM 3197 O O . ALA C 1 103 ? 17.160 8.172 7.965 1.00 10.58 96 ALA C O 1
ATOM 3199 N N . THR C 1 104 ? 15.803 9.991 8.216 1.00 7.83 97 THR C N 1
ATOM 3200 C CA . THR C 1 104 ? 14.750 9.289 8.935 1.00 8.54 97 THR C CA 1
ATOM 3201 C C . THR C 1 104 ? 13.418 9.617 8.285 1.00 8.68 97 THR C C 1
ATOM 3202 O O . THR C 1 104 ? 13.037 10.787 8.232 1.00 8.82 97 THR C O 1
ATOM 3206 N N . ILE C 1 105 ? 12.736 8.579 7.804 1.00 8.44 98 ILE C N 1
ATOM 3207 C CA . ILE C 1 105 ? 11.386 8.688 7.271 1.00 8.53 98 ILE C CA 1
ATOM 3208 C C . ILE C 1 105 ? 10.440 8.597 8.450 1.00 8.58 98 ILE C C 1
ATOM 3209 O O . ILE C 1 105 ? 10.447 7.584 9.144 1.00 10.56 98 ILE C O 1
ATOM 3214 N N . VAL C 1 106 ? 9.616 9.632 8.665 1.00 8.15 99 VAL C N 1
ATOM 3215 C CA . VAL C 1 106 ? 8.648 9.634 9.770 1.00 8.34 99 VAL C CA 1
ATOM 3216 C C . VAL C 1 106 ? 7.273 9.399 9.176 1.00 9.51 99 VAL C C 1
ATOM 3217 O O . VAL C 1 106 ? 6.688 10.271 8.542 1.00 9.87 99 VAL C O 1
ATOM 3221 N N . ALA C 1 107 ? 6.765 8.190 9.347 1.00 10.21 100 ALA C N 1
ATOM 3222 C CA . ALA C 1 107 ? 5.536 7.785 8.675 1.00 10.46 100 ALA C CA 1
ATOM 3223 C C . ALA C 1 107 ? 4.856 6.677 9.461 1.00 10.67 100 ALA C C 1
ATOM 3224 O O . ALA C 1 107 ? 5.515 5.743 9.910 1.00 11.23 100 ALA C O 1
ATOM 3226 N N . GLN C 1 108 ? 3.530 6.761 9.595 1.00 10.20 101 GLN C N 1
ATOM 3227 C CA . GLN C 1 108 ? 2.805 5.751 10.340 1.00 11.11 101 GLN C CA 1
ATOM 3228 C C . GLN C 1 108 ? 2.571 4.548 9.442 1.00 12.51 101 GLN C C 1
ATOM 3229 O O . GLN C 1 108 ? 2.506 3.407 9.918 1.00 14.87 101 GLN C O 1
ATOM 3235 N N . ALA C 1 109 ? 2.480 4.822 8.141 1.00 12.24 102 ALA C N 1
ATOM 3236 C CA . ALA C 1 109 ? 2.185 3.839 7.108 1.00 12.72 102 ALA C CA 1
ATOM 3237 C C . ALA C 1 109 ? 2.546 4.495 5.774 1.00 11.67 102 ALA C C 1
ATOM 3238 O O . ALA C 1 109 ? 2.564 5.722 5.682 1.00 12.45 102 ALA C O 1
ATOM 3240 N N . PRO C 1 110 ? 2.850 3.698 4.741 1.00 11.86 103 PRO C N 1
ATOM 3241 C CA . PRO C 1 110 ? 3.065 2.254 4.760 1.00 12.90 103 PRO C CA 1
ATOM 3242 C C . PRO C 1 110 ? 4.399 1.891 5.432 1.00 12.17 103 PRO C C 1
ATOM 3243 O O . PRO C 1 110 ? 5.176 2.787 5.812 1.00 12.45 103 PRO C O 1
ATOM 3247 N N . LYS C 1 111 ? 4.675 0.595 5.555 1.00 13.25 104 LYS C N 1
ATOM 3248 C CA . LYS C 1 111 ? 5.950 0.145 6.114 1.00 13.38 104 LYS C CA 1
ATOM 3249 C C . LYS C 1 111 ? 7.068 0.439 5.117 1.00 11.66 104 LYS C C 1
ATOM 3250 O O . LYS C 1 111 ? 6.919 0.180 3.924 1.00 12.58 104 LYS C O 1
ATOM 3252 N N . MET C 1 112 ? 8.180 0.994 5.608 1.00 11.83 105 MET C N 1
ATOM 3253 C CA . MET C 1 112 ? 9.314 1.349 4.764 1.00 12.03 105 MET C CA 1
ATOM 3254 C C . MET C 1 112 ? 10.358 0.262 4.660 1.00 12.83 105 MET C C 1
ATOM 3255 O O . MET C 1 112 ? 11.089 0.211 3.696 1.00 12.32 105 MET C O 1
ATOM 3260 N N . ALA C 1 113 ? 10.406 -0.617 5.645 1.00 13.42 106 ALA C N 1
ATOM 3261 C CA . ALA C 1 113 ? 11.500 -1.600 5.778 1.00 14.02 106 ALA C CA 1
ATOM 3262 C C . ALA C 1 113 ? 11.885 -2.373 4.496 1.00 14.80 106 ALA C C 1
ATOM 3263 O O . ALA C 1 113 ? 13.081 -2.469 4.190 1.00 14.84 106 ALA C O 1
ATOM 3265 N N . PRO C 1 114 ? 10.900 -2.904 3.741 1.00 16.42 107 PRO C N 1
ATOM 3266 C CA . PRO C 1 114 ? 11.286 -3.708 2.574 1.00 17.52 107 PRO C CA 1
ATOM 3267 C C . PRO C 1 114 ? 11.942 -2.911 1.468 1.00 15.82 107 PRO C C 1
ATOM 3268 O O . PRO C 1 114 ? 12.486 -3.518 0.539 1.00 17.05 107 PRO C O 1
ATOM 3272 N N . HIS C 1 115 ? 11.899 -1.579 1.570 1.00 13.20 108 HIS C N 1
ATOM 3273 C CA . HIS C 1 115 ? 12.345 -0.706 0.498 1.00 12.69 108 HIS C CA 1
ATOM 3274 C C . HIS C 1 115 ? 13.667 -0.019 0.801 1.00 12.34 108 HIS C C 1
ATOM 3275 O O . HIS C 1 115 ? 14.267 0.589 -0.089 1.00 12.83 108 HIS C O 1
ATOM 3282 N N . ILE C 1 116 ? 14.111 -0.097 2.057 1.00 11.95 109 ILE C N 1
ATOM 3283 C CA . ILE C 1 116 ? 15.247 0.695 2.535 1.00 12.17 109 ILE C CA 1
ATOM 3284 C C . ILE C 1 116 ? 16.520 0.423 1.734 1.00 11.37 109 ILE C C 1
ATOM 3285 O O . ILE C 1 116 ? 17.207 1.347 1.299 1.00 10.72 109 ILE C O 1
ATOM 3290 N N . GLU C 1 117 ? 16.847 -0.845 1.521 1.00 12.01 110 GLU C N 1
ATOM 3291 C CA . GLU C 1 117 ? 18.117 -1.135 0.859 1.00 12.05 110 GLU C CA 1
ATOM 3292 C C . GLU C 1 117 ? 18.103 -0.654 -0.586 1.00 12.32 110 GLU C C 1
ATOM 3293 O O . GLU C 1 117 ? 19.125 -0.161 -1.077 1.00 12.42 110 GLU C O 1
ATOM 3299 N N . THR C 1 118 ? 16.956 -0.768 -1.260 1.00 12.01 111 THR C N 1
ATOM 3300 C CA . THR C 1 118 ? 16.847 -0.247 -2.617 1.00 12.25 111 THR C CA 1
ATOM 3301 C C . THR C 1 118 ? 17.053 1.271 -2.638 1.00 11.31 111 THR C C 1
ATOM 3302 O O . THR C 1 118 ? 17.789 1.777 -3.479 1.00 12.44 111 THR C O 1
ATOM 3306 N N . MET C 1 119 ? 16.433 1.990 -1.706 1.00 11.25 112 MET C N 1
ATOM 3307 C CA . MET C 1 119 ? 16.639 3.436 -1.578 1.00 10.89 112 MET C CA 1
ATOM 3308 C C . MET C 1 119 ? 18.120 3.768 -1.404 1.00 10.64 112 MET C C 1
ATOM 3309 O O . MET C 1 119 ? 18.634 4.705 -2.004 1.00 11.08 112 MET C O 1
ATOM 3314 N N . ARG C 1 120 ? 18.779 3.039 -0.506 1.00 9.79 113 ARG C N 1
ATOM 3315 C CA . ARG C 1 120 ? 20.194 3.347 -0.238 1.00 10.38 113 ARG C CA 1
ATOM 3316 C C . ARG C 1 120 ? 21.022 3.264 -1.515 1.00 11.46 113 ARG C C 1
ATOM 3317 O O . ARG C 1 120 ? 21.916 4.096 -1.741 1.00 11.17 113 ARG C O 1
ATOM 3325 N N . GLY C 1 121 ? 20.754 2.246 -2.330 1.00 11.52 114 GLY C N 1
ATOM 3326 C CA . GLY C 1 121 ? 21.499 2.061 -3.560 1.00 12.26 114 GLY C CA 1
ATOM 3327 C C . GLY C 1 121 ? 21.303 3.203 -4.542 1.00 12.10 114 GLY C C 1
ATOM 3328 O O . GLY C 1 121 ? 22.268 3.680 -5.169 1.00 13.25 114 GLY C O 1
ATOM 3329 N N . LEU C 1 122 ? 20.052 3.639 -4.704 1.00 10.64 115 LEU C N 1
ATOM 3330 C CA . LEU C 1 122 ? 19.770 4.729 -5.627 1.00 11.26 115 LEU C CA 1
ATOM 3331 C C . LEU C 1 122 ? 20.346 6.054 -5.108 1.00 10.79 115 LEU C C 1
ATOM 3332 O O . LEU C 1 122 ? 20.933 6.810 -5.894 1.00 11.79 115 LEU C O 1
ATOM 3337 N N . ILE C 1 123 ? 20.171 6.339 -3.808 1.00 10.52 116 ILE C N 1
ATOM 3338 C CA . ILE C 1 123 ? 20.706 7.561 -3.212 1.00 10.23 116 ILE C CA 1
ATOM 3339 C C . ILE C 1 123 ? 22.220 7.577 -3.385 1.00 11.10 116 ILE C C 1
ATOM 3340 O O . ILE C 1 123 ? 22.798 8.607 -3.749 1.00 11.05 116 ILE C O 1
ATOM 3345 N N . ALA C 1 124 ? 22.879 6.454 -3.113 1.00 11.29 117 ALA C N 1
ATOM 3346 C CA . ALA C 1 124 ? 24.354 6.414 -3.232 1.00 10.84 117 ALA C CA 1
ATOM 3347 C C . ALA C 1 124 ? 24.809 6.720 -4.662 1.00 11.64 117 ALA C C 1
ATOM 3348 O O . ALA C 1 124 ? 25.758 7.505 -4.874 1.00 12.79 117 ALA C O 1
ATOM 3350 N N . GLU C 1 125 ? 24.100 6.168 -5.647 1.00 12.59 118 GLU C N 1
ATOM 3351 C CA . GLU C 1 125 ? 24.408 6.445 -7.048 1.00 14.55 118 GLU C CA 1
ATOM 3352 C C . GLU C 1 125 ? 24.253 7.949 -7.353 1.00 13.78 118 GLU C C 1
ATOM 3353 O O . GLU C 1 125 ? 25.109 8.569 -7.987 1.00 15.92 118 GLU C O 1
ATOM 3359 N N . ASP C 1 126 ? 23.162 8.533 -6.868 1.00 12.39 119 ASP C N 1
ATOM 3360 C CA . ASP C 1 126 ? 22.909 9.943 -7.147 1.00 12.14 119 ASP C CA 1
ATOM 3361 C C . ASP C 1 126 ? 23.885 10.887 -6.451 1.00 13.02 119 ASP C C 1
ATOM 3362 O O . ASP C 1 126 ? 24.176 11.964 -6.977 1.00 13.78 119 ASP C O 1
ATOM 3367 N N . LEU C 1 127 ? 24.369 10.474 -5.280 1.00 11.94 120 LEU C N 1
ATOM 3368 C CA . LEU C 1 127 ? 25.324 11.262 -4.509 1.00 11.86 120 LEU C CA 1
ATOM 3369 C C . LEU C 1 127 ? 26.775 11.033 -4.938 1.00 13.52 120 LEU C C 1
ATOM 3370 O O . LEU C 1 127 ? 27.672 11.765 -4.494 1.00 14.74 120 LEU C O 1
ATOM 3375 N N . GLY C 1 128 ? 27.025 10.003 -5.745 1.00 13.70 121 GLY C N 1
ATOM 3376 C CA . GLY C 1 128 ? 28.394 9.677 -6.135 1.00 15.05 121 GLY C CA 1
ATOM 3377 C C . GLY C 1 128 ? 29.250 9.049 -5.035 1.00 14.82 121 GLY C C 1
ATOM 3378 O O . GLY C 1 128 ? 30.468 9.226 -4.997 1.00 16.56 121 GLY C O 1
ATOM 3379 N N . VAL C 1 129 ? 28.613 8.299 -4.144 1.00 14.21 122 VAL C N 1
ATOM 3380 C CA . VAL C 1 129 ? 29.306 7.691 -3.037 1.00 13.34 122 VAL C CA 1
ATOM 3381 C C . VAL C 1 129 ? 29.029 6.191 -2.976 1.00 13.39 122 VAL C C 1
ATOM 3382 O O . VAL C 1 129 ? 28.150 5.665 -3.677 1.00 13.98 122 VAL C O 1
ATOM 3386 N N . ALA C 1 130 ? 29.783 5.511 -2.117 1.00 13.90 123 ALA C N 1
ATOM 3387 C CA . ALA C 1 130 ? 29.524 4.110 -1.814 1.00 13.31 123 ALA C CA 1
ATOM 3388 C C . ALA C 1 130 ? 28.256 3.974 -0.958 1.00 12.78 123 ALA C C 1
ATOM 3389 O O . ALA C 1 130 ? 27.903 4.869 -0.173 1.00 12.84 123 ALA C O 1
ATOM 3391 N N . VAL C 1 131 ? 27.581 2.828 -1.072 1.00 13.01 124 VAL C N 1
ATOM 3392 C CA . VAL C 1 131 ? 26.384 2.587 -0.265 1.00 13.16 124 VAL C CA 1
ATOM 3393 C C . VAL C 1 131 ? 26.675 2.728 1.226 1.00 11.86 124 VAL C C 1
ATOM 3394 O O . VAL C 1 131 ? 25.807 3.191 1.992 1.00 12.09 124 VAL C O 1
ATOM 3398 N N . ASP C 1 132 ? 27.881 2.367 1.677 1.00 12.54 125 ASP C N 1
ATOM 3399 C CA A ASP C 1 132 ? 28.233 2.493 3.093 0.62 12.29 125 ASP C CA 1
ATOM 3400 C CA B ASP C 1 132 ? 28.114 2.473 3.121 0.38 13.21 125 ASP C CA 1
ATOM 3401 C C . ASP C 1 132 ? 28.306 3.922 3.611 1.00 11.94 125 ASP C C 1
ATOM 3402 O O . ASP C 1 132 ? 28.503 4.138 4.808 1.00 12.81 125 ASP C O 1
ATOM 3411 N N . GLN C 1 133 ? 28.178 4.901 2.714 1.00 10.52 126 GLN C N 1
ATOM 3412 C CA . GLN C 1 133 ? 28.129 6.320 3.118 1.00 10.57 126 GLN C CA 1
ATOM 3413 C C . GLN C 1 133 ? 26.691 6.859 3.223 1.00 10.03 126 GLN C C 1
ATOM 3414 O O . GLN C 1 133 ? 26.476 8.043 3.476 1.00 9.58 126 GLN C O 1
ATOM 3420 N N . VAL C 1 134 ? 25.706 5.980 3.052 1.00 10.08 127 VAL C N 1
ATOM 3421 C CA . VAL C 1 134 ? 24.278 6.357 3.032 1.00 9.40 127 VAL C CA 1
ATOM 3422 C C . VAL C 1 134 ? 23.505 5.513 4.039 1.00 9.24 127 VAL C C 1
ATOM 3423 O O . VAL C 1 134 ? 23.540 4.272 3.966 1.00 9.98 127 VAL C O 1
ATOM 3427 N N . ASN C 1 135 ? 22.783 6.167 4.946 1.00 8.65 128 ASN C N 1
ATOM 3428 C CA . ASN C 1 135 ? 21.888 5.450 5.848 1.00 8.45 128 ASN C CA 1
ATOM 3429 C C . ASN C 1 135 ? 20.481 6.000 5.723 1.00 8.01 128 ASN C C 1
ATOM 3430 O O . ASN C 1 135 ? 20.313 7.231 5.706 1.00 7.96 128 ASN C O 1
ATOM 3435 N N . VAL C 1 136 ? 19.495 5.106 5.636 1.00 8.39 129 VAL C N 1
ATOM 3436 C CA . VAL C 1 136 ? 18.085 5.486 5.688 1.00 8.42 129 VAL C CA 1
ATOM 3437 C C . VAL C 1 136 ? 17.407 4.650 6.756 1.00 9.67 129 VAL C C 1
ATOM 3438 O O . VAL C 1 136 ? 17.575 3.423 6.799 1.00 10.65 129 VAL C O 1
ATOM 3442 N N . LYS C 1 137 ? 16.642 5.298 7.619 1.00 9.48 130 LYS C N 1
ATOM 3443 C CA . LYS C 1 137 ? 15.853 4.560 8.586 1.00 10.52 130 LYS C CA 1
ATOM 3444 C C . LYS C 1 137 ? 14.458 5.146 8.629 1.00 9.90 130 LYS C C 1
ATOM 3445 O O . LYS C 1 137 ? 14.170 6.164 7.997 1.00 8.83 130 LYS C O 1
ATOM 3451 N N . ALA C 1 138 ? 13.590 4.493 9.385 1.00 11.68 131 ALA C N 1
ATOM 3452 C CA . ALA C 1 138 ? 12.221 4.926 9.468 1.00 13.08 131 ALA C CA 1
ATOM 3453 C C . ALA C 1 138 ? 11.730 4.809 10.880 1.00 15.20 131 ALA C C 1
ATOM 3454 O O . ALA C 1 138 ? 12.235 4.007 11.666 1.00 18.05 131 ALA C O 1
ATOM 3456 N N . THR C 1 139 ? 10.743 5.620 11.210 1.00 12.97 132 THR C N 1
ATOM 3457 C CA . THR C 1 139 ? 10.118 5.504 12.512 1.00 13.25 132 THR C CA 1
ATOM 3458 C C . THR C 1 139 ? 8.670 5.972 12.447 1.00 12.76 132 THR C C 1
ATOM 3459 O O . THR C 1 139 ? 8.301 6.794 11.599 1.00 12.92 132 THR C O 1
ATOM 3463 N N . THR C 1 140 ? 7.845 5.438 13.341 1.00 13.83 133 THR C N 1
ATOM 3464 C CA . THR C 1 140 ? 6.513 5.994 13.519 1.00 13.19 133 THR C CA 1
ATOM 3465 C C . THR C 1 140 ? 6.547 6.946 14.702 1.00 13.13 133 THR C C 1
ATOM 3466 O O . THR C 1 140 ? 7.514 6.982 15.462 1.00 14.82 133 THR C O 1
ATOM 3470 N N . THR C 1 141 ? 5.484 7.721 14.862 1.00 12.33 134 THR C N 1
ATOM 3471 C CA . THR C 1 141 ? 5.307 8.502 16.081 1.00 12.69 134 THR C CA 1
ATOM 3472 C C . THR C 1 141 ? 4.198 7.891 16.956 1.00 13.72 134 THR C C 1
ATOM 3473 O O . THR C 1 141 ? 3.536 8.607 17.698 1.00 13.96 134 THR C O 1
ATOM 3477 N N . GLU C 1 142 ? 3.992 6.575 16.836 1.00 13.44 135 GLU C N 1
ATOM 3478 C CA . GLU C 1 142 ? 3.062 5.840 17.704 1.00 14.87 135 GLU C CA 1
ATOM 3479 C C . GLU C 1 142 ? 1.655 6.463 17.678 1.00 13.74 135 GLU C C 1
ATOM 3480 O O . GLU C 1 142 ? 0.995 6.612 18.711 1.00 14.30 135 GLU C O 1
ATOM 3486 N N . ARG C 1 143 ? 1.227 6.828 16.471 1.00 12.93 136 ARG C N 1
ATOM 3487 C CA . ARG C 1 143 ? -0.105 7.403 16.172 1.00 13.61 136 ARG C CA 1
ATOM 3488 C C . ARG C 1 143 ? -0.317 8.813 16.741 1.00 13.30 136 ARG C C 1
ATOM 3489 O O . ARG C 1 143 ? -1.451 9.305 16.786 1.00 15.22 136 ARG C O 1
ATOM 3497 N N . LEU C 1 144 ? 0.780 9.492 17.086 1.00 12.16 137 LEU C N 1
ATOM 3498 C CA . LEU C 1 144 ? 0.713 10.883 17.574 1.00 11.81 137 LEU C CA 1
ATOM 3499 C C . LEU C 1 144 ? 1.081 11.878 16.480 1.00 11.93 137 LEU C C 1
ATOM 3500 O O . LEU C 1 144 ? 1.909 11.581 15.609 1.00 12.23 137 LEU C O 1
ATOM 3505 N N . GLY C 1 145 ? 0.493 13.066 16.536 1.00 12.46 138 GLY C N 1
ATOM 3506 C CA . GLY C 1 145 ? 0.858 14.116 15.598 1.00 12.30 138 GLY C CA 1
ATOM 3507 C C . GLY C 1 145 ? 0.327 13.870 14.193 1.00 12.44 138 GLY C C 1
ATOM 3508 O O . GLY C 1 145 ? -0.410 12.900 13.936 1.00 12.15 138 GLY C O 1
ATOM 3509 N N . PHE C 1 146 ? 0.699 14.755 13.270 1.00 12.00 139 PHE C N 1
ATOM 3510 C CA . PHE C 1 146 ? 0.135 14.652 11.929 1.00 11.34 139 PHE C CA 1
ATOM 3511 C C . PHE C 1 146 ? 0.629 13.409 11.206 1.00 10.99 139 PHE C C 1
ATOM 3512 O O . PHE C 1 146 ? -0.131 12.836 10.412 1.00 11.74 139 PHE C O 1
ATOM 3520 N N . THR C 1 147 ? 1.837 12.925 11.499 1.00 10.43 140 THR C N 1
ATOM 3521 C CA . THR C 1 147 ? 2.227 11.684 10.846 1.00 12.06 140 THR C CA 1
ATOM 3522 C C . THR C 1 147 ? 1.479 10.522 11.486 1.00 11.73 140 THR C C 1
ATOM 3523 O O . THR C 1 147 ? 1.065 9.593 10.789 1.00 12.30 140 THR C O 1
ATOM 3527 N N . GLY C 1 148 ? 1.273 10.575 12.806 1.00 11.17 141 GLY C N 1
ATOM 3528 C CA . GLY C 1 148 ? 0.588 9.499 13.499 1.00 11.71 141 GLY C CA 1
ATOM 3529 C C . GLY C 1 148 ? -0.868 9.373 13.092 1.00 12.33 141 GLY C C 1
ATOM 3530 O O . GLY C 1 148 ? -1.399 8.260 13.092 1.00 14.05 141 GLY C O 1
ATOM 3531 N N . ARG C 1 149 ? -1.503 10.502 12.744 1.00 12.13 142 ARG C N 1
ATOM 3532 C CA . ARG C 1 149 ? -2.891 10.513 12.261 1.00 12.58 142 ARG C CA 1
ATOM 3533 C C . ARG C 1 149 ? -2.973 10.197 10.761 1.00 12.89 142 ARG C C 1
ATOM 3534 O O . ARG C 1 149 ? -4.050 10.287 10.180 1.00 13.87 142 ARG C O 1
ATOM 3542 N N . GLU C 1 150 ? -1.841 9.834 10.146 1.00 13.52 143 GLU C N 1
ATOM 3543 C CA . GLU C 1 150 ? -1.761 9.515 8.709 1.00 13.85 143 GLU C CA 1
ATOM 3544 C C . GLU C 1 150 ? -2.232 10.661 7.822 1.00 12.63 143 GLU C C 1
ATOM 3545 O O . GLU C 1 150 ? -2.887 10.448 6.802 1.00 13.55 143 GLU C O 1
ATOM 3551 N N . GLU C 1 151 ? -1.842 11.880 8.181 1.00 11.20 144 GLU C N 1
ATOM 3552 C CA . GLU C 1 151 ? -2.177 13.058 7.387 1.00 11.51 144 GLU C CA 1
ATOM 3553 C C . GLU C 1 151 ? -1.072 13.377 6.390 1.00 11.27 144 GLU C C 1
ATOM 3554 O O . GLU C 1 151 ? -1.311 14.031 5.384 1.00 11.34 144 GLU C O 1
ATOM 3560 N N . GLY C 1 152 ? 0.155 12.958 6.690 1.00 10.80 145 GLY C N 1
ATOM 3561 C CA . GLY C 1 152 ? 1.270 13.202 5.797 1.00 10.70 145 GLY C CA 1
ATOM 3562 C C . GLY C 1 152 ? 2.510 12.460 6.268 1.00 10.08 145 GLY C C 1
ATOM 3563 O O . GLY C 1 152 ? 2.453 11.690 7.247 1.00 10.58 145 GLY C O 1
ATOM 3564 N N . ILE C 1 153 ? 3.624 12.673 5.554 1.00 9.25 146 ILE C N 1
ATOM 3565 C CA . ILE C 1 153 ? 4.901 12.040 5.850 1.00 8.52 146 ILE C CA 1
ATOM 3566 C C . ILE C 1 153 ? 5.946 13.128 5.981 1.00 8.91 146 ILE C C 1
ATOM 3567 O O . ILE C 1 153 ? 5.930 14.114 5.214 1.00 10.79 146 ILE C O 1
ATOM 3572 N N . ALA C 1 154 ? 6.847 12.967 6.948 1.00 8.57 147 ALA C N 1
ATOM 3573 C CA . ALA C 1 154 ? 7.953 13.919 7.146 1.00 9.14 147 ALA C CA 1
ATOM 3574 C C . ALA C 1 154 ? 9.278 13.180 7.006 1.00 8.21 147 ALA C C 1
ATOM 3575 O O . ALA C 1 154 ? 9.356 11.970 7.269 1.00 9.60 147 ALA C O 1
ATOM 3577 N N . VAL C 1 155 ? 10.332 13.905 6.626 1.00 8.12 148 VAL C N 1
ATOM 3578 C CA . VAL C 1 155 ? 11.682 13.329 6.644 1.00 7.50 148 VAL C CA 1
ATOM 3579 C C . VAL C 1 155 ? 12.648 14.333 7.281 1.00 8.19 148 VAL C C 1
ATOM 3580 O O . VAL C 1 155 ? 12.611 15.528 6.940 1.00 9.18 148 VAL C O 1
ATOM 3584 N N . HIS C 1 156 ? 13.503 13.841 8.193 1.00 7.64 149 HIS C N 1
ATOM 3585 C CA . HIS C 1 156 ? 14.692 14.547 8.655 1.00 7.76 149 HIS C CA 1
ATOM 3586 C C . HIS C 1 156 ? 15.934 13.961 7.993 1.00 8.75 149 HIS C C 1
ATOM 3587 O O . HIS C 1 156 ? 16.127 12.752 8.067 1.00 10.95 149 HIS C O 1
ATOM 3594 N N . ALA C 1 157 ? 16.806 14.790 7.416 1.00 7.38 150 ALA C N 1
ATOM 3595 C CA . ALA C 1 157 ? 18.045 14.276 6.826 1.00 7.55 150 ALA C CA 1
ATOM 3596 C C . ALA C 1 157 ? 19.187 15.132 7.323 1.00 7.40 150 ALA C C 1
ATOM 3597 O O . ALA C 1 157 ? 19.051 16.364 7.423 1.00 8.32 150 ALA C O 1
ATOM 3599 N N . VAL C 1 158 ? 20.314 14.508 7.623 1.00 7.63 151 VAL C N 1
ATOM 3600 C CA . VAL C 1 158 ? 21.546 15.250 7.883 1.00 7.09 151 VAL C CA 1
ATOM 3601 C C . VAL C 1 158 ? 22.649 14.828 6.903 1.00 8.03 151 VAL C C 1
ATOM 3602 O O . VAL C 1 158 ? 22.680 13.669 6.446 1.00 8.54 151 VAL C O 1
ATOM 3606 N N . ALA C 1 159 ? 23.555 15.770 6.614 1.00 8.22 152 ALA C N 1
ATOM 3607 C CA . ALA C 1 159 ? 24.672 15.528 5.725 1.00 8.22 152 ALA C CA 1
ATOM 3608 C C . ALA C 1 159 ? 25.942 16.124 6.286 1.00 8.53 152 ALA C C 1
ATOM 3609 O O . ALA C 1 159 ? 25.930 17.224 6.827 1.00 10.11 152 ALA C O 1
ATOM 3611 N N . LEU C 1 160 ? 27.036 15.397 6.102 1.00 8.85 153 LEU C N 1
ATOM 3612 C CA . LEU C 1 160 ? 28.370 15.904 6.379 1.00 9.95 153 LEU C CA 1
ATOM 3613 C C . LEU C 1 160 ? 29.121 15.989 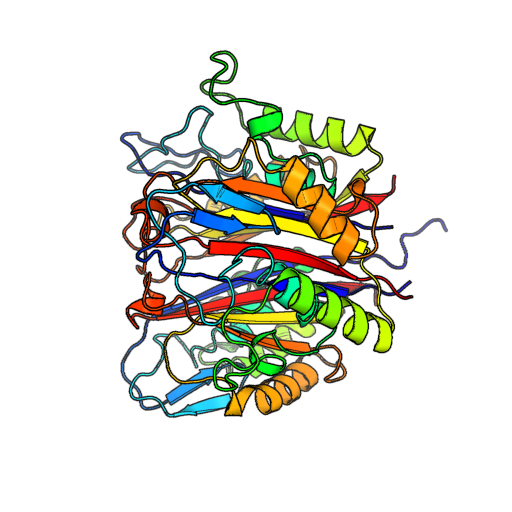5.052 1.00 10.27 153 LEU C C 1
ATOM 3614 O O . LEU C 1 160 ? 29.265 14.977 4.347 1.00 12.18 153 LEU C O 1
ATOM 3619 N N . LEU C 1 161 ? 29.541 17.196 4.692 1.00 10.43 154 LEU C N 1
ATOM 3620 C CA . LEU C 1 161 ? 30.303 17.404 3.463 1.00 10.49 154 LEU C CA 1
ATOM 3621 C C . LEU C 1 161 ? 31.776 17.499 3.783 1.00 11.82 154 LEU C C 1
ATOM 3622 O O . LEU C 1 161 ? 32.149 17.967 4.869 1.00 12.31 154 LEU C O 1
ATOM 3627 N N . MET C 1 162 ? 32.606 17.092 2.828 1.00 13.21 155 MET C N 1
ATOM 3628 C CA . MET C 1 162 ? 34.061 17.210 2.934 1.00 14.78 155 MET C CA 1
ATOM 3629 C C . MET C 1 162 ? 34.606 18.009 1.778 1.00 14.29 155 MET C C 1
ATOM 3630 O O . MET C 1 162 ? 34.052 17.981 0.679 1.00 14.08 155 MET C O 1
ATOM 3635 N N . ALA C 1 163 ? 35.704 18.708 2.014 1.00 15.84 156 ALA C N 1
ATOM 3636 C CA . ALA C 1 163 ? 36.318 19.484 0.941 1.00 18.16 156 ALA C CA 1
ATOM 3637 C C . ALA C 1 163 ? 36.801 18.545 -0.166 1.00 20.59 156 ALA C C 1
ATOM 3638 O O . ALA C 1 163 ? 37.368 17.482 0.106 1.00 21.80 156 ALA C O 1
ATOM 3640 N N . ARG C 1 164 ? 36.560 18.936 -1.413 1.00 21.77 157 ARG C N 1
ATOM 3641 C CA . ARG C 1 164 ? 37.067 18.208 -2.573 1.00 24.35 157 ARG C CA 1
ATOM 3642 C C . ARG C 1 164 ? 38.547 18.457 -2.844 1.00 27.51 157 ARG C C 1
ATOM 3643 O O . ARG C 1 164 ? 39.155 17.661 -3.558 1.00 29.91 157 ARG C O 1
#

Organism: Pseudomonas aeruginosa (strain ATCC 15692 / DSM 22644 / CIP 104116 / JCM 14847 / LMG 12228 / 1C / PRS 101 / PAO1) (NCBI:txid208964)

Solvent-accessible surface area: 18409 Å² total; per-residue (Å²): 143,69,15,9,0,0,4,0,27,17,1,17,95,29,18,185,28,118,81,2,14,0,0,21,15,167,6,106,38,82,86,6,24,82,31,63,18,44,0,0,0,0,2,18,0,0,2,16,0,1,0,0,0,0,8,44,18,11,24,41,96,59,35,46,103,119,27,106,195,45,161,50,20,78,1,46,44,16,0,112,75,0,34,57,29,3,26,148,72,30,29,103,7,7,0,1,0,1,3,0,5,8,26,26,24,155,6,78,104,46,24,104,74,0,31,28,45,1,3,125,8,6,69,26,62,65,62,44,0,2,4,6,34,30,42,4,62,147,8,9,28,8,3,114,70,64,1,0,4,0,7,0,0,0,1,0,61,52,187,99,31,16,0,0,4,0,28,18,1,19,90,28,18,183,39,97,84,2,23,0,0,24,18,139,3,88,38,82,77,8,28,74,34,50,18,42,0,0,0,0,0,17,0,0,1,16,0,0,0,0,0,0,8,34,16,32,25,38,132,48,30,51,106,126,25,103,194,44,157,48,20,78,0,41,47,13,0,106,77,0,32,48,31,2,27,146,74,27,34,107,8,7,0,1,0,1,2,0,5,8,36,30,18,75,8,82,103,40,24,108,77,0,31,29,45,0,2,129,7,6,68,27,58,68,66,47,0,1,4,8,33,37,46,4,65,156,9,13,28,8,4,112,86,62,1,0,5,0,8,0,0,0,0,0,73,46,189,150,114,93,101,90,90,40,16,19,0,0,4,0,29,21,4,23,89,30,21,179,33,119,78,3,13,0,0,22,17,164,3,104,27,160,73,6,22,72,40,115,46,47,0,1,0,0,1,32,0,0,1,27,0,0,0,0,0,1,6,20,15,37,30,42,120,42,19,59,112,98,25,110,183,33,75,60,21,77,1,48,28,18,0,106,90,0,31,61,44,2,29,156,76,26,32,102,7,0,0,1,1,1,3,0,5,7,48,28,25,75,7,57,103,38,8,113,76,0,31,29,44,1,2,122,6,6,70,28,60,65,62,42,0,2,2,4,36,26,46,4,67,172,12,12,23,8,2,107,92,62,0,0,3,0,8,0,0,0,0,0,36,39,186

B-factor: mean 18.42, std 9.27, range [7.09, 62.94]

CATH classification: 3.30.1330.50